Protein 8CQ4 (pdb70)

Foldseek 3Di:
DQLLVVQVVVLEAEEEEAQQAPQQWHDQAPDIDHLVVVVQQVVCVVSPGGYHYDHDFLVCVLVCVVVVVGFKYFRQAWDDPVLVVAFHWAPFLDKFFWFKKAFPVCLVQRLDLVSCLAQDAEEEEEPDGDQVVCCCVRSVNYHYHYDHRSNCSVVCRQVVVHGMGTDTLLSNLLCCVVPVRMHTHPGVDHPDIITGTMTHHHDVVVSVSSNVVSVCCRVVCNSVVRSVPSSVFPLLCSLLLVLLQVLQVLLVLVLLQCQQVVHDLDDPVVLVVVLVVLLVLLVVLVDHSVLSNLLSVLSSVLSSQLNVVVVVVCVVVVPHHDPDHDDVVPPSVVVSVVSSNSNSVSCSVCVVQQVPPVCLLSQCVNRVNRPCCVSPVVSSQSNCVSRHHPVSD

Sequence (393 aa):
DHHRLDDITTARGVLRVGTTGDYKKPFSSRAGNDFVGLLDIELAADLARTLGVPVQIVPTSWPTLMKDFGDGKFDIALGGVSITPERQKQGLFSVSYLRDGKTPITRCENSARRFQTLAQIDDQQPPGGVVRRLVVNNPGGTNERFARSSQAPNAQLLTTVVYYPPDNVTIFDQQIVTGAADLMMITDAIETRLQQRRLRRPQLCAVHPDTPFDFAEKKAILLPRDVAFKAVVDKWLQQQRRIASGAVQRSSVDRRWLDDFPWGLEPLRLAIDQRRLLLAQAVARAKWNVQAPIEDLGRREAQVIQQAAVKEGAALGLPKVWIETVFRRRAQIEASKTVQRELFAQWSAQQAGKFDDAPDLAKTIRPELDRLTTQQLLRSSMASNQTVLNNDEARRKADVARRAMMRALEARALSPQAATQALAPFFLEHHHH

Structure (mmCIF, N/CA/C/O backbone):
data_8CQ4
#
_entry.id   8CQ4
#
_cell.length_a   40.584
_cell.length_b   73.985
_cell.length_c   131.220
_cell.angle_alpha   90.000
_cell.angle_beta   90.000
_cell.angle_gamma   90.000
#
_symmetry.space_group_name_H-M   'P 21 21 21'
#
loop_
_entity.id
_entity.type
_entity.pdbx_description
1 polymer 'Bifunctional cyclohexadienyl dehydratase/chorismate mutase from Janthinobacterium sp. HH01'
2 non-polymer '2-(N-MORPHOLINO)-ETHANESULFONIC ACID'
3 water water
#
loop_
_atom_site.group_PDB
_atom_site.id
_atom_site.type_symbol
_atom_site.label_atom_id
_atom_site.label_alt_id
_atom_site.label_comp_id
_atom_site.label_asym_id
_atom_site.label_entity_id
_atom_site.label_seq_id
_atom_site.pdbx_PDB_ins_code
_atom_site.Cartn_x
_atom_site.Cartn_y
_atom_site.Cartn_z
_atom_site.occupancy
_atom_site.B_iso_or_equiv
_atom_site.auth_seq_id
_atom_site.auth_comp_id
_atom_site.auth_asym_id
_atom_site.auth_atom_id
_atom_site.pdbx_PDB_model_num
ATOM 1 N N . ASP A 1 30 ? 14.338 17.853 -18.781 1.000 74.588 30 ASP A N 1
ATOM 2 C CA . ASP A 1 30 ? 15.469 18.075 -19.724 1.000 60.854 30 ASP A CA 1
ATOM 3 C C . ASP A 1 30 ? 15.022 19.149 -20.728 1.000 56.209 30 ASP A C 1
ATOM 4 O O . ASP A 1 30 ? 14.821 20.291 -20.330 1.000 68.078 30 ASP A O 1
ATOM 9 N N A HIS A 1 31 ? 14.876 18.811 -22.015 0.480 47.184 31 HIS A N 1
ATOM 10 N N B HIS A 1 31 ? 14.845 18.764 -22.000 0.520 49.554 31 HIS A N 1
ATOM 11 C CA A HIS A 1 31 ? 14.515 19.800 -23.018 0.480 44.896 31 HIS A CA 1
ATOM 12 C CA B HIS A 1 31 ? 14.634 19.702 -23.090 0.520 48.480 31 HIS A CA 1
ATOM 13 C C A HIS A 1 31 ? 13.656 19.164 -24.113 0.480 37.988 31 HIS A C 1
ATOM 14 C C B HIS A 1 31 ? 13.697 19.093 -24.140 0.520 39.797 31 HIS A C 1
ATOM 15 O O A HIS A 1 31 ? 13.910 19.360 -25.294 0.480 32.366 31 HIS A O 1
ATOM 16 O O B HIS A 1 31 ? 13.935 19.239 -25.333 0.520 34.733 31 HIS A O 1
ATOM 29 N N . ARG A 1 32 ? 12.601 18.452 -23.708 1.000 35.949 32 ARG A N 1
ATOM 30 C CA . ARG A 1 32 ? 11.737 17.736 -24.636 1.000 29.932 32 ARG A CA 1
ATOM 31 C C . ARG A 1 32 ? 11.095 18.652 -25.674 1.000 31.354 32 ARG A C 1
ATOM 32 O O . ARG A 1 32 ? 11.103 18.369 -26.863 1.000 30.215 32 ARG A O 1
ATOM 40 N N . LEU A 1 33 ? 10.532 19.780 -25.257 1.000 31.640 33 LEU A N 1
ATOM 41 C CA . LEU A 1 33 ? 9.881 20.624 -26.244 1.000 37.143 33 LEU A CA 1
ATOM 42 C C . LEU A 1 33 ? 10.859 21.120 -27.334 1.000 34.138 33 LEU A C 1
ATOM 43 O O . LEU A 1 33 ? 10.535 21.106 -28.526 1.000 37.254 33 LEU A O 1
ATOM 48 N N . ASP A 1 34 ? 12.097 21.514 -26.972 1.000 39.807 34 ASP A N 1
ATOM 49 C CA . ASP A 1 34 ? 13.071 21.927 -27.982 1.000 40.382 34 ASP A CA 1
ATOM 50 C C . ASP A 1 34 ? 13.464 20.750 -28.875 1.000 42.786 34 ASP A C 1
ATOM 51 O O . ASP A 1 34 ? 13.730 20.939 -30.069 1.000 47.087 34 ASP A O 1
ATOM 56 N N . ASP A 1 35 ? 13.537 19.548 -28.300 1.000 41.233 35 ASP A N 1
ATOM 57 C CA . ASP A 1 35 ? 13.772 18.329 -29.072 1.000 40.831 35 ASP A CA 1
ATOM 58 C C . ASP A 1 35 ? 12.690 18.160 -30.141 1.000 36.611 35 ASP A C 1
ATOM 59 O O . ASP A 1 35 ? 12.984 17.884 -31.306 1.000 36.688 35 ASP A O 1
ATOM 64 N N . ILE A 1 36 ? 11.432 18.378 -29.754 1.000 34.905 36 ILE A N 1
ATOM 65 C CA . ILE A 1 36 ? 10.302 18.158 -30.647 1.000 35.231 36 ILE A CA 1
ATOM 66 C C . ILE A 1 36 ? 10.331 19.159 -31.800 1.000 41.383 36 ILE A C 1
ATOM 67 O O . ILE A 1 36 ? 10.183 18.780 -32.961 1.000 39.328 36 ILE A O 1
ATOM 72 N N A THR A 1 37 ? 10.543 20.424 -31.445 0.500 41.492 37 THR A N 1
ATOM 73 N N B THR A 1 37 ? 10.480 20.451 -31.468 0.500 39.558 37 THR A N 1
ATOM 74 C CA A THR A 1 37 ? 10.474 21.529 -32.385 0.500 42.076 37 THR A CA 1
ATOM 75 C CA B THR A 1 37 ? 10.478 21.513 -32.470 0.500 38.599 37 THR A CA 1
ATOM 76 C C A THR A 1 37 ? 11.578 21.369 -33.441 0.500 41.180 37 THR A C 1
ATOM 77 C C B THR A 1 37 ? 11.571 21.251 -33.502 0.500 38.499 37 THR A C 1
ATOM 78 O O A THR A 1 37 ? 11.363 21.651 -34.620 0.500 49.349 37 THR A O 1
ATOM 79 O O B THR A 1 37 ? 11.352 21.376 -34.707 0.500 44.865 37 THR A O 1
ATOM 86 N N . ALA A 1 38 ? 12.752 20.907 -33.003 1.000 34.771 38 ALA A N 1
ATOM 87 C CA . ALA A 1 38 ? 13.891 20.575 -33.837 1.000 38.690 38 ALA A CA 1
ATOM 88 C C . ALA A 1 38 ? 13.601 19.410 -34.778 1.000 44.333 38 ALA A C 1
ATOM 89 O O . ALA A 1 38 ? 14.026 19.446 -35.933 1.000 38.822 38 ALA A O 1
ATOM 91 N N . ARG A 1 39 ? 12.902 18.375 -34.272 1.000 39.872 39 ARG A N 1
ATOM 92 C CA . ARG A 1 39 ? 12.531 17.235 -35.104 1.000 35.968 39 ARG A CA 1
ATOM 93 C C . ARG A 1 39 ? 11.445 17.637 -36.092 1.000 38.887 39 ARG A C 1
ATOM 94 O O . ARG A 1 39 ? 11.348 16.993 -37.126 1.000 42.004 39 ARG A O 1
ATOM 102 N N . GLY A 1 40 ? 10.639 18.679 -35.780 1.000 34.065 40 GLY A N 1
ATOM 103 C CA . GLY A 1 40 ? 9.537 19.107 -36.628 1.000 32.233 40 GLY A CA 1
ATOM 104 C C . GLY A 1 40 ? 8.331 18.179 -36.586 1.000 35.899 40 GLY A C 1
ATOM 105 O O . GLY A 1 40 ? 7.537 18.125 -37.538 1.000 35.589 40 GLY A O 1
ATOM 106 N N . VAL A 1 41 ? 8.188 17.457 -35.457 1.000 29.405 41 VAL A N 1
ATOM 107 C CA . VAL A 1 41 ? 7.160 16.452 -35.342 1.000 31.237 41 VAL A CA 1
ATOM 108 C C . VAL A 1 41 ? 7.031 15.998 -33.886 1.000 28.016 41 VAL A C 1
ATOM 109 O O . VAL A 1 41 ? 8.020 15.852 -33.167 1.000 31.571 41 VAL A O 1
ATOM 113 N N . LEU A 1 42 ? 5.764 15.809 -33.491 1.000 28.376 42 LEU A N 1
ATOM 114 C CA . LEU A 1 42 ? 5.385 15.163 -32.243 1.000 25.185 42 LEU A CA 1
ATOM 115 C C . LEU A 1 42 ? 5.119 13.718 -32.602 1.000 25.737 42 LEU A C 1
ATOM 116 O O . LEU A 1 42 ? 4.199 13.440 -33.349 1.000 28.125 42 LEU A O 1
ATOM 121 N N . ARG A 1 43 ? 5.918 12.797 -32.070 1.000 25.469 43 ARG A N 1
ATOM 122 C CA . ARG A 1 43 ? 5.654 11.395 -32.296 1.000 22.217 43 ARG A CA 1
ATOM 123 C C . ARG A 1 43 ? 4.799 10.836 -31.154 1.000 22.526 43 ARG A C 1
ATOM 124 O O . ARG A 1 43 ? 5.167 10.976 -29.998 1.000 22.495 43 ARG A O 1
ATOM 132 N N . VAL A 1 44 ? 3.739 10.113 -31.507 1.000 21.611 44 VAL A N 1
ATOM 133 C CA . VAL A 1 44 ? 2.714 9.703 -30.573 1.000 21.211 44 VAL A CA 1
ATOM 134 C C . VAL A 1 44 ? 2.494 8.210 -30.717 1.000 22.162 44 VAL A C 1
ATOM 135 O O . VAL A 1 44 ? 2.040 7.710 -31.748 1.000 22.031 44 VAL A O 1
ATOM 139 N N . GLY A 1 45 ? 2.848 7.482 -29.668 1.000 16.707 45 GLY A N 1
ATOM 140 C CA . GLY A 1 45 ? 2.613 6.045 -29.648 1.000 18.397 45 GLY A CA 1
ATOM 141 C C . GLY A 1 45 ? 1.167 5.697 -29.309 1.000 21.819 45 GLY A C 1
ATOM 142 O O . GLY A 1 45 ? 0.566 6.289 -28.411 1.000 21.293 45 GLY A O 1
ATOM 143 N N . THR A 1 46 ? 0.611 4.704 -30.016 1.000 21.803 46 THR A N 1
ATOM 144 C CA . THR A 1 46 ? -0.728 4.268 -29.710 1.000 20.302 46 THR A CA 1
ATOM 145 C C . THR A 1 46 ? -0.891 2.857 -30.253 1.000 23.394 46 THR A C 1
ATOM 146 O O . THR A 1 46 ? -0.208 2.495 -31.205 1.000 23.151 46 THR A O 1
ATOM 150 N N . THR A 1 47 ? -1.818 2.079 -29.675 1.000 25.541 47 THR A N 1
ATOM 151 C CA . THR A 1 47 ? -1.974 0.697 -30.097 1.000 26.734 47 THR A CA 1
ATOM 152 C C . THR A 1 47 ? -2.987 0.582 -31.220 1.000 27.974 47 THR A C 1
ATOM 153 O O . THR A 1 47 ? -2.914 -0.372 -31.995 1.000 27.040 47 THR A O 1
ATOM 157 N N . GLY A 1 48 ? -3.946 1.520 -31.330 1.000 24.257 48 GLY A N 1
ATOM 158 C CA . GLY A 1 48 ? -4.988 1.399 -32.364 1.000 23.611 48 GLY A CA 1
ATOM 159 C C . GLY A 1 48 ? -5.947 0.216 -32.176 1.000 25.827 48 GLY A C 1
ATOM 160 O O . GLY A 1 48 ? -6.634 -0.168 -33.139 1.000 24.464 48 GLY A O 1
ATOM 161 N N . ASP A 1 49 ? -5.998 -0.398 -30.986 1.000 23.641 49 ASP A N 1
ATOM 162 C CA . ASP A 1 49 ? -6.894 -1.527 -30.792 1.000 28.140 49 ASP A CA 1
ATOM 163 C C . ASP A 1 49 ? -7.890 -1.269 -29.667 1.000 26.377 49 ASP A C 1
ATOM 164 O O . ASP A 1 49 ? -8.468 -2.221 -29.139 1.000 29.461 49 ASP A O 1
ATOM 169 N N . TYR A 1 50 ? -8.049 0.001 -29.258 1.000 23.418 50 TYR A N 1
ATOM 170 C CA . TYR A 1 50 ? -8.940 0.300 -28.151 1.000 22.819 50 TYR A CA 1
ATOM 171 C C . TYR A 1 50 ? -9.942 1.403 -28.507 1.000 22.454 50 TYR A C 1
ATOM 172 O O . TYR A 1 50 ? -9.748 2.556 -28.140 1.000 19.351 50 TYR A O 1
ATOM 181 N N A LYS A 1 51 ? -11.043 1.012 -29.160 0.530 19.203 51 LYS A N 1
ATOM 182 N N B LYS A 1 51 ? -11.046 1.030 -29.167 0.470 19.640 51 LYS A N 1
ATOM 183 C CA A LYS A 1 51 ? -12.153 1.906 -29.398 0.530 19.782 51 LYS A CA 1
ATOM 184 C CA B LYS A 1 51 ? -12.103 1.983 -29.430 0.470 20.272 51 LYS A CA 1
ATOM 185 C C A LYS A 1 51 ? -12.784 2.227 -28.046 0.530 19.099 51 LYS A C 1
ATOM 186 C C B LYS A 1 51 ? -12.820 2.221 -28.098 0.470 19.653 51 LYS A C 1
ATOM 187 O O A LYS A 1 51 ? -12.942 1.340 -27.221 0.530 21.600 51 LYS A O 1
ATOM 188 O O B LYS A 1 51 ? -13.040 1.285 -27.340 0.470 21.652 51 LYS A O 1
ATOM 199 N N . PRO A 1 52 ? -13.276 3.443 -27.769 1.000 20.309 52 PRO A N 1
ATOM 200 C CA . PRO A 1 52 ? -13.276 4.567 -28.700 1.000 19.336 52 PRO A CA 1
ATOM 201 C C . PRO A 1 52 ? -12.081 5.526 -28.719 1.000 18.239 52 PRO A C 1
ATOM 202 O O . PRO A 1 52 ? -12.162 6.644 -29.260 1.000 17.836 52 PRO A O 1
ATOM 206 N N . PHE A 1 53 ? -10.999 5.129 -28.055 1.000 18.384 53 PHE A N 1
ATOM 207 C CA . PHE A 1 53 ? -9.871 6.022 -27.822 1.000 18.544 53 PHE A CA 1
ATOM 208 C C . PHE A 1 53 ? -8.952 6.050 -29.036 1.000 19.962 53 PHE A C 1
ATOM 209 O O . PHE A 1 53 ? -8.430 7.096 -29.390 1.000 20.060 53 PHE A O 1
ATOM 217 N N . SER A 1 54 ? -8.713 4.870 -29.623 1.000 19.614 54 SER A N 1
ATOM 218 C CA . SER A 1 54 ? -7.674 4.704 -30.632 1.000 21.400 54 SER A CA 1
ATOM 219 C C . SER A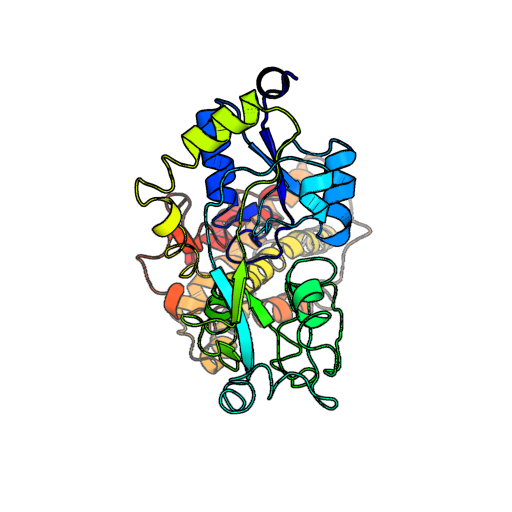 1 54 ? -7.946 3.439 -31.413 1.000 19.636 54 SER A C 1
ATOM 220 O O . SER A 1 54 ? -7.853 2.353 -30.825 1.000 22.961 54 SER A O 1
ATOM 223 N N . SER A 1 55 ? -8.212 3.583 -32.708 1.000 21.386 55 SER A N 1
ATOM 224 C CA . SER A 1 55 ? -8.588 2.467 -33.549 1.000 22.736 55 SER A CA 1
ATOM 225 C C . SER A 1 55 ? -8.108 2.689 -34.992 1.000 22.473 55 SER A C 1
ATOM 226 O O . SER A 1 55 ? -8.125 3.816 -35.504 1.000 27.494 55 SER A O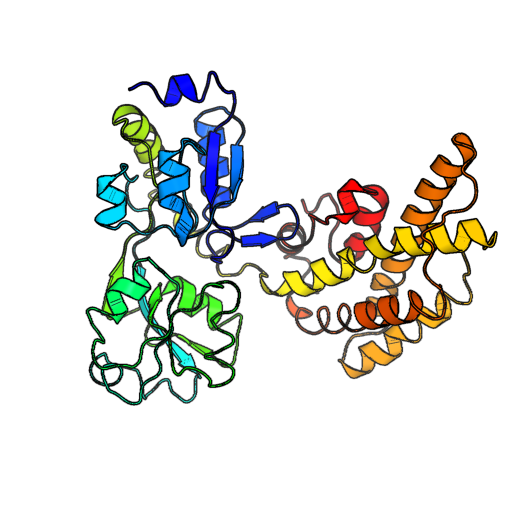 1
ATOM 229 N N . ARG A 1 56 ? -7.629 1.629 -35.635 1.000 23.415 56 ARG A N 1
ATOM 230 C CA . ARG A 1 56 ? -7.305 1.699 -37.058 1.000 27.192 56 ARG A CA 1
ATOM 231 C C . ARG A 1 56 ? -8.575 1.702 -37.907 1.000 26.687 56 ARG A C 1
ATOM 232 O O . ARG A 1 56 ? -9.476 0.889 -37.678 1.000 25.755 56 ARG A O 1
ATOM 240 N N . ALA A 1 57 ? -8.621 2.610 -38.883 1.000 26.162 57 ALA A N 1
ATOM 241 C CA . ALA A 1 57 ? -9.667 2.638 -39.892 1.000 27.947 57 ALA A CA 1
ATOM 242 C C . ALA A 1 57 ? -8.958 2.639 -41.243 1.000 26.278 57 ALA A C 1
ATOM 243 O O . ALA A 1 57 ? -8.765 3.699 -41.826 1.000 27.835 57 ALA A O 1
ATOM 245 N N . GLY A 1 58 ? -8.415 1.481 -41.604 1.000 29.688 58 GLY A N 1
ATOM 246 C CA . GLY A 1 58 ? -7.541 1.377 -42.759 1.000 31.657 58 GLY A CA 1
ATOM 247 C C . GLY A 1 58 ? -6.175 1.979 -42.469 1.000 32.630 58 GLY A C 1
ATOM 248 O O . GLY A 1 58 ? -5.581 1.610 -41.470 1.000 32.971 58 GLY A O 1
ATOM 249 N N . ASN A 1 59 ? -5.717 2.911 -43.324 1.000 35.686 59 ASN A N 1
ATOM 250 C CA . ASN A 1 59 ? -4.385 3.497 -43.190 1.000 43.043 59 ASN A CA 1
ATOM 251 C C . ASN A 1 59 ? -4.324 4.574 -42.106 1.000 41.616 59 ASN A C 1
ATOM 252 O O . ASN A 1 59 ? -3.224 5.063 -41.823 1.000 41.780 59 ASN A O 1
ATOM 257 N N . ASP A 1 60 ? -5.485 4.962 -41.534 1.000 32.557 60 ASP A N 1
ATOM 258 C CA . ASP A 1 60 ? -5.538 6.018 -40.533 1.000 29.487 60 ASP A CA 1
ATOM 259 C C . ASP A 1 60 ? -5.852 5.412 -39.169 1.000 27.316 60 ASP A C 1
ATOM 260 O O . ASP A 1 60 ? -6.544 4.397 -39.078 1.000 27.581 60 ASP A O 1
ATOM 265 N N . PHE A 1 61 ? -5.344 6.075 -38.130 1.000 24.680 61 PHE A N 1
ATOM 266 C CA . PHE A 1 61 ? -5.850 5.890 -36.781 1.000 23.165 61 PHE A CA 1
ATOM 267 C C . PHE A 1 61 ? -6.895 6.960 -36.500 1.000 20.449 61 PHE A C 1
ATOM 268 O O . PHE A 1 61 ? -6.645 8.143 -36.807 1.000 23.231 61 PHE A O 1
ATOM 276 N N . VAL A 1 62 ? -7.978 6.561 -35.807 1.000 21.398 62 VAL A N 1
ATOM 277 C CA . VAL A 1 62 ? -9.036 7.495 -35.419 1.000 22.171 62 VAL A CA 1
ATOM 278 C C . VAL A 1 62 ? -9.441 7.253 -33.959 1.000 19.227 62 VAL A C 1
ATOM 279 O O . VAL A 1 62 ? -9.203 6.198 -33.374 1.000 20.929 62 VAL A O 1
ATOM 283 N N . GLY A 1 63 ? -10.072 8.252 -33.347 1.000 20.326 63 GLY A N 1
ATOM 284 C CA . GLY A 1 63 ? -10.641 8.102 -32.030 1.000 19.496 63 GLY A CA 1
ATOM 285 C C . GLY A 1 63 ? -10.363 9.319 -31.156 1.000 19.666 63 GLY A C 1
ATOM 286 O O . GLY A 1 63 ? -9.664 10.245 -31.563 1.000 19.743 63 GLY A O 1
ATOM 287 N N A LEU A 1 64 ? -10.850 9.289 -29.910 0.730 18.697 64 LEU A N 1
ATOM 288 N N B LEU A 1 64 ? -10.939 9.258 -29.949 0.270 19.058 64 LEU A N 1
ATOM 289 C CA A LEU A 1 64 ? -10.767 10.466 -29.041 0.730 19.917 64 LEU A CA 1
ATOM 290 C CA B LEU A 1 64 ? -10.792 10.229 -28.872 0.270 19.418 64 LEU A CA 1
ATOM 291 C C A LEU A 1 64 ? -9.321 10.861 -28.762 0.730 20.432 64 LEU A C 1
ATOM 292 C C B LEU A 1 64 ? -9.374 10.785 -28.774 0.270 19.791 64 LEU A C 1
ATOM 293 O O A LEU A 1 64 ? -9.014 12.060 -28.728 0.730 20.115 64 LEU A O 1
ATOM 294 O O B LEU A 1 64 ? -9.155 11.995 -28.840 0.270 19.984 64 LEU A O 1
ATOM 303 N N . ASP A 1 65 ? -8.428 9.851 -28.609 1.000 19.790 65 ASP A N 1
ATOM 304 C CA . ASP A 1 65 ? -7.067 10.120 -28.213 1.000 18.667 65 ASP A CA 1
ATOM 305 C C . ASP A 1 65 ? -6.248 10.584 -29.402 1.000 20.420 65 ASP A C 1
ATOM 306 O O . ASP A 1 65 ? -5.320 11.377 -29.252 1.000 19.404 65 ASP A O 1
ATOM 311 N N . ILE A 1 66 ? -6.677 10.202 -30.598 1.000 19.348 66 ILE A N 1
ATOM 312 C CA . ILE A 1 66 ? -6.012 10.648 -31.804 1.000 20.897 66 ILE A CA 1
ATOM 313 C C . ILE A 1 66 ? -6.353 12.125 -32.037 1.000 22.370 66 ILE A C 1
ATOM 314 O O . ILE A 1 66 ? -5.499 12.910 -32.418 1.000 22.184 66 ILE A O 1
ATOM 319 N N . GLU A 1 67 ? -7.613 12.511 -31.832 1.000 22.523 67 GLU A N 1
ATOM 320 C CA . GLU A 1 67 ? -7.980 13.923 -31.905 1.000 24.038 67 GLU A CA 1
ATOM 321 C C . GLU A 1 67 ? -7.264 14.764 -30.832 1.000 24.800 67 GLU A C 1
ATOM 322 O O . GLU A 1 67 ? -6.713 15.848 -31.140 1.000 23.140 67 GLU A O 1
ATOM 328 N N . LEU A 1 68 ? -7.134 14.237 -29.610 1.000 24.076 68 LEU A N 1
ATOM 329 C CA . LEU A 1 68 ? -6.313 14.898 -28.589 1.000 24.484 68 LEU A CA 1
ATOM 330 C C . LEU A 1 68 ? -4.866 15.092 -29.089 1.000 22.300 68 LEU A C 1
ATOM 331 O O . LEU A 1 68 ? -4.269 16.157 -28.921 1.000 21.642 68 LEU A O 1
ATOM 336 N N . ALA A 1 69 ? -4.234 14.018 -29.595 1.000 21.244 69 ALA A N 1
ATOM 337 C CA . ALA A 1 69 ? -2.878 14.098 -30.091 1.000 21.225 69 ALA A CA 1
ATOM 338 C C . ALA A 1 69 ? -2.750 15.221 -31.129 1.000 20.467 69 ALA A C 1
ATOM 339 O O . ALA A 1 69 ? -1.829 16.070 -31.076 1.000 19.812 69 ALA A O 1
ATOM 341 N N . ALA A 1 70 ? -3.662 15.239 -32.098 1.000 25.132 70 ALA A N 1
ATOM 342 C CA . ALA A 1 70 ? -3.610 16.236 -33.159 1.000 25.088 70 ALA A CA 1
ATOM 343 C C . ALA A 1 70 ? -3.737 17.654 -32.608 1.000 27.626 70 ALA A C 1
ATOM 344 O O . ALA A 1 70 ? -3.044 18.575 -33.090 1.000 25.814 70 ALA A O 1
ATOM 346 N N . ASP A 1 71 ? -4.543 17.830 -31.554 1.000 23.944 71 ASP A N 1
ATOM 347 C CA . ASP A 1 71 ? -4.768 19.159 -31.009 1.000 24.363 71 ASP A CA 1
ATOM 348 C C . ASP A 1 71 ? -3.554 19.594 -30.187 1.000 27.596 71 ASP A C 1
ATOM 349 O O . ASP A 1 71 ? -3.119 20.738 -30.258 1.000 24.428 71 ASP A O 1
ATOM 354 N N . LEU A 1 72 ? -2.918 18.646 -29.465 1.000 21.438 72 LEU A N 1
ATOM 355 C CA . LEU A 1 72 ? -1.693 18.977 -28.760 1.000 23.550 72 LEU A CA 1
ATOM 356 C C . LEU A 1 72 ? -0.592 19.408 -29.741 1.000 26.452 72 LEU A C 1
ATOM 357 O O . LEU A 1 72 ? 0.123 20.396 -29.480 1.000 26.361 72 LEU A O 1
ATOM 362 N N . ALA A 1 73 ? -0.475 18.679 -30.871 1.000 23.796 73 ALA A N 1
ATOM 363 C CA . ALA A 1 73 ? 0.569 18.957 -31.847 1.000 27.032 73 ALA A CA 1
ATOM 364 C C . ALA A 1 73 ? 0.352 20.387 -32.344 1.000 29.431 73 ALA A C 1
ATOM 365 O O . ALA A 1 73 ? 1.284 21.186 -32.310 1.000 29.618 73 ALA A O 1
ATOM 367 N N . ARG A 1 74 ? -0.892 20.713 -32.714 1.000 32.228 74 ARG A N 1
ATOM 368 C CA . ARG A 1 74 ? -1.256 22.059 -33.144 1.000 33.691 74 ARG A CA 1
ATOM 369 C C . ARG A 1 74 ? -0.810 23.094 -32.121 1.000 38.302 74 ARG A C 1
ATOM 370 O O . ARG A 1 74 ? -0.216 24.106 -32.479 1.000 36.911 74 ARG A O 1
ATOM 378 N N . THR A 1 75 ? -1.097 22.843 -30.839 1.000 30.611 75 THR A N 1
ATOM 379 C CA . THR A 1 75 ? -0.720 23.734 -29.759 1.000 31.792 75 THR A CA 1
ATOM 380 C C . THR A 1 75 ? 0.801 23.858 -29.644 1.000 35.167 75 THR A C 1
ATOM 381 O O . THR A 1 75 ? 1.303 24.901 -29.255 1.000 33.209 75 THR A O 1
ATOM 385 N N . LEU A 1 76 ? 1.556 22.788 -29.924 1.000 35.363 76 LEU A N 1
ATOM 386 C CA . LEU A 1 76 ? 3.008 22.819 -29.795 1.000 35.990 76 LEU A CA 1
ATOM 387 C C . LEU A 1 76 ? 3.636 23.411 -31.064 1.000 41.537 76 LEU A C 1
ATOM 388 O O . LEU A 1 76 ? 4.819 23.768 -31.051 1.000 43.614 76 LEU A O 1
ATOM 393 N N . GLY A 1 77 ? 2.834 23.464 -32.139 1.000 36.472 77 GLY A N 1
ATOM 394 C CA . GLY A 1 77 ? 3.171 24.123 -33.387 1.000 36.590 77 GLY A CA 1
ATOM 395 C C . GLY A 1 77 ? 3.920 23.208 -34.351 1.000 38.974 77 GLY A C 1
ATOM 396 O O . GLY A 1 77 ? 4.710 23.686 -35.169 1.000 47.827 77 GLY A O 1
ATOM 397 N N . VAL A 1 78 ? 3.703 21.898 -34.226 1.000 35.597 78 VAL A N 1
ATOM 398 C CA . VAL A 1 78 ? 4.370 20.899 -35.056 1.000 34.654 78 VAL A CA 1
ATOM 399 C C . VAL A 1 78 ? 3.307 19.989 -35.662 1.000 30.117 78 VAL A C 1
ATOM 400 O O . VAL A 1 78 ? 2.224 19.808 -35.097 1.000 30.865 78 VAL A O 1
ATOM 404 N N . PRO A 1 79 ? 3.595 19.253 -36.749 1.000 28.553 79 PRO A N 1
ATOM 405 C CA . PRO A 1 79 ? 2.724 18.159 -37.158 1.000 28.791 79 PRO A CA 1
ATOM 406 C C . PRO A 1 79 ? 2.899 16.922 -36.286 1.000 28.014 79 PRO A C 1
ATOM 407 O O . PRO A 1 79 ? 3.850 16.860 -35.523 1.000 30.060 79 PRO A O 1
ATOM 411 N N . VAL A 1 80 ? 1.920 16.015 -36.359 1.000 30.429 80 VAL A N 1
ATOM 412 C CA . VAL A 1 80 ? 1.827 14.834 -35.525 1.000 33.775 80 VAL A CA 1
ATOM 413 C C . VAL A 1 80 ? 2.196 13.650 -36.412 1.000 34.122 80 VAL A C 1
ATOM 414 O O . VAL A 1 80 ? 1.835 13.616 -37.593 1.000 30.313 80 VAL A O 1
ATOM 418 N N . GLN A 1 81 ? 2.903 12.690 -35.810 1.000 30.118 81 GLN A N 1
ATOM 419 C CA . GLN A 1 81 ? 3.127 11.392 -36.419 1.000 28.656 81 GLN A CA 1
ATOM 420 C C . GLN A 1 81 ? 2.694 10.274 -35.454 1.000 26.984 81 GLN A C 1
ATOM 421 O O . GLN A 1 81 ? 3.206 10.208 -34.334 1.000 21.749 81 GLN A O 1
ATOM 427 N N . ILE A 1 82 ? 1.794 9.387 -35.911 1.000 26.631 82 ILE A N 1
ATOM 428 C CA . ILE A 1 82 ? 1.273 8.314 -35.075 1.000 30.500 82 ILE A CA 1
ATOM 429 C C . ILE A 1 82 ? 2.189 7.100 -35.247 1.000 29.354 82 ILE A C 1
ATOM 430 O O . ILE A 1 82 ? 2.451 6.673 -36.362 1.000 30.367 82 ILE A O 1
ATOM 435 N N . VAL A 1 83 ? 2.806 6.666 -34.157 1.000 25.679 83 VAL A N 1
ATOM 436 C CA . VAL A 1 83 ? 3.726 5.541 -34.153 1.000 24.718 83 VAL A CA 1
ATOM 437 C C . VAL A 1 83 ? 3.017 4.323 -33.542 1.000 26.930 83 VAL A C 1
ATOM 438 O O . VAL A 1 83 ? 2.734 4.271 -32.329 1.000 23.900 83 VAL A O 1
ATOM 442 N N . PRO A 1 84 ? 2.758 3.250 -34.333 1.000 28.239 84 PRO A N 1
ATOM 443 C CA . PRO A 1 84 ? 2.083 2.049 -33.821 1.000 25.558 84 PRO A CA 1
ATOM 444 C C . PRO A 1 84 ? 2.922 1.318 -32.774 1.000 27.407 84 PRO A C 1
ATOM 445 O O . PRO A 1 84 ? 4.131 1.149 -32.929 1.000 30.921 84 PRO A O 1
ATOM 449 N N . THR A 1 85 ? 2.295 0.966 -31.648 1.000 25.824 85 THR A N 1
ATOM 450 C CA . THR A 1 85 ? 2.868 0.069 -30.651 1.000 24.733 85 THR A CA 1
ATOM 451 C C . THR A 1 85 ? 1.803 -0.962 -30.283 1.000 25.099 85 THR A C 1
ATOM 452 O O . THR A 1 85 ? 0.774 -1.076 -30.956 1.000 25.688 85 THR A O 1
ATOM 456 N N . SER A 1 86 ? 2.060 -1.724 -29.221 1.000 28.562 86 SER A N 1
ATOM 457 C CA . SER A 1 86 ? 1.155 -2.762 -28.748 1.000 25.571 86 SER A CA 1
ATOM 458 C C . SER A 1 86 ? 1.202 -2.735 -27.228 1.000 26.899 86 SER A C 1
ATOM 459 O O . SER A 1 86 ? 2.184 -2.244 -26.679 1.000 31.796 86 SER A O 1
ATOM 462 N N . TRP A 1 87 ? 0.159 -3.232 -26.533 1.000 27.233 87 TRP A N 1
ATOM 463 C CA . TRP A 1 87 ? 0.125 -3.171 -25.077 1.000 26.345 87 TRP A CA 1
ATOM 464 C C . TRP A 1 87 ? 1.352 -3.872 -24.494 1.000 29.411 87 TRP A C 1
ATOM 465 O O . TRP A 1 87 ? 1.984 -3.311 -23.610 1.000 27.843 87 TRP A O 1
ATOM 476 N N . PRO A 1 88 ? 1.743 -5.088 -24.950 1.000 34.575 88 PRO A N 1
ATOM 477 C CA . PRO A 1 88 ? 2.953 -5.744 -24.421 1.000 37.895 88 PRO A CA 1
ATOM 478 C C . PRO A 1 88 ? 4.298 -5.076 -24.732 1.000 32.544 88 PRO A C 1
ATOM 479 O O . PRO A 1 88 ? 5.256 -5.299 -24.007 1.000 34.939 88 PRO A O 1
ATOM 483 N N . THR A 1 89 ? 4.368 -4.220 -25.754 1.000 29.105 89 THR A N 1
ATOM 484 C CA . THR A 1 89 ? 5.617 -3.547 -26.097 1.000 27.174 89 THR A CA 1
ATOM 485 C C . THR A 1 89 ? 5.621 -2.035 -25.811 1.000 26.886 89 THR A C 1
ATOM 486 O O . THR A 1 89 ? 6.645 -1.399 -26.034 1.000 23.695 89 THR A O 1
ATOM 490 N N . LEU A 1 90 ? 4.510 -1.475 -25.294 1.000 26.277 90 LEU A N 1
ATOM 491 C CA . LEU A 1 90 ? 4.370 -0.041 -25.063 1.000 27.375 90 LEU A CA 1
ATOM 492 C C . LEU A 1 90 ? 5.561 0.533 -24.304 1.000 24.250 90 LEU A C 1
ATOM 493 O O . LEU A 1 90 ? 6.166 1.512 -24.739 1.000 24.516 90 LEU A O 1
ATOM 498 N N . MET A 1 91 ? 5.851 -0.023 -23.135 1.000 26.620 91 MET A N 1
ATOM 499 C CA . MET A 1 91 ? 6.838 0.568 -22.273 1.000 28.351 91 MET A CA 1
ATOM 500 C C . MET A 1 91 ? 8.247 0.345 -22.826 1.000 27.541 91 MET A C 1
ATOM 501 O O . MET A 1 91 ? 9.095 1.234 -22.727 1.000 23.043 91 MET A O 1
ATOM 506 N N . LYS A 1 92 ? 8.498 -0.798 -23.459 1.000 28.707 92 LYS A N 1
ATOM 507 C CA . LYS A 1 92 ? 9.794 -1.016 -24.082 1.000 27.830 92 LYS A CA 1
ATOM 508 C C . LYS A 1 92 ? 9.994 -0.025 -25.233 1.000 25.300 92 LYS A C 1
ATOM 509 O O . LYS A 1 92 ? 11.043 0.609 -25.323 1.000 27.458 92 LYS A O 1
ATOM 515 N N . ASP A 1 93 ? 8.985 0.118 -26.123 1.000 24.271 93 ASP A N 1
ATOM 516 C CA . ASP A 1 93 ? 9.044 1.078 -27.225 1.000 22.164 93 ASP A CA 1
ATOM 517 C C . ASP A 1 93 ? 9.255 2.510 -26.703 1.000 23.424 93 ASP A C 1
ATOM 518 O O . ASP A 1 93 ? 10.034 3.264 -27.262 1.000 22.948 93 ASP A O 1
ATOM 523 N N . PHE A 1 94 ? 8.649 2.874 -25.566 1.000 22.152 94 PHE A N 1
ATOM 524 C CA . PHE A 1 94 ? 8.789 4.212 -25.009 1.000 23.541 94 PHE A CA 1
ATOM 525 C C . PHE A 1 94 ? 10.203 4.431 -24.508 1.000 24.316 94 PHE A C 1
ATOM 526 O O . PHE A 1 94 ? 10.806 5.454 -24.797 1.000 22.977 94 PHE A O 1
ATOM 534 N N . GLY A 1 95 ? 10.724 3.433 -23.776 1.000 26.617 95 GLY A N 1
ATOM 535 C CA . GLY A 1 95 ? 12.091 3.470 -23.298 1.000 29.276 95 GLY A CA 1
ATOM 536 C C . GLY A 1 95 ? 13.094 3.487 -24.446 1.000 27.166 95 GLY A C 1
ATOM 537 O O . GLY A 1 95 ? 14.131 4.137 -24.354 1.000 27.092 95 GLY A O 1
ATOM 538 N N . ASP A 1 96 ? 12.754 2.809 -25.537 1.000 22.191 96 ASP A N 1
ATOM 539 C CA . ASP A 1 96 ? 13.580 2.791 -26.746 1.000 24.586 96 ASP A CA 1
ATOM 540 C C . ASP A 1 96 ? 13.540 4.094 -27.542 1.000 30.109 96 ASP A C 1
ATOM 541 O O . ASP A 1 96 ? 14.243 4.191 -28.531 1.000 27.881 96 ASP A O 1
ATOM 546 N N . GLY A 1 97 ? 12.725 5.083 -27.148 1.000 28.904 97 GLY A N 1
ATOM 547 C CA . GLY A 1 97 ? 12.729 6.385 -27.810 1.000 29.753 97 GLY A CA 1
ATOM 548 C C . GLY A 1 97 ? 11.917 6.409 -29.100 1.000 23.622 97 GLY A C 1
ATOM 549 O O . GLY A 1 97 ? 12.129 7.272 -29.936 1.000 25.951 97 GLY A O 1
ATOM 550 N N . LYS A 1 98 ? 10.939 5.512 -29.266 1.000 21.836 98 LYS A N 1
ATOM 551 C CA . LYS A 1 98 ? 10.226 5.394 -30.534 1.000 21.096 98 LYS A CA 1
ATOM 552 C C . LYS A 1 98 ? 9.168 6.506 -30.682 1.000 23.529 98 LYS A C 1
ATOM 553 O O . LYS A 1 98 ? 8.711 6.782 -31.797 1.000 24.852 98 LYS A O 1
ATOM 559 N N . PHE A 1 99 ? 8.801 7.140 -29.574 1.000 23.986 99 PHE A N 1
ATOM 560 C CA . PHE A 1 99 ? 7.826 8.218 -29.614 1.000 26.068 99 PHE A CA 1
ATOM 561 C C . PHE A 1 99 ? 7.979 9.112 -28.395 1.000 26.352 99 PHE A C 1
ATOM 562 O O . PHE A 1 99 ? 8.557 8.722 -27.390 1.000 25.845 99 PHE A O 1
ATOM 570 N N . ASP A 1 100 ? 7.438 10.324 -28.502 1.000 24.865 100 ASP A N 1
ATOM 571 C CA . ASP A 1 100 ? 7.533 11.311 -27.452 1.000 26.579 100 ASP A CA 1
ATOM 572 C C . ASP A 1 100 ? 6.563 11.014 -26.309 1.000 26.231 100 ASP A C 1
ATOM 573 O O . ASP A 1 100 ? 6.935 11.214 -25.144 1.000 22.715 100 ASP A O 1
ATOM 578 N N . ILE A 1 101 ? 5.286 10.766 -26.682 1.000 20.756 101 ILE A N 1
ATOM 579 C CA . ILE A 1 101 ? 4.198 10.548 -25.730 1.000 21.563 101 ILE A CA 1
ATOM 580 C C . ILE A 1 101 ? 3.456 9.300 -26.170 1.000 17.332 101 ILE A C 1
ATOM 581 O O . ILE A 1 101 ? 3.634 8.891 -27.295 1.000 20.724 101 ILE A O 1
ATOM 586 N N . ALA A 1 102 ? 2.622 8.738 -25.301 1.000 18.274 102 ALA A N 1
ATOM 587 C CA . ALA A 1 102 ? 1.722 7.649 -25.685 1.000 19.172 102 ALA A CA 1
ATOM 588 C C . ALA A 1 102 ? 0.333 7.879 -25.109 1.000 18.421 102 ALA A C 1
ATOM 589 O O . ALA A 1 102 ? 0.187 8.420 -24.002 1.000 18.642 102 ALA A O 1
ATOM 591 N N . LEU A 1 103 ? -0.680 7.553 -25.924 1.000 18.490 103 LEU A N 1
ATOM 592 C CA . LEU A 1 103 ? -2.072 7.556 -25.495 1.000 20.269 103 LEU A CA 1
ATOM 593 C C . LEU A 1 103 ? -2.849 6.489 -26.285 1.000 21.182 103 LEU A C 1
ATOM 594 O O . LEU A 1 103 ? -2.264 5.694 -27.044 1.000 24.159 103 LEU A O 1
ATOM 599 N N . GLY A 1 104 ? -4.153 6.463 -26.057 1.000 21.205 104 GLY A N 1
ATOM 600 C CA . GLY A 1 104 ? -5.058 5.502 -26.663 1.000 22.762 104 GLY A CA 1
ATOM 601 C C . GLY A 1 104 ? -5.649 4.602 -25.591 1.000 21.944 104 GLY A C 1
ATOM 602 O O . GLY A 1 104 ? -5.485 3.385 -25.621 1.000 21.684 104 GLY A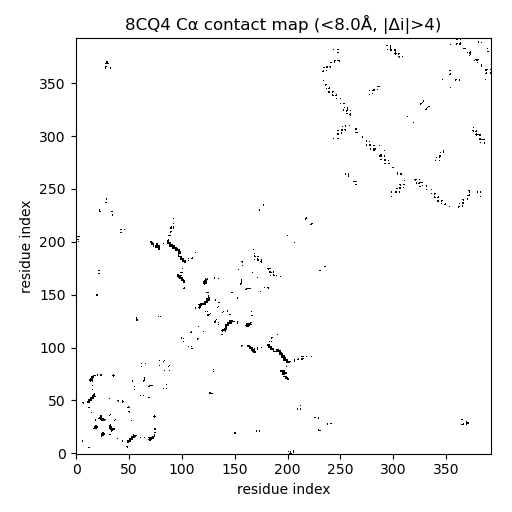 O 1
ATOM 603 N N . GLY A 1 105 ? -6.329 5.233 -24.628 1.000 19.267 105 GLY A N 1
ATOM 604 C CA . GLY A 1 105 ? -6.896 4.524 -23.499 1.000 18.755 105 GLY A CA 1
ATOM 605 C C . GLY A 1 105 ? -5.845 3.990 -22.522 1.000 20.802 105 GLY A C 1
ATOM 606 O O . GLY A 1 105 ? -6.048 2.953 -21.919 1.000 20.188 105 GLY A O 1
ATOM 607 N N . VAL A 1 106 ? -4.778 4.762 -22.302 1.000 18.886 106 VAL A N 1
ATOM 608 C CA . VAL A 1 106 ? -3.713 4.375 -21.408 1.000 20.477 106 VAL A CA 1
ATOM 609 C C . VAL A 1 106 ? -4.100 4.829 -20.003 1.000 21.392 106 VAL A C 1
ATOM 610 O O . VAL A 1 106 ? -4.257 6.025 -19.726 1.000 22.401 106 VAL A O 1
ATOM 614 N N . SER A 1 107 ? -4.141 3.864 -19.106 1.000 22.130 107 SER A N 1
ATOM 615 C CA . SER A 1 107 ? -4.467 4.136 -17.717 1.000 20.785 107 SER A CA 1
ATOM 616 C C . SER A 1 107 ? -3.171 4.435 -16.971 1.000 24.757 107 SER A C 1
ATOM 617 O O . SER A 1 107 ? -2.126 3.837 -17.254 1.000 24.251 107 SER A O 1
ATOM 620 N N . ILE A 1 108 ? -3.287 5.284 -15.944 1.000 23.531 108 ILE A N 1
ATOM 621 C CA . ILE A 1 108 ? -2.221 5.468 -14.978 1.000 25.923 108 ILE A CA 1
ATOM 622 C C . ILE A 1 108 ? -2.074 4.179 -14.180 1.000 25.669 108 ILE A C 1
ATOM 623 O O . ILE A 1 108 ? -3.041 3.650 -13.622 1.000 23.734 108 ILE A O 1
ATOM 628 N N . THR A 1 109 ? -0.850 3.657 -14.164 1.000 29.307 109 THR A N 1
ATOM 629 C CA . THR A 1 109 ? -0.517 2.523 -13.319 1.000 31.232 109 THR A CA 1
ATOM 630 C C . THR A 1 109 ? 0.870 2.699 -12.690 1.000 38.828 109 THR A C 1
ATOM 631 O O . THR A 1 109 ? 1.749 3.422 -13.179 1.000 30.437 109 THR A O 1
ATOM 635 N N . PRO A 1 110 ? 1.123 2.025 -11.545 1.000 38.145 110 PRO A N 1
ATOM 636 C CA . PRO A 1 110 ? 2.392 2.196 -10.830 1.000 34.481 110 PRO A CA 1
ATOM 637 C C . PRO A 1 110 ? 3.616 1.833 -11.657 1.000 33.426 110 PRO A C 1
ATOM 638 O O . PRO A 1 110 ? 4.606 2.572 -11.639 1.000 43.635 110 PRO A O 1
ATOM 642 N N . GLU A 1 111 ? 3.503 0.732 -12.401 1.000 31.103 111 GLU A N 1
ATOM 643 C CA . GLU A 1 111 ? 4.499 0.284 -13.363 1.000 40.338 111 GLU A CA 1
ATOM 644 C C . GLU A 1 111 ? 4.880 1.376 -14.368 1.000 39.168 111 GLU A C 1
ATOM 645 O O . GLU A 1 111 ? 6.044 1.558 -14.695 1.000 39.777 111 GLU A O 1
ATOM 651 N N . ARG A 1 112 ? 3.879 2.046 -14.940 1.000 36.279 112 ARG A N 1
ATOM 652 C CA . ARG A 1 112 ? 4.120 3.007 -16.002 1.000 28.458 112 ARG A CA 1
ATOM 653 C C . ARG A 1 112 ? 4.691 4.241 -15.335 1.000 30.903 112 ARG A C 1
ATOM 654 O O . ARG A 1 112 ? 5.572 4.881 -15.873 1.000 31.977 112 ARG A O 1
ATOM 662 N N . GLN A 1 113 ? 4.291 4.501 -14.084 1.000 29.763 113 GLN A N 1
ATOM 663 C CA . GLN A 1 113 ? 4.769 5.674 -13.384 1.000 36.182 113 GLN A CA 1
ATOM 664 C C . GLN A 1 113 ? 6.244 5.509 -13.008 1.000 43.306 113 GLN A C 1
ATOM 665 O O . GLN A 1 113 ? 6.937 6.513 -12.858 1.000 38.058 113 GLN A O 1
ATOM 671 N N . LYS A 1 114 ? 6.745 4.266 -12.949 1.000 44.695 114 LYS A N 1
ATOM 672 C CA . LYS A 1 114 ? 8.166 4.043 -12.688 1.000 51.483 114 LYS A CA 1
ATOM 673 C C . LYS A 1 114 ? 9.027 4.548 -13.847 1.000 50.886 114 LYS A C 1
ATOM 674 O O . LYS A 1 114 ? 10.123 5.057 -13.638 1.000 47.975 114 LYS A O 1
ATOM 680 N N . GLN A 1 115 ? 8.506 4.453 -15.070 1.000 38.993 115 GLN A N 1
ATOM 681 C CA . GLN A 1 115 ? 9.297 4.727 -16.233 1.000 31.796 115 GLN A CA 1
ATOM 682 C C . GLN A 1 115 ? 9.055 6.133 -16.793 1.000 34.796 115 GLN A C 1
ATOM 683 O O . GLN A 1 115 ? 9.934 6.686 -17.413 1.000 42.671 115 GLN A O 1
ATOM 689 N N . GLY A 1 116 ? 7.872 6.718 -16.659 1.000 32.634 116 GLY A N 1
ATOM 690 C CA . GLY A 1 116 ? 7.657 8.037 -17.237 1.000 33.202 116 GLY A CA 1
ATOM 691 C C . GLY A 1 116 ? 6.809 8.873 -16.287 1.000 35.339 116 GLY A C 1
ATOM 692 O O . GLY A 1 116 ? 6.572 8.464 -15.146 1.000 39.790 116 GLY A O 1
ATOM 693 N N . LEU A 1 117 ? 6.382 10.045 -16.755 1.000 25.559 117 LEU A N 1
ATOM 694 C CA . LEU A 1 117 ? 5.380 10.820 -16.053 1.000 24.917 117 LEU A CA 1
ATOM 695 C C . LEU A 1 117 ? 4.049 10.647 -16.791 1.000 24.746 117 LEU A C 1
ATOM 696 O O . LEU A 1 117 ? 4.015 10.153 -17.916 1.000 26.221 117 LEU A O 1
ATOM 701 N N . PHE A 1 118 ? 2.955 11.084 -16.167 1.000 23.356 118 PHE A N 1
ATOM 702 C CA . PHE A 1 118 ? 1.651 11.126 -16.806 1.000 25.841 118 PHE A CA 1
ATOM 703 C C . PHE A 1 118 ? 1.199 12.558 -16.720 1.000 24.216 118 PHE A C 1
ATOM 704 O O . PHE A 1 118 ? 1.538 13.222 -15.756 1.000 24.528 118 PHE A O 1
ATOM 712 N N . SER A 1 119 ? 0.437 12.976 -17.739 1.000 22.166 119 SER A N 1
ATOM 713 C CA . SER A 1 119 ? -0.387 14.167 -17.702 1.000 19.621 119 SER A CA 1
ATOM 714 C C . SER A 1 119 ? -1.347 14.034 -16.517 1.000 20.587 119 SER A C 1
ATOM 715 O O . SER A 1 119 ? -1.598 12.923 -16.012 1.000 19.671 119 SER A O 1
ATOM 718 N N . VAL A 1 120 ? -2.026 15.135 -16.189 1.000 22.659 120 VAL A N 1
ATOM 719 C CA . VAL A 1 120 ? -3.245 15.013 -15.417 1.000 23.461 120 VAL A CA 1
ATOM 720 C C . VAL A 1 120 ? -4.173 14.014 -16.104 1.000 21.681 120 VAL A C 1
ATOM 721 O O . VAL A 1 120 ? -4.123 13.819 -17.320 1.000 21.051 120 VAL A O 1
ATOM 725 N N . SER A 1 121 ? -5.077 13.439 -15.313 1.000 21.202 121 SER A N 1
ATOM 726 C CA . SER A 1 121 ? -6.109 12.561 -15.848 1.000 21.868 121 SER A CA 1
ATOM 727 C C . SER A 1 121 ? -7.134 13.398 -16.635 1.000 23.940 121 SER A C 1
ATOM 728 O O . SER A 1 121 ? -7.617 14.451 -16.174 1.000 21.101 121 SER A O 1
ATOM 731 N N . TYR A 1 122 ? -7.537 12.894 -17.801 1.000 21.074 122 TYR A N 1
ATOM 732 C CA . TYR A 1 122 ? -8.614 13.522 -18.542 1.000 20.183 122 TYR A CA 1
ATOM 733 C C . TYR A 1 122 ? -9.888 12.671 -18.514 1.000 21.602 122 TYR A C 1
ATOM 734 O O . TYR A 1 122 ? -10.886 13.084 -19.072 1.000 25.501 122 TYR A O 1
ATOM 743 N N . LEU A 1 123 ? -9.857 11.48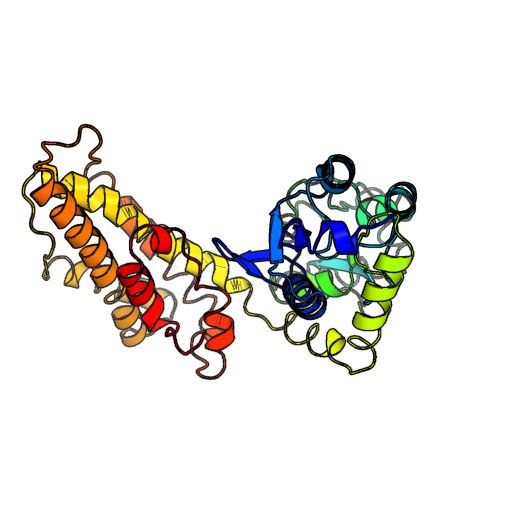2 -17.910 1.000 23.123 123 LEU A N 1
ATOM 744 C CA . LEU A 1 123 ? -11.072 10.688 -17.800 1.000 23.432 123 LEU A CA 1
ATOM 745 C C . LEU A 1 123 ? -10.976 9.749 -16.602 1.000 22.965 123 LEU A C 1
ATOM 746 O O . LEU A 1 123 ? -10.068 8.923 -16.536 1.000 22.461 123 LEU A O 1
ATOM 751 N N . ARG A 1 124 ? -11.943 9.864 -15.684 1.000 22.767 124 ARG A N 1
ATOM 752 C CA . ARG A 1 124 ? -12.102 8.895 -14.598 1.000 24.246 124 ARG A CA 1
ATOM 753 C C . ARG A 1 124 ? -13.276 8.022 -15.003 1.000 21.365 124 ARG A C 1
ATOM 754 O O . ARG A 1 124 ? -14.316 8.509 -15.453 1.000 22.829 124 ARG A O 1
ATOM 762 N N . ASP A 1 125 ? -13.095 6.716 -14.848 1.000 24.362 125 ASP A N 1
ATOM 763 C CA . ASP A 1 125 ? -14.064 5.749 -15.334 1.000 25.349 125 ASP A CA 1
ATOM 764 C C . ASP A 1 125 ? -14.048 4.499 -14.463 1.000 21.179 125 ASP A C 1
ATOM 765 O O . ASP A 1 125 ? -13.023 4.085 -13.965 1.000 25.299 125 ASP A O 1
ATOM 770 N N . GLY A 1 126 ? -15.205 3.876 -14.329 1.000 24.238 126 GLY A N 1
ATOM 771 C CA . GLY A 1 126 ? -15.356 2.666 -13.558 1.000 21.741 126 GLY A CA 1
ATOM 772 C C . GLY A 1 126 ? -14.654 1.465 -14.163 1.000 23.811 126 GLY A C 1
ATOM 773 O O . GLY A 1 126 ? -14.305 1.443 -15.351 1.000 23.328 126 GLY A O 1
ATOM 774 N N . LYS A 1 127 ? -14.447 0.484 -13.272 1.000 21.677 127 LYS A N 1
ATOM 775 C CA . LYS A 1 127 ? -14.176 -0.887 -13.618 1.000 20.300 127 LYS A CA 1
ATOM 776 C C . LYS A 1 127 ? -15.442 -1.696 -13.317 1.000 20.583 127 LYS A C 1
ATOM 777 O O . LYS A 1 127 ? -15.950 -1.678 -12.195 1.000 20.526 127 LYS A O 1
ATOM 783 N N . THR A 1 128 ? -15.969 -2.372 -14.356 1.000 19.488 128 THR A N 1
ATOM 784 C CA . THR A 1 128 ? -17.274 -2.976 -14.237 1.000 24.224 128 THR A CA 1
ATOM 785 C C . THR A 1 128 ? -17.397 -4.091 -15.264 1.000 22.668 128 THR A C 1
ATOM 786 O O . THR A 1 128 ? -16.663 -4.159 -16.253 1.000 22.307 128 THR A O 1
ATOM 790 N N . PRO A 1 129 ? -18.319 -5.044 -15.067 1.000 23.442 129 PRO A N 1
ATOM 791 C CA . PRO A 1 129 ? -18.436 -6.151 -16.001 1.000 20.763 129 PRO A CA 1
ATOM 792 C C . PRO A 1 129 ? -19.127 -5.808 -17.321 1.000 21.375 129 PRO A C 1
ATOM 793 O O . PRO A 1 129 ? -20.020 -4.953 -17.370 1.000 18.828 129 PRO A O 1
ATOM 797 N N . ILE A 1 130 ? -18.833 -6.646 -18.307 1.000 18.596 130 ILE A N 1
ATOM 798 C CA . ILE A 1 130 ? -19.659 -6.801 -19.502 1.000 22.638 130 ILE A CA 1
ATOM 799 C C . ILE A 1 130 ? -19.848 -8.305 -19.690 1.000 22.005 130 ILE A C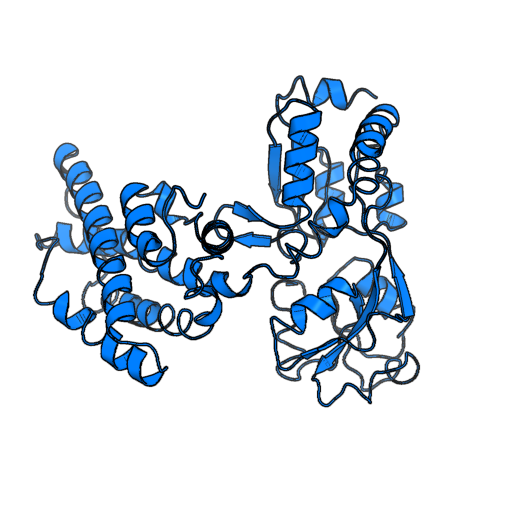 1
ATOM 800 O O . ILE A 1 130 ? -18.872 -9.063 -19.586 1.000 23.498 130 ILE A O 1
ATOM 805 N N . THR A 1 131 ? -21.096 -8.690 -19.973 1.000 24.056 131 THR A N 1
ATOM 806 C CA . THR A 1 131 ? -21.427 -10.103 -20.134 1.000 26.045 131 THR A CA 1
ATOM 807 C C . THR A 1 131 ? -22.554 -10.266 -21.153 1.000 28.740 131 THR A C 1
ATOM 808 O O . THR A 1 131 ? -23.164 -9.293 -21.554 1.000 25.079 131 THR A O 1
ATOM 812 N N . ARG A 1 132 ? -22.878 -11.515 -21.534 1.000 28.286 132 ARG A N 1
ATOM 813 C CA . ARG A 1 132 ? -24.106 -11.762 -22.280 1.000 30.762 132 ARG A CA 1
ATOM 814 C C . ARG A 1 132 ? -25.298 -11.220 -21.496 1.000 24.362 132 ARG A C 1
ATOM 815 O O . ARG A 1 132 ? -25.356 -11.360 -20.279 1.000 25.693 132 ARG A O 1
ATOM 823 N N . CYS A 1 133 ? -26.260 -10.587 -22.191 1.000 23.294 133 CYS A N 1
ATOM 824 C CA . CYS A 1 133 ? -27.392 -9.961 -21.518 1.000 32.700 133 CYS A CA 1
ATOM 825 C C . CYS A 1 133 ? -28.123 -10.936 -20.596 1.000 34.590 133 CYS A C 1
ATOM 826 O O . CYS A 1 133 ? -28.468 -10.593 -19.477 1.000 30.425 133 CYS A O 1
ATOM 829 N N . GLU A 1 134 ? -28.267 -12.192 -21.009 1.000 35.679 134 GLU A N 1
ATOM 830 C CA . GLU A 1 134 ? -29.022 -13.125 -20.187 1.000 38.517 134 GLU A CA 1
ATOM 831 C C . GLU A 1 134 ? -28.286 -13.440 -18.872 1.000 41.846 134 GLU A C 1
ATOM 832 O O . GLU A 1 134 ? -28.888 -13.995 -17.948 1.000 34.620 134 GLU A O 1
ATOM 838 N N . ASN A 1 135 ? -27.009 -13.031 -18.742 1.000 34.199 135 ASN A N 1
ATOM 839 C CA . ASN A 1 135 ? -26.216 -13.264 -17.547 1.000 29.812 135 ASN A CA 1
ATOM 840 C C . ASN A 1 135 ? -26.028 -11.987 -16.713 1.000 31.267 135 ASN A C 1
ATOM 841 O O . ASN A 1 135 ? -25.312 -11.998 -15.724 1.000 34.541 135 ASN A O 1
ATOM 846 N N . SER A 1 136 ? -26.731 -10.904 -17.053 1.000 33.572 136 SER A N 1
ATOM 847 C CA . 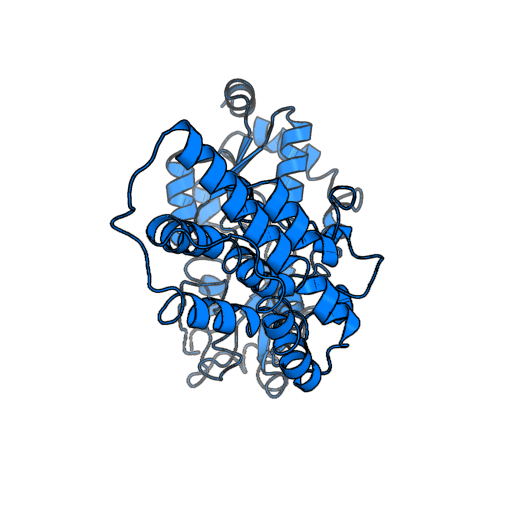SER A 1 136 ? -26.662 -9.652 -16.303 1.000 36.515 136 SER A CA 1
ATOM 848 C C . SER A 1 136 ? -26.802 -9.874 -14.792 1.000 36.644 136 SER A C 1
ATOM 849 O O . SER A 1 136 ? -26.028 -9.360 -13.984 1.000 30.617 136 SER A O 1
ATOM 852 N N . ALA A 1 137 ? -27.831 -10.625 -14.409 1.000 36.432 137 ALA A N 1
ATOM 853 C CA . ALA A 1 137 ? -28.237 -10.770 -13.023 1.000 39.248 137 ALA A CA 1
ATOM 854 C C . ALA A 1 137 ? -27.188 -11.546 -12.265 1.000 36.794 137 ALA A C 1
ATOM 855 O O . ALA A 1 137 ? -27.023 -11.348 -11.075 1.000 35.020 137 ALA A O 1
ATOM 857 N N A ARG A 1 138 ? -26.498 -12.425 -12.994 0.540 34.041 138 ARG A N 1
ATOM 858 N N B ARG A 1 138 ? -26.478 -12.430 -12.981 0.460 35.210 138 ARG A N 1
ATOM 859 C CA A ARG A 1 138 ? -25.579 -13.385 -12.421 0.540 32.511 138 ARG A CA 1
ATOM 860 C CA B ARG A 1 138 ? -25.567 -13.388 -12.380 0.460 34.349 138 ARG A CA 1
ATOM 861 C C A ARG A 1 138 ? -24.230 -12.762 -12.041 0.540 32.416 138 ARG A C 1
ATOM 862 C C B ARG A 1 138 ? -24.168 -12.822 -12.127 0.460 32.887 138 ARG A C 1
ATOM 863 O O A ARG A 1 138 ? -23.510 -13.329 -11.217 0.540 32.795 138 ARG A O 1
ATOM 864 O O B ARG A 1 138 ? -23.343 -13.500 -11.509 0.460 30.686 138 ARG A O 1
ATOM 879 N N . PHE A 1 139 ? -23.858 -11.628 -12.646 1.000 30.871 139 PHE A N 1
ATOM 880 C CA . PHE A 1 139 ? -22.539 -11.049 -12.424 1.000 28.145 139 PHE A CA 1
ATOM 881 C C . PHE A 1 139 ? -22.668 -9.588 -11.994 1.000 29.912 139 PHE A C 1
ATOM 882 O O . PHE A 1 139 ? -21.912 -8.739 -12.443 1.000 35.245 139 PHE A O 1
ATOM 890 N N . GLN A 1 140 ? -23.636 -9.321 -11.124 1.000 29.742 140 GLN A N 1
ATOM 891 C CA . GLN A 1 140 ? -23.859 -8.004 -10.555 1.000 32.155 140 GLN A CA 1
ATOM 892 C C . GLN A 1 140 ? -22.738 -7.659 -9.580 1.000 35.117 140 GLN A C 1
ATOM 893 O O . GLN A 1 140 ? -22.353 -6.494 -9.494 1.000 31.251 140 GLN A O 1
ATOM 899 N N . THR A 1 141 ? -22.214 -8.666 -8.853 1.000 38.478 141 THR A N 1
ATOM 900 C CA . THR A 1 141 ? -21.334 -8.425 -7.713 1.000 34.597 141 THR A CA 1
ATOM 901 C C . THR A 1 141 ? -20.009 -9.143 -7.903 1.000 31.505 141 THR A C 1
ATOM 902 O O . THR A 1 141 ? -19.923 -10.117 -8.645 1.000 30.414 141 THR A O 1
ATOM 906 N N . LEU A 1 142 ? -19.001 -8.676 -7.146 1.000 29.711 142 LEU A N 1
ATOM 907 C CA . LEU A 1 142 ? -17.705 -9.316 -7.087 1.000 33.889 142 LEU A CA 1
ATOM 908 C C . LEU A 1 142 ? -17.791 -10.703 -6.456 1.000 31.614 142 LEU A C 1
ATOM 909 O O . LEU A 1 142 ? -17.060 -11.591 -6.870 1.000 30.551 142 LEU A O 1
ATOM 914 N N . ALA A 1 143 ? -18.642 -10.856 -5.443 1.000 32.412 143 ALA A N 1
ATOM 915 C CA . ALA A 1 143 ? -18.900 -12.171 -4.845 1.000 34.971 143 ALA A CA 1
ATOM 916 C C . ALA A 1 143 ? -19.325 -13.200 -5.893 1.000 31.996 143 ALA A C 1
ATOM 917 O O . ALA A 1 143 ? -18.778 -14.296 -5.871 1.000 34.436 143 ALA A O 1
ATOM 919 N N . GLN A 1 144 ? -20.271 -12.822 -6.785 1.000 34.444 144 GLN A N 1
ATOM 920 C CA . GLN A 1 144 ? -20.786 -13.649 -7.882 1.000 32.985 144 GLN A CA 1
ATOM 921 C C . GLN A 1 144 ? -19.703 -14.005 -8.892 1.000 36.103 144 GLN A C 1
ATOM 922 O O . GLN A 1 144 ? -19.654 -15.127 -9.396 1.000 40.249 144 GLN A O 1
ATOM 928 N N . ILE A 1 145 ? -18.795 -13.065 -9.163 1.000 32.131 145 ILE A N 1
ATOM 929 C CA . ILE A 1 145 ? -17.768 -13.257 -10.175 1.000 29.203 145 ILE A CA 1
ATOM 930 C C . ILE A 1 145 ? -16.575 -14.037 -9.637 1.000 27.319 145 ILE A C 1
ATOM 931 O O . ILE A 1 145 ? -15.933 -14.816 -10.359 1.000 28.281 145 ILE A O 1
ATOM 936 N N A ASP A 1 146 ? -16.173 -13.782 -8.384 0.550 29.476 146 ASP A N 1
ATOM 937 N N B ASP A 1 146 ? -16.390 -13.885 -8.328 0.450 32.574 146 ASP A N 1
ATOM 938 C CA A ASP A 1 146 ? -14.953 -14.378 -7.841 0.550 28.641 146 ASP A CA 1
ATOM 939 C CA B ASP A 1 146 ? -15.222 -14.356 -7.617 0.450 36.076 146 ASP A CA 1
ATOM 940 C C A ASP A 1 146 ? -15.271 -15.796 -7.339 0.550 30.749 146 ASP A C 1
ATOM 941 C C B ASP A 1 146 ? -15.310 -15.873 -7.420 0.450 36.012 146 ASP A C 1
ATOM 942 O O A ASP A 1 146 ? -15.555 -16.000 -6.143 0.550 27.307 146 ASP A O 1
ATOM 943 O O B ASP A 1 146 ? -14.545 -16.419 -6.626 0.450 32.807 146 ASP A O 1
ATOM 952 N N A GLN A 1 147 ? -15.189 -16.760 -8.267 0.550 27.714 147 GLN A N 1
ATOM 953 N N B GLN A 1 147 ? -16.219 -16.532 -8.159 0.450 34.051 147 GLN A N 1
ATOM 954 C CA A GLN A 1 147 ? -15.570 -18.142 -8.002 0.550 29.025 147 GLN A CA 1
ATOM 955 C CA B GLN A 1 147 ? -16.536 -17.946 -7.962 0.450 34.860 147 GLN A CA 1
ATOM 956 C C A GLN A 1 147 ? -14.979 -19.067 -9.063 0.550 29.958 147 GLN A C 1
ATOM 957 C C B GLN A 1 147 ? -15.747 -18.830 -8.932 0.450 32.861 147 GLN A C 1
ATOM 958 O O A GLN A 1 147 ? -14.915 -18.736 -10.257 0.550 30.639 147 GLN A O 1
ATOM 959 O O B GLN A 1 147 ? -15.519 -18.457 -10.079 0.450 38.481 147 GLN A O 1
ATOM 970 N N A PRO A 1 148 ? -14.530 -20.285 -8.683 0.550 32.182 148 PRO A N 1
ATOM 971 N N B PRO A 1 148 ? -15.408 -20.080 -8.535 0.450 33.876 148 PRO A N 1
ATOM 972 C CA A PRO A 1 148 ? -14.202 -21.282 -9.700 0.550 31.433 148 PRO A CA 1
ATOM 973 C CA B PRO A 1 148 ? -14.472 -20.940 -9.284 0.450 31.368 148 PRO A CA 1
ATOM 974 C C A PRO A 1 148 ? -15.466 -21.626 -10.499 0.550 32.579 148 PRO A C 1
ATOM 975 C C B PRO A 1 148 ? -14.855 -21.459 -10.676 0.450 27.937 148 PRO A C 1
ATOM 976 O O A PRO A 1 148 ? -16.603 -21.506 -10.027 0.550 37.256 148 PRO A O 1
ATOM 977 O O B PRO A 1 148 ? -13.984 -21.935 -11.439 0.450 23.471 148 PRO A O 1
ATOM 984 N N A GLY A 1 149 ? -15.242 -21.960 -11.771 0.550 32.694 149 GLY A N 1
ATOM 985 N N B GLY A 1 149 ? -16.159 -21.361 -10.985 0.450 27.366 149 GLY A N 1
ATOM 986 C CA A GLY A 1 149 ? -16.309 -22.211 -12.719 0.550 35.540 149 GLY A CA 1
ATOM 987 C CA B GLY A 1 149 ? -16.697 -21.771 -12.268 0.450 28.833 149 GLY A CA 1
ATOM 988 C C A GLY A 1 149 ? -16.804 -20.927 -13.381 0.550 35.383 149 GLY A C 1
ATOM 989 C C B GLY A 1 149 ? -16.936 -20.596 -13.212 0.450 27.586 149 GLY A C 1
ATOM 990 O O A GLY A 1 149 ? -17.832 -20.955 -14.052 0.550 37.314 149 GLY A O 1
ATOM 991 O O B GLY A 1 149 ? -17.239 -20.801 -14.393 0.450 27.313 149 GLY A O 1
ATOM 992 N N A VAL A 1 150 ? -16.061 -19.820 -13.187 0.550 35.124 150 VAL A N 1
ATOM 993 N N B VAL A 1 150 ? -16.758 -19.369 -12.688 0.450 24.430 150 VAL A N 1
ATOM 994 C CA A VAL A 1 150 ? -16.319 -18.562 -13.875 0.550 32.860 150 VAL A CA 1
ATOM 995 C CA B VAL A 1 150 ? -16.880 -18.158 -13.489 0.450 23.978 150 VAL A CA 1
ATOM 996 C C A VAL A 1 150 ? -15.136 -18.248 -14.787 0.550 32.888 150 VAL A C 1
ATOM 997 C C B VAL A 1 150 ? -15.575 -17.946 -14.246 0.450 23.921 150 VAL A C 1
ATOM 998 O O A VAL A 1 150 ? -13.984 -18.249 -14.352 0.550 32.606 150 VAL A O 1
ATOM 999 O O B VAL A 1 150 ? -14.506 -17.908 -13.634 0.450 22.905 150 VAL A O 1
ATOM 1006 N N A ARG A 1 151 ? -15.454 -17.979 -16.056 0.550 30.496 151 ARG A N 1
ATOM 1007 N N B ARG A 1 151 ? -15.676 -17.912 -15.579 0.450 26.590 151 ARG A N 1
ATOM 1008 C CA A ARG A 1 151 ? -14.466 -17.868 -17.109 0.550 27.108 151 ARG A CA 1
ATOM 1009 C CA B ARG A 1 151 ? -14.521 -17.752 -16.448 0.450 27.842 151 ARG A CA 1
ATOM 1010 C C A ARG A 1 151 ? -14.283 -16.376 -17.430 0.550 29.531 151 ARG A C 1
ATOM 1011 C C B ARG A 1 151 ? -14.474 -16.325 -16.977 0.450 28.084 151 ARG A C 1
ATOM 1012 O O A ARG A 1 151 ? -14.980 -15.847 -18.300 0.550 26.098 151 ARG A O 1
ATOM 1013 O O B ARG A 1 151 ? -15.402 -15.839 -17.619 0.450 24.047 151 ARG A O 1
ATOM 1028 N N . LEU A 1 152 ? -13.315 -15.727 -16.751 1.000 28.476 152 LEU A N 1
ATOM 1029 C CA . LEU A 1 152 ? -13.098 -14.291 -16.861 1.000 34.515 152 LEU A CA 1
ATOM 1030 C C . LEU A 1 152 ? -11.987 -14.130 -17.893 1.000 36.090 152 LEU A C 1
ATOM 1031 O O . LEU A 1 152 ? -11.039 -14.910 -17.915 1.000 36.641 152 LEU A O 1
ATOM 1036 N N . VAL A 1 153 ? -12.189 -13.254 -18.884 1.000 28.708 153 VAL A N 1
ATOM 1037 C CA . VAL A 1 153 ? -11.189 -13.015 -19.893 1.000 26.731 153 VAL A CA 1
ATOM 1038 C C . VAL A 1 153 ? -10.679 -11.569 -19.774 1.000 26.341 153 VAL A C 1
ATOM 1039 O O . VAL A 1 153 ? -11.432 -10.673 -19.382 1.000 29.419 153 VAL A O 1
ATOM 1043 N N . VAL A 1 154 ? -9.412 -11.348 -20.118 1.000 27.868 154 VAL A N 1
ATOM 1044 C CA . VAL A 1 154 ? -8.752 -10.034 -20.055 1.000 30.563 154 VAL A CA 1
ATOM 1045 C C . VAL A 1 154 ? -7.705 -9.908 -21.154 1.000 33.243 154 VAL A C 1
ATOM 1046 O O . VAL A 1 154 ? -7.234 -10.914 -21.689 1.000 34.728 154 VAL A O 1
ATOM 1050 N N A ASN A 1 155 ? -7.360 -8.637 -21.398 0.520 32.311 155 ASN A N 1
ATOM 1051 N N B ASN A 1 155 ? -7.369 -8.667 -21.551 0.480 31.032 155 ASN A N 1
ATOM 1052 C CA A ASN A 1 155 ? -6.271 -8.150 -22.228 0.520 36.688 155 ASN A CA 1
ATOM 1053 C CA B ASN A 1 155 ? -6.234 -8.445 -22.433 0.480 34.144 155 ASN A CA 1
ATOM 1054 C C A ASN A 1 155 ? -4.940 -8.296 -21.478 0.520 35.403 155 ASN A C 1
ATOM 1055 C C B ASN A 1 155 ? -4.981 -8.348 -21.555 0.480 35.008 155 ASN A C 1
ATOM 1056 O O A ASN A 1 155 ? -4.912 -8.088 -20.267 0.520 37.167 155 ASN A O 1
ATOM 1057 O O B ASN A 1 155 ? -5.061 -8.028 -20.370 0.480 36.256 155 ASN A O 1
ATOM 1066 N N . PRO A 1 156 ? -3.802 -8.678 -22.116 1.000 33.877 156 PRO A N 1
ATOM 1067 C CA . PRO A 1 156 ? -2.575 -8.885 -21.342 1.000 41.714 156 PRO A CA 1
ATOM 1068 C C . PRO A 1 156 ? -1.855 -7.606 -20.941 1.000 41.949 156 PRO A C 1
ATOM 1069 O O . PRO A 1 156 ? -1.574 -6.753 -21.780 1.000 48.733 156 PRO A O 1
ATOM 1073 N N . GLY A 1 157 ? -1.664 -7.465 -19.629 1.000 47.975 157 GLY A N 1
ATOM 1074 C CA . GLY A 1 157 ? -0.591 -6.652 -19.079 1.000 49.047 157 GLY A CA 1
ATOM 1075 C C . GLY A 1 157 ? -0.987 -5.217 -18.745 1.000 44.180 157 GLY A C 1
ATOM 1076 O O . GLY A 1 157 ? -0.141 -4.330 -18.806 1.000 48.167 157 GLY A O 1
ATOM 1077 N N . GLY A 1 158 ? -2.247 -4.990 -18.373 1.000 37.322 158 GLY A N 1
ATOM 1078 C CA . GLY A 1 158 ? -2.696 -3.668 -17.979 1.000 35.678 158 GLY A CA 1
ATOM 1079 C C . GLY A 1 158 ? -3.511 -3.686 -16.694 1.000 36.910 158 GLY A C 1
ATOM 1080 O O . GLY A 1 158 ? -3.392 -4.593 -15.881 1.000 41.030 158 GLY A O 1
ATOM 1081 N N . THR A 1 159 ? -4.399 -2.700 -16.557 1.000 30.474 159 THR A N 1
ATOM 1082 C CA . THR A 1 159 ? -5.174 -2.488 -15.350 1.000 30.797 159 THR A CA 1
ATOM 1083 C C . THR A 1 159 ? -6.244 -3.586 -15.172 1.000 27.758 159 THR A C 1
ATOM 1084 O O . THR A 1 159 ? -6.625 -3.881 -14.042 1.000 30.481 159 THR A O 1
ATOM 1088 N N . ASN A 1 160 ? -6.740 -4.141 -16.284 1.000 29.116 160 ASN A N 1
ATOM 1089 C CA . ASN A 1 160 ? -7.789 -5.160 -16.250 1.000 25.080 160 ASN A CA 1
ATOM 1090 C C . ASN A 1 160 ? -7.228 -6.483 -15.731 1.000 26.031 160 ASN A C 1
ATOM 1091 O O . ASN A 1 160 ? -7.843 -7.115 -14.870 1.000 27.365 160 ASN A O 1
ATOM 1096 N N . GLU A 1 161 ? -6.116 -6.922 -16.306 1.000 28.786 161 GLU A N 1
ATOM 1097 C CA . GLU A 1 161 ? -5.456 -8.122 -15.805 1.000 34.245 161 GLU A CA 1
ATOM 1098 C C . GLU A 1 161 ? -5.150 -7.983 -14.310 1.000 34.334 161 GLU A C 1
ATOM 1099 O O . GLU A 1 161 ? -5.415 -8.878 -13.505 1.000 33.225 161 GLU A O 1
ATOM 1105 N N . ARG A 1 162 ? -4.666 -6.816 -13.912 1.000 33.148 162 ARG A N 1
ATOM 1106 C CA . ARG A 1 162 ? -4.264 -6.604 -12.538 1.000 34.996 162 ARG A CA 1
ATOM 1107 C C . ARG A 1 162 ? -5.481 -6.586 -11.613 1.000 35.639 162 ARG A C 1
ATOM 1108 O O . ARG A 1 162 ? -5.433 -7.110 -10.506 1.000 30.437 162 ARG A O 1
ATOM 1116 N N . PHE A 1 163 ? -6.613 -6.045 -12.080 1.000 30.340 163 PHE A N 1
ATOM 1117 C CA . PHE A 1 163 ? -7.833 -6.031 -11.296 1.000 28.689 163 PHE A CA 1
ATOM 1118 C C . PHE A 1 163 ? -8.349 -7.473 -11.104 1.000 29.999 163 PHE A C 1
ATOM 1119 O O . PHE A 1 163 ? -8.755 -7.858 -10.009 1.000 29.867 163 PHE A O 1
ATOM 1127 N N . ALA A 1 164 ? -8.379 -8.241 -12.194 1.000 25.748 164 ALA A N 1
ATOM 1128 C CA . ALA A 1 164 ? -8.879 -9.614 -12.192 1.000 31.206 164 ALA A CA 1
ATOM 1129 C C . ALA A 1 164 ? -8.109 -10.480 -11.184 1.000 28.515 164 ALA A C 1
ATOM 1130 O O . ALA A 1 164 ? -8.736 -11.185 -10.386 1.000 30.042 164 ALA A O 1
ATOM 1132 N N . ARG A 1 165 ? -6.777 -10.390 -11.211 1.000 31.146 165 ARG A N 1
ATOM 1133 C CA . ARG A 1 165 ? -5.927 -11.282 -10.404 1.000 34.277 165 ARG A CA 1
ATOM 1134 C C . ARG A 1 165 ? -6.104 -10.942 -8.933 1.000 36.958 165 ARG A C 1
ATOM 1135 O O . ARG A 1 165 ? -6.125 -11.824 -8.059 1.000 33.633 165 ARG A O 1
ATOM 1143 N N A SER A 1 166 ? -6.280 -9.648 -8.679 0.560 32.059 166 SER A N 1
ATOM 1144 N N B SER A 1 166 ? -6.221 -9.632 -8.683 0.440 32.308 166 SER A N 1
ATOM 1145 C CA A SER A 1 166 ? -6.334 -9.123 -7.326 0.560 34.676 166 SER A CA 1
ATOM 1146 C CA B SER A 1 166 ? -6.340 -9.075 -7.343 0.440 33.938 166 SER A CA 1
ATOM 1147 C C A SER A 1 166 ? -7.727 -9.316 -6.745 0.560 35.043 166 SER A C 1
ATOM 1148 C C B SER A 1 166 ? -7.723 -9.355 -6.769 0.440 34.352 166 SER A C 1
ATOM 1149 O O A SER A 1 166 ? -7.849 -9.714 -5.589 0.560 33.219 166 SER A O 1
ATOM 1150 O O B SER A 1 166 ? -7.826 -9.848 -5.648 0.440 33.477 166 SER A O 1
ATOM 1155 N N . GLN A 1 167 ? -8.779 -9.063 -7.545 1.000 31.310 167 GLN A N 1
ATOM 1156 C CA . GLN A 1 167 ? -10.128 -8.953 -6.998 1.000 27.403 167 GLN A CA 1
ATOM 1157 C C . GLN A 1 167 ? -11.005 -10.147 -7.341 1.000 30.363 167 GLN A C 1
ATOM 1158 O O . GLN A 1 167 ? -12.087 -10.311 -6.786 1.000 30.660 167 GLN A O 1
ATOM 1164 N N . ALA A 1 168 ? -10.572 -10.961 -8.280 1.000 27.057 168 ALA A N 1
ATOM 1165 C CA . ALA A 1 168 ? -11.355 -12.140 -8.586 1.000 32.436 168 ALA A CA 1
ATOM 1166 C C . ALA A 1 168 ? -10.397 -13.310 -8.634 1.000 30.267 168 ALA A C 1
ATOM 1167 O O . ALA A 1 168 ? -10.330 -14.018 -9.645 1.000 36.784 168 ALA A O 1
ATOM 1169 N N . PRO A 1 169 ? -9.590 -13.516 -7.559 1.000 34.415 169 PRO A N 1
ATOM 1170 C CA . PRO A 1 169 ? -8.504 -14.496 -7.604 1.000 34.228 169 PRO A CA 1
ATOM 1171 C C . PRO A 1 169 ? -9.016 -15.916 -7.846 1.000 31.797 169 PRO A C 1
ATOM 1172 O O . PRO A 1 169 ? -8.320 -16.720 -8.439 1.000 42.640 169 PRO A O 1
ATOM 1176 N N . ASN A 1 170 ? -10.230 -16.221 -7.398 1.000 36.109 170 ASN A N 1
ATOM 1177 C CA . ASN A 1 170 ? -10.792 -17.568 -7.507 1.000 38.427 170 ASN A CA 1
ATOM 1178 C C . ASN A 1 170 ? -11.471 -17.855 -8.850 1.000 44.020 170 ASN A C 1
ATOM 1179 O O . ASN A 1 170 ? -11.847 -18.994 -9.128 1.000 40.214 170 ASN A O 1
ATOM 1184 N N . ALA A 1 171 ? -11.698 -16.826 -9.665 1.000 34.975 171 ALA A N 1
ATOM 1185 C CA . ALA A 1 171 ? -12.312 -17.053 -10.954 1.000 33.719 171 ALA A CA 1
ATOM 1186 C C . ALA A 1 171 ? -11.249 -17.648 -11.850 1.000 31.349 171 ALA A C 1
ATOM 1187 O O . ALA A 1 171 ? -10.077 -17.535 -11.560 1.000 32.211 171 ALA A O 1
ATOM 1189 N N . GLN A 1 172 ? -11.657 -18.301 -12.940 1.000 35.693 172 GLN A N 1
ATOM 1190 C CA . GLN A 1 172 ? -10.698 -18.775 -13.931 1.000 34.803 172 GLN A CA 1
ATOM 1191 C C . GLN A 1 172 ? -10.438 -17.661 -14.924 1.000 35.685 172 GLN A C 1
ATOM 1192 O O . GLN A 1 172 ? -11.365 -17.145 -15.533 1.000 36.809 172 GLN A O 1
ATOM 1198 N N A LEU A 1 173 ? -9.164 -17.294 -15.033 0.580 33.244 173 LEU A N 1
ATOM 1199 N N B LEU A 1 173 ? -9.165 -17.378 -15.175 0.420 30.891 173 LEU A N 1
ATOM 1200 C CA A LEU A 1 173 ? -8.715 -16.184 -15.852 0.580 34.162 173 LEU A CA 1
ATOM 1201 C CA B LEU A 1 173 ? -8.817 -16.193 -15.930 0.420 30.062 173 LEU A CA 1
ATOM 1202 C C A LEU A 1 173 ? -8.140 -16.753 -17.134 0.580 35.775 173 LEU A C 1
ATOM 1203 C C B LEU A 1 173 ? -8.024 -16.560 -17.173 0.420 30.594 173 LEU A C 1
ATOM 1204 O O A LEU A 1 173 ? -7.552 -17.827 -17.066 0.580 34.607 173 LEU A O 1
ATOM 1205 O O B LEU A 1 173 ? -6.891 -17.023 -17.080 0.420 33.428 173 LEU A O 1
ATOM 1214 N N A THR A 1 174 ? -8.323 -16.017 -18.250 0.580 31.872 174 THR A N 1
ATOM 1215 N N B THR A 1 174 ? -8.624 -16.325 -18.344 0.420 24.679 174 THR A N 1
ATOM 1216 C CA A THR A 1 174 ? -7.819 -16.341 -19.577 0.580 32.175 174 THR A CA 1
ATOM 1217 C CA B THR A 1 174 ? -7.848 -16.323 -19.572 0.420 23.817 174 THR A CA 1
ATOM 1218 C C A THR A 1 174 ? -7.317 -15.074 -20.272 0.580 34.083 174 THR A C 1
ATOM 1219 C C B THR A 1 174 ? -7.375 -14.902 -19.854 0.420 26.012 174 THR A C 1
ATOM 1220 O O A THR A 1 174 ? -8.046 -14.083 -20.374 0.580 35.461 174 THR A O 1
ATOM 1221 O O B THR A 1 174 ? -8.082 -13.929 -19.578 0.420 26.515 174 THR A O 1
ATOM 1228 N N A VAL A 1 175 ? -6.093 -15.137 -20.808 0.580 34.930 175 VAL A N 1
ATOM 1229 N N B VAL A 1 175 ? -6.152 -14.814 -20.376 0.420 24.225 175 VAL A N 1
ATOM 1230 C CA A VAL A 1 175 ? -5.412 -13.981 -21.384 0.580 37.368 175 VAL A CA 1
ATOM 1231 C CA B VAL A 1 175 ? -5.544 -13.561 -20.811 0.420 24.583 175 VAL A CA 1
ATOM 1232 C C A VAL A 1 175 ? -5.428 -14.097 -22.907 0.580 38.409 175 VAL A C 1
ATOM 1233 C C B VAL A 1 175 ? -5.260 -13.684 -22.306 0.420 26.383 175 VAL A C 1
ATOM 1234 O O A VAL A 1 175 ? -4.995 -15.110 -23.443 0.580 33.681 175 VAL A O 1
ATOM 1235 O O B VAL A 1 175 ? -4.431 -14.513 -22.683 0.420 27.174 175 VAL A O 1
ATOM 1242 N N A TYR A 1 176 ? -5.889 -13.038 -23.585 0.580 35.264 176 TYR A N 1
ATOM 1243 N N B TYR A 1 176 ? -5.944 -12.896 -23.151 0.420 24.090 176 TYR A N 1
ATOM 1244 C CA A TYR A 1 176 ? -6.151 -13.090 -25.017 0.580 33.347 176 TYR A CA 1
ATOM 1245 C CA B TYR A 1 176 ? -5.801 -13.042 -24.601 0.420 25.735 176 TYR A CA 1
ATOM 1246 C C A TYR A 1 176 ? -5.514 -11.871 -25.673 0.580 36.322 176 TYR A C 1
ATOM 1247 C C B TYR A 1 176 ? -5.211 -11.788 -25.230 0.420 27.693 176 TYR A C 1
ATOM 1248 O O A TYR A 1 176 ? -5.960 -10.743 -25.458 0.580 40.503 176 TYR A O 1
ATOM 1249 O O B TYR A 1 176 ? -5.497 -10.679 -24.793 0.420 27.150 176 TYR A O 1
ATOM 1266 N N A PRO A 1 177 ? -4.463 -12.071 -26.507 0.580 38.296 177 PRO A N 1
ATOM 1267 N N B PRO A 1 177 ? -4.420 -11.930 -26.318 0.420 32.632 177 PRO A N 1
ATOM 1268 C CA A PRO A 1 177 ? -3.670 -10.971 -27.056 0.580 40.468 177 PRO A CA 1
ATOM 1269 C CA B PRO A 1 177 ? -3.715 -10.804 -26.929 0.420 36.266 177 PRO A CA 1
ATOM 1270 C C A PRO A 1 177 ? -4.440 -9.903 -27.834 0.580 37.234 177 PRO A C 1
ATOM 1271 C C B PRO A 1 177 ? -4.618 -9.801 -27.645 0.420 36.661 177 PRO A C 1
ATOM 1272 O O A PRO A 1 177 ? -4.022 -8.760 -27.880 0.580 31.857 177 PRO A O 1
ATOM 1273 O O B PRO A 1 177 ? -4.508 -8.600 -27.407 0.420 37.231 177 PRO A O 1
ATOM 1280 N N . ASP A 1 178 ? -5.523 -10.299 -28.499 1.000 36.890 178 ASP A N 1
ATOM 1281 C CA . ASP A 1 178 ? -6.209 -9.442 -29.466 1.000 44.413 178 ASP A CA 1
ATOM 1282 C C . ASP A 1 178 ? -7.400 -8.720 -28.815 1.000 45.368 178 ASP A C 1
ATOM 1283 O O . ASP A 1 178 ? -8.440 -9.314 -28.508 1.000 39.722 178 ASP A O 1
ATOM 1288 N N . ASN A 1 179 ? -7.242 -7.422 -28.557 1.000 44.981 179 ASN A N 1
ATOM 1289 C CA . ASN A 1 179 ? -8.324 -6.677 -27.925 1.000 50.217 179 ASN A CA 1
ATOM 1290 C C . ASN A 1 179 ? -9.367 -6.278 -28.971 1.000 47.619 179 ASN A C 1
ATOM 1291 O O . ASN A 1 179 ? -10.475 -5.871 -28.635 1.000 44.403 179 ASN A O 1
ATOM 1296 N N . VAL A 1 180 ? -8.985 -6.331 -30.254 1.000 48.301 180 VAL A N 1
ATOM 1297 C CA . VAL A 1 180 ? -9.921 -5.978 -31.314 1.000 55.043 180 VAL A CA 1
ATOM 1298 C C . VAL A 1 180 ? -10.955 -7.111 -31.508 1.000 51.622 180 VAL A C 1
ATOM 1299 O O . VAL A 1 180 ? -11.966 -6.862 -32.140 1.000 53.348 180 VAL A O 1
ATOM 1303 N N . THR A 1 181 ? -10.825 -8.284 -30.838 1.000 54.873 181 THR A N 1
ATOM 1304 C CA . THR A 1 181 ? -11.785 -9.371 -31.024 1.000 49.227 181 THR A CA 1
ATOM 1305 C C . THR A 1 181 ? -12.117 -10.209 -29.780 1.000 41.228 181 THR A C 1
ATOM 1306 O O . THR A 1 181 ? -13.041 -10.998 -29.859 1.000 33.231 181 THR A O 1
ATOM 1310 N N . ILE A 1 182 ? -11.414 -10.041 -28.648 1.000 47.528 182 ILE A N 1
ATOM 1311 C CA . ILE A 1 182 ? -11.604 -10.697 -27.341 1.000 36.134 182 ILE A CA 1
ATOM 1312 C C . ILE A 1 182 ? -13.057 -10.758 -26.810 1.000 41.517 182 ILE A C 1
ATOM 1313 O O . ILE A 1 182 ? -13.353 -11.496 -25.863 1.000 39.259 182 ILE A O 1
ATOM 1318 N N . PHE A 1 183 ? -13.938 -9.851 -27.290 1.000 32.546 183 PHE A N 1
ATOM 1319 C CA . PHE A 1 183 ? -15.375 -9.832 -27.005 1.000 27.027 183 PHE A CA 1
ATOM 1320 C C . PHE A 1 183 ? -16.120 -10.968 -27.749 1.000 24.514 183 PHE A C 1
ATOM 1321 O O . PHE A 1 183 ? -17.204 -11.403 -27.317 1.000 27.730 183 PHE A O 1
ATOM 1329 N N . ASP A 1 184 ? -15.496 -11.475 -28.812 1.000 28.416 184 ASP A N 1
ATOM 1330 C CA . ASP A 1 184 ? -16.003 -12.616 -29.565 1.000 32.053 184 ASP A CA 1
ATOM 1331 C C . ASP A 1 184 ? -16.255 -13.753 -28.562 1.000 33.400 184 ASP A C 1
ATOM 1332 O O . ASP A 1 184 ? -17.311 -14.386 -28.595 1.000 30.044 184 ASP A O 1
ATOM 1337 N N A GLN A 1 185 ? -15.328 -13.977 -27.617 0.570 34.787 185 GLN A N 1
ATOM 1338 N N B GLN A 1 185 ? -15.265 -13.971 -27.679 0.430 33.565 185 GLN A N 1
ATOM 1339 C CA A GLN A 1 185 ? -15.396 -15.135 -26.731 0.570 35.183 185 GLN A CA 1
ATOM 1340 C CA B GLN A 1 185 ? -15.274 -15.006 -26.653 0.430 33.592 185 GLN A CA 1
ATOM 1341 C C A GLN A 1 185 ? -16.545 -15.040 -25.729 0.570 36.689 185 GLN A C 1
ATOM 1342 C C B GLN A 1 185 ? -16.560 -14.996 -25.836 0.430 34.218 185 GLN A C 1
ATOM 1343 O O A GLN A 1 185 ? -17.071 -16.081 -25.308 0.570 36.767 185 GLN A O 1
ATOM 1344 O O B GLN A 1 185 ? -17.185 -16.047 -25.661 0.430 35.180 185 GLN A O 1
ATOM 1355 N N . ILE A 1 186 ? -16.892 -13.814 -25.285 1.000 30.162 186 ILE A N 1
ATOM 1356 C CA . ILE A 1 186 ? -18.070 -13.621 -24.456 1.000 27.683 186 ILE A CA 1
ATOM 1357 C C . ILE A 1 186 ? -19.323 -13.905 -25.303 1.000 29.198 186 ILE A C 1
ATOM 1358 O O . ILE A 1 186 ? -20.265 -14.477 -24.783 1.000 35.329 186 ILE A O 1
ATOM 1363 N N . VAL A 1 187 ? -19.364 -13.399 -26.548 1.000 27.976 187 VAL A N 1
ATOM 1364 C CA . VAL A 1 187 ? -20.519 -13.552 -27.425 1.000 30.995 187 VAL A CA 1
ATOM 1365 C C . VAL A 1 187 ? -20.792 -15.040 -27.649 1.000 36.684 187 VAL A C 1
ATOM 1366 O O . VAL A 1 187 ? -21.917 -15.476 -27.485 1.000 33.364 187 VAL A O 1
ATOM 1370 N N . THR A 1 188 ? -19.746 -15.806 -27.998 1.000 34.788 188 THR A N 1
ATOM 1371 C CA . THR A 1 188 ? -19.912 -17.197 -28.384 1.000 36.696 188 THR A CA 1
ATOM 1372 C C . THR A 1 188 ? -20.057 -18.103 -27.168 1.000 37.230 188 THR A C 1
ATOM 1373 O O . THR A 1 188 ? -20.523 -19.222 -27.300 1.000 48.737 188 THR A O 1
ATOM 1377 N N . GLY A 1 189 ? -19.632 -17.662 -25.987 1.000 35.576 189 GLY A N 1
ATOM 1378 C CA . GLY A 1 189 ? -19.800 -18.461 -24.791 1.000 38.373 189 GLY A CA 1
ATOM 1379 C C . GLY A 1 189 ? -18.577 -19.304 -24.461 1.000 39.131 189 GLY A C 1
ATOM 1380 O O . GLY A 1 189 ? -18.712 -20.293 -23.746 1.000 45.152 189 GLY A O 1
ATOM 1381 N N . ALA A 1 190 ? -17.407 -18.908 -24.986 1.000 36.534 190 ALA A N 1
ATOM 1382 C CA . ALA A 1 190 ? -16.129 -19.471 -24.577 1.000 37.719 190 ALA A CA 1
ATOM 1383 C C . ALA A 1 190 ? -15.624 -18.819 -23.287 1.000 38.751 190 ALA A C 1
ATOM 1384 O O . ALA A 1 190 ? -14.781 -19.367 -22.592 1.000 39.287 190 ALA A O 1
ATOM 1386 N N . ALA A 1 191 ? -16.152 -17.643 -22.941 1.000 33.831 191 ALA A N 1
ATOM 1387 C CA . ALA A 1 191 ? -15.870 -17.012 -21.673 1.000 26.991 191 ALA A CA 1
ATOM 1388 C C . ALA A 1 191 ? -17.179 -16.417 -21.161 1.000 26.031 191 ALA A C 1
ATOM 1389 O O . ALA A 1 191 ? -18.092 -16.238 -21.933 1.000 33.868 191 ALA A O 1
ATOM 1391 N N . ASP A 1 192 ? -17.282 -16.110 -19.897 1.000 22.361 192 ASP A N 1
ATOM 1392 C CA . ASP A 1 192 ? -18.511 -15.673 -19.255 1.000 26.025 192 ASP A CA 1
ATOM 1393 C C . ASP A 1 192 ? -18.623 -14.148 -19.141 1.000 26.095 192 ASP A C 1
ATOM 1394 O O . ASP A 1 192 ? -19.728 -13.592 -19.087 1.000 30.696 192 ASP A O 1
ATOM 1399 N N . LEU A 1 193 ? -17.482 -13.480 -18.988 1.000 24.503 193 LEU A N 1
ATOM 1400 C CA . LEU A 1 193 ? -17.525 -12.031 -18.789 1.000 25.441 193 LEU A CA 1
ATOM 1401 C C . LEU A 1 193 ? -16.111 -11.444 -18.855 1.000 23.637 193 LEU A C 1
ATOM 1402 O O . LEU A 1 193 ? -15.101 -12.154 -18.901 1.000 22.388 193 LEU A O 1
ATOM 1407 N N A MET A 1 194 ? -16.124 -10.120 -18.761 0.310 22.511 194 MET A N 1
ATOM 1408 N N B MET A 1 194 ? -16.024 -10.105 -18.889 0.690 22.202 194 MET A N 1
ATOM 1409 C CA A MET A 1 194 ? -14.939 -9.307 -18.665 0.310 22.363 194 MET A CA 1
ATOM 1410 C CA B MET A 1 194 ? -14.767 -9.376 -18.714 0.690 21.909 194 MET A CA 1
ATOM 1411 C C A MET A 1 194 ? -15.213 -8.237 -17.617 0.310 22.850 194 MET A C 1
ATOM 1412 C C B MET A 1 194 ? -15.074 -8.159 -17.841 0.690 22.529 194 MET A C 1
ATOM 1413 O O A MET A 1 194 ? -16.365 -7.883 -17.388 0.310 21.346 194 MET A O 1
ATOM 1414 O O B MET A 1 194 ? -16.153 -7.612 -17.963 0.690 20.472 194 MET A O 1
ATOM 1423 N N . ILE A 1 195 ? -14.168 -7.796 -16.921 1.000 22.652 195 ILE A N 1
ATOM 1424 C CA . ILE A 1 195 ? -14.257 -6.568 -16.149 1.000 22.708 195 ILE A CA 1
ATOM 1425 C C . ILE A 1 195 ? -13.292 -5.594 -16.810 1.000 22.104 195 ILE A C 1
ATOM 1426 O O . ILE A 1 195 ? -12.094 -5.868 -16.885 1.000 19.974 195 ILE A O 1
ATOM 1431 N N . THR A 1 196 ? -13.822 -4.433 -17.236 1.000 20.331 196 THR A N 1
ATOM 1432 C CA . THR A 1 196 ? -13.026 -3.484 -17.973 1.000 17.680 196 THR A CA 1
ATOM 1433 C C . THR A 1 196 ? -13.556 -2.085 -17.686 1.000 19.985 196 THR A C 1
ATOM 1434 O O . THR A 1 196 ? -14.470 -1.893 -16.875 1.000 22.321 196 THR A O 1
ATOM 1438 N N . ASP A 1 197 ? -13.022 -1.123 -18.446 1.000 19.154 197 ASP A N 1
ATOM 1439 C CA . ASP A 1 197 ? -13.435 0.245 -18.293 1.000 19.305 197 ASP A CA 1
ATOM 1440 C C . ASP A 1 197 ? -14.919 0.360 -18.628 1.000 19.213 197 ASP A C 1
ATOM 1441 O O . ASP A 1 197 ? -15.387 -0.261 -19.599 1.000 19.709 197 ASP A O 1
ATOM 1446 N N . ALA A 1 198 ? -15.658 1.143 -17.825 1.000 19.550 198 ALA A N 1
ATOM 1447 C CA . ALA A 1 198 ? -17.078 1.402 -18.046 1.000 20.926 198 ALA A CA 1
ATOM 1448 C C . ALA A 1 198 ? -17.305 1.840 -19.496 1.000 21.080 198 ALA A C 1
ATOM 1449 O O . ALA A 1 198 ? -18.228 1.363 -20.160 1.000 18.276 198 ALA A O 1
ATOM 1451 N N . ILE A 1 199 ? -16.421 2.706 -20.016 1.000 19.919 199 ILE A N 1
ATOM 1452 C CA . ILE A 1 199 ? -16.612 3.255 -21.352 1.000 21.179 199 ILE A CA 1
ATOM 1453 C C . ILE A 1 199 ? -16.520 2.168 -22.417 1.000 19.737 199 ILE A C 1
ATOM 1454 O O . ILE A 1 199 ? -17.224 2.212 -23.419 1.000 17.669 199 ILE A O 1
ATOM 1459 N N . GLU A 1 200 ? -15.620 1.188 -22.211 1.000 19.575 200 GLU A N 1
ATOM 1460 C CA . GLU A 1 200 ? -15.519 0.083 -23.155 1.000 20.328 200 GLU A CA 1
ATOM 1461 C C . GLU A 1 200 ? -16.770 -0.806 -23.061 1.000 19.615 200 GLU A C 1
ATOM 1462 O O . GLU A 1 200 ? -17.258 -1.294 -24.096 1.000 18.128 200 GLU A O 1
ATOM 1468 N N . THR A 1 201 ? -17.320 -0.994 -21.858 1.000 20.970 201 THR A N 1
ATOM 1469 C CA . THR A 1 201 ? -18.559 -1.778 -21.706 1.000 20.692 201 THR A CA 1
ATOM 1470 C C . THR A 1 201 ? -19.737 -1.110 -22.446 1.000 21.411 201 THR A C 1
ATOM 1471 O O . THR A 1 201 ? -20.558 -1.779 -23.083 1.000 21.716 201 THR A O 1
ATOM 1475 N N . ARG A 1 202 ? -19.784 0.227 -22.444 1.000 21.260 202 ARG A N 1
ATOM 1476 C CA . ARG A 1 202 ? -20.905 0.928 -23.062 1.000 21.489 202 ARG A CA 1
ATOM 1477 C C . ARG A 1 202 ? -20.801 0.786 -24.569 1.000 20.821 202 ARG A C 1
ATOM 1478 O O . ARG A 1 202 ? -21.777 0.540 -25.293 1.000 22.626 202 ARG A O 1
ATOM 1486 N N . LEU A 1 203 ? -19.568 0.912 -25.056 1.000 20.271 203 LEU A N 1
ATOM 1487 C CA . LEU A 1 203 ? -19.382 0.863 -26.494 1.000 21.660 203 LEU A CA 1
ATOM 1488 C C . LEU A 1 203 ? -19.634 -0.559 -26.988 1.000 20.596 203 LEU A C 1
ATOM 1489 O O . LEU A 1 203 ? -20.278 -0.763 -28.015 1.000 19.022 203 LEU A O 1
ATOM 1494 N N . GLN A 1 204 ? -19.049 -1.533 -26.318 1.000 19.092 204 GLN A N 1
ATOM 1495 C CA . GLN A 1 204 ? -19.141 -2.914 -26.798 1.000 21.179 204 GLN A CA 1
ATOM 1496 C C . GLN A 1 204 ? -20.596 -3.408 -26.735 1.000 22.083 204 GLN A C 1
ATOM 1497 O O . GLN A 1 204 ? -21.038 -4.179 -27.591 1.000 23.073 204 GLN A O 1
ATOM 1503 N N . GLN A 1 205 ? -21.371 -2.949 -25.748 1.000 24.205 205 GLN A N 1
ATOM 1504 C CA . GLN A 1 205 ? -22.791 -3.273 -25.668 1.000 24.889 205 GLN A CA 1
ATOM 1505 C C . GLN A 1 205 ? -23.539 -2.809 -26.924 1.000 24.692 205 GLN A C 1
ATOM 1506 O O . GLN A 1 205 ? -24.433 -3.501 -27.409 1.000 24.307 205 GLN A O 1
ATOM 1512 N N A ARG A 1 206 ? -23.106 -1.702 -27.529 0.480 23.734 206 ARG A N 1
ATOM 1513 N N B ARG A 1 206 ? -23.135 -1.659 -27.475 0.520 23.620 206 ARG A N 1
ATOM 1514 C CA A ARG A 1 206 ? -23.783 -1.175 -28.702 0.480 25.120 206 ARG A CA 1
ATOM 1515 C CA B ARG A 1 206 ? -23.698 -1.139 -28.712 0.520 24.883 206 ARG A CA 1
ATOM 1516 C C A ARG A 1 206 ? -23.235 -1.815 -29.979 0.480 26.355 206 ARG A C 1
ATOM 1517 C C B ARG A 1 206 ? -23.284 -2.033 -29.875 0.520 26.065 206 ARG A C 1
ATOM 1518 O O A ARG A 1 206 ? -23.924 -1.898 -31.000 0.480 25.465 206 ARG A O 1
ATOM 1519 O O B ARG A 1 206 ? -24.098 -2.531 -30.671 0.520 23.598 206 ARG A O 1
ATOM 1534 N N . LEU A 1 207 ? -21.973 -2.255 -29.947 1.000 23.628 207 LEU A N 1
ATOM 1535 C CA . LEU A 1 207 ? -21.371 -2.884 -31.123 1.000 23.821 207 LEU A CA 1
ATOM 1536 C C . LEU A 1 207 ? -21.694 -4.366 -31.203 1.000 24.497 207 LEU A C 1
ATOM 1537 O O . LEU A 1 207 ? -21.771 -4.898 -32.312 1.000 26.001 207 LEU A O 1
ATOM 1542 N N A ARG A 1 208 ? -21.921 -4.988 -30.054 0.650 23.805 208 ARG A N 1
ATOM 1543 N N B ARG A 1 208 ? -21.805 -5.001 -30.028 0.350 26.682 208 ARG A N 1
ATOM 1544 C CA A ARG A 1 208 ? -22.162 -6.410 -29.945 0.650 25.985 208 ARG A CA 1
ATOM 1545 C CA B ARG A 1 208 ? -22.127 -6.408 -29.856 0.350 29.337 208 ARG A CA 1
ATOM 1546 C C A ARG A 1 208 ? -23.450 -6.602 -29.149 0.650 27.095 208 ARG A C 1
ATOM 1547 C C B ARG A 1 208 ? -23.463 -6.534 -29.128 0.350 29.581 208 ARG A C 1
ATOM 1548 O O A ARG A 1 208 ? -23.412 -6.808 -27.934 0.650 29.020 208 ARG A O 1
ATOM 1549 O O B ARG A 1 208 ? -23.474 -6.632 -27.902 0.350 30.852 208 ARG A O 1
ATOM 1564 N N . PRO A 1 209 ? -24.618 -6.573 -29.830 1.000 29.437 209 PRO A N 1
ATOM 1565 C CA . PRO A 1 209 ? -25.912 -6.535 -29.157 1.000 32.873 209 PRO A CA 1
ATOM 1566 C C . PRO A 1 209 ? -26.244 -7.695 -28.228 1.000 32.450 209 PRO A C 1
ATOM 1567 O O . PRO A 1 209 ? -27.142 -7.572 -27.419 1.000 28.778 209 PRO A O 1
ATOM 1571 N N . GLN A 1 210 ? -25.472 -8.783 -28.297 1.000 24.006 210 GLN A N 1
ATOM 1572 C CA . GLN A 1 210 ? -25.671 -9.906 -27.405 1.000 27.133 210 GLN A CA 1
ATOM 1573 C C . GLN A 1 210 ? -25.093 -9.589 -26.010 1.000 21.742 210 GLN A C 1
ATOM 1574 O O . GLN A 1 210 ? -25.395 -10.302 -25.069 1.000 23.796 210 GLN A O 1
ATOM 1580 N N . LEU A 1 211 ? -24.302 -8.502 -25.894 1.000 20.709 211 LEU A N 1
ATOM 1581 C CA . LEU A 1 211 ? -23.623 -8.148 -24.662 1.000 22.059 211 LEU A CA 1
ATOM 1582 C C . LEU A 1 211 ? -24.329 -6.975 -23.984 1.000 24.265 211 LEU A C 1
ATOM 1583 O O . LEU A 1 211 ? -24.850 -6.106 -24.677 1.000 23.915 211 LEU A O 1
ATOM 1588 N N . CYS A 1 212 ? -24.190 -6.911 -22.648 1.000 24.883 212 CYS A N 1
ATOM 1589 C CA . CYS A 1 212 ? -24.760 -5.879 -21.789 1.000 26.812 212 CYS A CA 1
ATOM 1590 C C . CYS A 1 212 ? -23.691 -5.417 -20.786 1.000 24.910 212 CYS A C 1
ATOM 1591 O O . CYS A 1 212 ? -23.034 -6.245 -20.151 1.000 22.802 212 CYS A O 1
ATOM 1594 N N . ALA A 1 213 ? -23.512 -4.095 -20.663 1.000 24.956 213 ALA A N 1
ATOM 1595 C CA . ALA A 1 213 ? -22.755 -3.465 -19.587 1.000 21.807 213 ALA A CA 1
ATOM 1596 C C . ALA A 1 213 ? -23.519 -3.716 -18.286 1.000 23.299 213 ALA A C 1
ATOM 1597 O O . ALA A 1 213 ? -24.709 -3.470 -18.240 1.000 27.060 213 ALA A O 1
ATOM 1599 N N . VAL A 1 214 ? -22.826 -4.151 -17.226 1.000 24.040 214 VAL A N 1
ATOM 1600 C CA . VAL A 1 214 ? -23.380 -4.380 -15.893 1.000 25.458 214 VAL A CA 1
ATOM 1601 C C . VAL A 1 214 ? -23.112 -3.142 -15.018 1.000 28.907 214 VAL A C 1
ATOM 1602 O O . VAL A 1 214 ? -21.968 -2.828 -14.727 1.000 28.513 214 VAL A O 1
ATOM 1606 N N . HIS A 1 215 ? -24.171 -2.393 -14.675 1.000 26.068 215 HIS A N 1
ATOM 1607 C CA . HIS A 1 215 ? -24.154 -1.179 -13.852 1.000 26.643 215 HIS A CA 1
ATOM 1608 C C . HIS A 1 215 ? -22.944 -0.281 -14.078 1.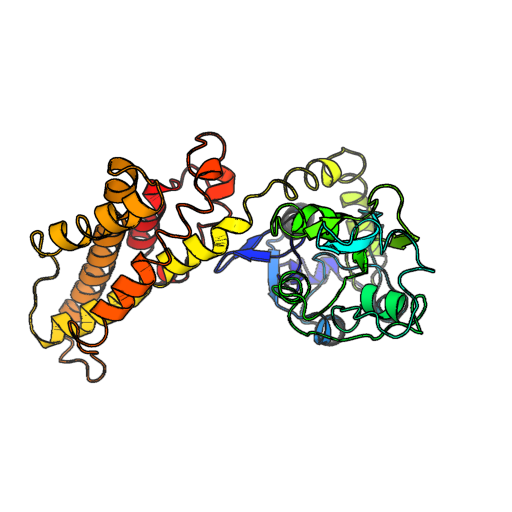000 25.019 215 HIS A C 1
ATOM 1609 O O . HIS A 1 215 ? -22.123 -0.048 -13.200 1.000 26.354 215 HIS A O 1
ATOM 1616 N N . PRO A 1 216 ? -22.756 0.261 -15.287 1.000 24.925 216 PRO A N 1
ATOM 1617 C CA . PRO A 1 216 ? -21.541 1.035 -15.519 1.000 24.514 216 PRO A CA 1
ATOM 1618 C C . PRO A 1 216 ? -21.450 2.322 -14.709 1.000 24.805 216 PRO A C 1
ATOM 1619 O O . PRO A 1 216 ? -20.352 2.806 -14.506 1.000 23.798 216 PRO A O 1
ATOM 1623 N N . ASP A 1 217 ? -22.590 2.928 -14.316 1.000 26.595 217 ASP A N 1
ATOM 1624 C CA . ASP A 1 217 ? -22.528 4.219 -13.638 1.000 29.826 217 ASP A CA 1
ATOM 1625 C C . ASP A 1 217 ? -22.084 4.027 -12.188 1.000 29.915 217 ASP A C 1
ATOM 1626 O O . ASP A 1 217 ? -21.679 4.983 -11.545 1.000 30.653 217 ASP A O 1
ATOM 1631 N N . THR A 1 218 ? -22.221 2.801 -11.673 1.000 25.901 218 THR A N 1
ATOM 1632 C CA . THR A 1 218 ? -21.930 2.475 -10.287 1.000 27.547 218 THR A CA 1
ATOM 1633 C C . THR A 1 218 ? -21.016 1.251 -10.256 1.000 25.296 218 THR A C 1
ATOM 1634 O O . THR A 1 218 ? -21.446 0.120 -9.979 1.000 25.426 218 THR A O 1
ATOM 1638 N N . PRO A 1 219 ? -19.712 1.486 -10.538 1.000 25.335 219 PRO A N 1
ATOM 1639 C CA . PRO A 1 219 ? -18.735 0.439 -10.786 1.000 22.467 219 PRO A CA 1
ATOM 1640 C C . PRO A 1 219 ? -18.113 -0.054 -9.486 1.000 27.759 219 PRO A C 1
ATOM 1641 O O . PRO A 1 219 ? -18.487 0.432 -8.431 1.000 23.223 219 PRO A O 1
ATOM 1645 N N . PHE A 1 220 ? -17.220 -1.039 -9.594 1.000 22.870 220 PHE A N 1
ATOM 1646 C CA . PHE A 1 220 ? -16.549 -1.645 -8.460 1.000 22.442 220 PHE A CA 1
ATOM 1647 C C . PHE A 1 220 ? -15.411 -0.767 -7.928 1.000 22.983 220 PHE A C 1
ATOM 1648 O O . PHE A 1 220 ? -15.083 -0.864 -6.759 1.000 22.458 220 PHE A O 1
ATOM 1656 N N . ASP A 1 221 ? -14.808 0.068 -8.790 1.000 19.619 221 ASP A N 1
ATOM 1657 C CA . ASP A 1 221 ? -13.618 0.869 -8.518 1.000 22.569 221 ASP A CA 1
ATOM 1658 C C . ASP A 1 221 ? -13.415 1.757 -9.749 1.000 21.580 221 ASP A C 1
ATOM 1659 O O . ASP A 1 221 ? -14.171 1.637 -10.721 1.000 22.391 221 ASP A O 1
ATOM 1664 N N . PHE A 1 222 ? -12.405 2.631 -9.697 1.000 23.668 222 PHE A N 1
ATOM 1665 C CA . PHE A 1 222 ? -12.197 3.576 -10.767 1.000 21.246 222 PHE A CA 1
ATOM 1666 C C . PHE A 1 222 ? -10.744 3.541 -11.201 1.000 20.074 222 PHE A C 1
ATOM 1667 O O . PHE A 1 222 ? -9.878 3.163 -10.446 1.000 21.701 222 PHE A O 1
ATOM 1675 N N . ALA A 1 223 ? -10.519 3.948 -12.444 1.000 18.744 223 ALA A N 1
ATOM 1676 C CA . ALA A 1 223 ? -9.198 4.137 -13.002 1.000 23.462 223 ALA A CA 1
ATOM 1677 C C . ALA A 1 223 ? -9.157 5.438 -13.794 1.000 20.950 223 ALA A C 1
ATOM 1678 O O . ALA A 1 223 ? -10.211 6.030 -14.096 1.000 22.569 223 ALA A O 1
ATOM 1680 N N . GLU A 1 224 ? -7.923 5.914 -14.020 1.000 20.914 224 GLU A N 1
ATOM 1681 C CA . GLU A 1 224 ? -7.686 7.193 -14.684 1.000 21.432 224 GLU A CA 1
ATOM 1682 C C . GLU A 1 224 ? -6.915 7.040 -15.999 1.000 18.287 224 GLU A C 1
ATOM 1683 O O . GLU A 1 224 ? -5.903 6.339 -16.048 1.000 19.317 224 GLU A O 1
ATOM 1689 N N A LYS A 1 225 ? -7.414 7.702 -17.046 0.540 17.307 225 LYS A N 1
ATOM 1690 N N B LYS A 1 225 ? -7.442 7.658 -17.062 0.460 17.711 225 LYS A N 1
ATOM 1691 C CA A LYS A 1 225 ? -6.775 7.744 -18.343 0.540 17.838 225 LYS A CA 1
ATOM 1692 C CA B LYS A 1 225 ? -6.763 7.741 -18.337 0.460 18.269 225 LYS A CA 1
ATOM 1693 C C A LYS A 1 225 ? -5.941 9.009 -18.394 0.540 18.251 225 LYS A C 1
ATOM 1694 C C B LYS A 1 225 ? -5.896 8.980 -18.311 0.460 18.298 225 LYS A C 1
ATOM 1695 O O A LYS A 1 225 ? -6.410 10.082 -17.989 0.540 16.847 225 LYS A O 1
ATOM 1696 O O B LYS A 1 225 ? -6.306 10.009 -17.777 0.460 17.492 225 LYS A O 1
ATOM 1707 N N . ALA A 1 226 ? -4.730 8.888 -18.943 1.000 18.914 226 ALA A N 1
ATOM 1708 C CA . ALA A 1 226 ? -3.847 10.056 -19.072 1.000 17.139 226 ALA A CA 1
ATOM 1709 C C . ALA A 1 226 ? -2.879 9.793 -20.219 1.000 17.506 226 ALA A C 1
ATOM 1710 O O . ALA A 1 226 ? -2.934 8.758 -20.873 1.000 19.550 226 ALA A O 1
ATOM 1712 N N . ILE A 1 227 ? -2.049 10.789 -20.492 1.000 17.572 227 ILE A N 1
ATOM 1713 C CA . ILE A 1 227 ? -1.071 10.705 -21.556 1.000 18.559 227 ILE A CA 1
ATOM 1714 C C . ILE A 1 227 ? 0.242 10.326 -20.886 1.000 18.206 227 ILE A C 1
ATOM 1715 O O . ILE A 1 227 ? 0.656 10.992 -19.921 1.000 22.217 227 ILE A O 1
ATOM 1720 N N . LEU A 1 228 ? 0.882 9.280 -21.393 1.000 17.897 228 LEU A N 1
ATOM 1721 C CA . LEU A 1 228 ? 2.235 8.929 -20.956 1.000 19.605 228 LEU A CA 1
ATOM 1722 C C . LEU A 1 228 ? 3.272 9.918 -21.526 1.000 20.846 228 LEU A C 1
ATOM 1723 O O . LEU A 1 228 ? 3.291 10.176 -22.728 1.000 20.933 228 LEU A O 1
ATOM 1728 N N . LEU A 1 229 ? 4.107 10.501 -20.639 1.000 20.533 229 LEU A N 1
ATOM 1729 C CA . LEU A 1 229 ? 5.038 11.580 -20.995 1.000 23.068 229 LEU A CA 1
ATOM 1730 C C . LEU A 1 229 ? 6.461 11.217 -20.572 1.000 24.930 229 LEU A C 1
ATOM 1731 O O . LEU A 1 229 ? 6.629 10.383 -19.681 1.000 24.395 229 LEU A O 1
ATOM 1736 N N . PRO A 1 230 ? 7.503 11.874 -21.168 1.000 26.775 230 PRO A N 1
ATOM 1737 C CA . PRO A 1 230 ? 8.879 11.702 -20.722 1.000 27.383 230 PRO A CA 1
ATOM 1738 C C . PRO A 1 230 ? 9.006 12.306 -19.326 1.000 29.655 230 PRO A C 1
ATOM 1739 O O . PRO A 1 230 ? 8.126 13.035 -18.844 1.000 23.677 230 PRO A O 1
ATOM 1743 N N . ARG A 1 231 ? 10.133 12.029 -18.699 1.000 29.438 231 ARG A N 1
ATOM 1744 C CA . ARG A 1 231 ? 10.452 12.631 -17.405 1.000 32.142 231 ARG A CA 1
ATOM 1745 C C . ARG A 1 231 ? 10.978 14.046 -17.616 1.000 39.714 231 ARG A C 1
ATOM 1746 O O . ARG A 1 231 ? 12.187 14.257 -17.552 1.000 40.381 231 ARG A O 1
ATOM 1754 N N . ASP A 1 232 ? 10.085 14.986 -17.949 1.000 36.031 232 ASP A N 1
ATOM 1755 C CA . ASP A 1 232 ? 10.462 16.354 -18.251 1.000 32.728 232 ASP A CA 1
ATOM 1756 C C . ASP A 1 232 ? 9.342 17.194 -17.663 1.000 32.022 232 ASP A C 1
ATOM 1757 O O . ASP A 1 232 ? 8.235 17.195 -18.209 1.000 28.556 232 ASP A O 1
ATOM 1762 N N . VAL A 1 233 ? 9.607 17.836 -16.518 1.000 29.601 233 VAL A N 1
ATOM 1763 C CA . VAL A 1 233 ? 8.577 18.518 -15.732 1.000 32.704 233 VAL A CA 1
ATOM 1764 C C . VAL A 1 233 ? 8.033 19.714 -16.505 1.000 31.002 233 VAL A C 1
ATOM 1765 O O . VAL A 1 233 ? 6.827 20.006 -16.428 1.000 37.230 233 VAL A O 1
ATOM 1769 N N . ALA A 1 234 ? 8.907 20.419 -17.228 1.000 32.670 234 ALA A N 1
ATOM 1770 C CA . ALA A 1 234 ? 8.460 21.610 -17.946 1.000 35.528 234 ALA A CA 1
ATOM 1771 C C . ALA A 1 234 ? 7.554 21.234 -19.126 1.000 34.532 234 ALA A C 1
ATOM 1772 O O . ALA A 1 234 ? 6.621 21.963 -19.456 1.000 30.165 234 ALA A O 1
ATOM 1774 N N . PHE A 1 235 ? 7.882 20.146 -19.824 1.000 31.170 235 PHE A N 1
ATOM 1775 C CA . PHE A 1 235 ? 7.023 19.622 -20.872 1.000 30.633 235 PHE A CA 1
ATOM 1776 C C . PHE A 1 235 ? 5.686 19.194 -20.282 1.000 25.874 235 PHE A C 1
ATOM 1777 O O . PHE A 1 235 ? 4.638 19.472 -20.861 1.000 27.874 235 PHE A O 1
ATOM 1785 N N . LYS A 1 236 ? 5.713 18.506 -19.147 1.000 25.975 236 LYS A N 1
ATOM 1786 C CA . LYS A 1 236 ? 4.476 18.074 -18.513 1.000 25.234 236 LYS A CA 1
ATOM 1787 C C . LYS A 1 236 ? 3.616 19.294 -18.181 1.000 27.639 236 LYS A C 1
ATOM 1788 O O . LYS A 1 236 ? 2.402 19.190 -18.239 1.000 21.708 236 LYS A O 1
ATOM 1794 N N . ALA A 1 237 ? 4.238 20.426 -17.800 1.000 27.461 237 ALA A N 1
ATOM 1795 C CA . ALA A 1 237 ? 3.469 21.613 -17.420 1.000 31.960 237 ALA A CA 1
ATOM 1796 C C . ALA A 1 237 ? 2.730 22.184 -18.632 1.000 26.267 237 ALA A C 1
ATOM 1797 O O . ALA A 1 237 ? 1.600 22.694 -18.517 1.000 26.657 237 ALA A O 1
ATOM 1799 N N . VAL A 1 238 ? 3.401 22.108 -19.783 1.000 23.332 238 VAL A N 1
ATOM 1800 C CA . VAL A 1 238 ? 2.858 22.573 -21.043 1.000 27.706 238 VAL A CA 1
ATOM 1801 C C . VAL A 1 238 ? 1.670 21.689 -21.404 1.000 22.641 238 VAL A C 1
ATOM 1802 O O . VAL A 1 238 ? 0.604 22.207 -21.718 1.000 24.753 238 VAL A O 1
ATOM 1806 N N . VAL A 1 239 ? 1.846 20.373 -21.323 1.000 21.507 239 VAL A N 1
ATOM 1807 C CA . VAL A 1 239 ? 0.781 19.429 -21.671 1.000 19.186 239 VAL A CA 1
ATOM 1808 C C . VAL A 1 239 ? -0.422 19.612 -20.724 1.000 22.580 239 VAL A C 1
ATOM 1809 O O . VAL A 1 239 ? -1.575 19.726 -21.164 1.000 22.635 239 VAL A O 1
ATOM 1813 N N . ASP A 1 240 ? -0.157 19.717 -19.407 1.000 23.694 240 ASP A N 1
ATOM 1814 C CA . ASP A 1 240 ? -1.248 19.813 -18.438 1.000 22.901 240 ASP A CA 1
ATOM 1815 C C . ASP A 1 240 ? -2.023 21.126 -18.634 1.000 21.107 240 ASP A C 1
ATOM 1816 O O . ASP A 1 240 ? -3.227 21.130 -18.465 1.000 23.440 240 ASP A O 1
ATOM 1821 N N . LYS A 1 241 ? -1.366 22.248 -18.952 1.000 21.916 241 LYS A N 1
ATOM 1822 C CA . LYS A 1 241 ? -2.084 23.503 -19.164 1.000 25.087 241 LYS A CA 1
ATOM 1823 C C . LYS A 1 241 ? -3.066 23.356 -20.338 1.000 25.166 241 LYS A C 1
ATOM 1824 O O . LYS A 1 241 ? -4.219 23.795 -20.281 1.000 24.268 241 LYS A O 1
ATOM 1830 N N . TRP A 1 242 ? -2.578 22.777 -21.428 1.000 20.934 242 TRP A N 1
ATOM 1831 C CA . TRP A 1 242 ? -3.389 22.505 -22.603 1.000 21.429 242 TRP A CA 1
ATOM 1832 C C . TRP A 1 242 ? -4.530 21.534 -22.250 1.000 23.094 242 TRP A C 1
ATOM 1833 O O . TRP A 1 242 ? -5.710 21.752 -22.588 1.000 21.884 242 TRP A O 1
ATOM 1844 N N . LEU A 1 243 ? -4.190 20.468 -21.526 1.000 21.303 243 LEU A N 1
ATOM 1845 C CA . LEU A 1 243 ? -5.168 19.411 -21.273 1.000 22.053 243 LEU A CA 1
ATOM 1846 C C . LEU A 1 243 ? -6.230 19.915 -20.287 1.000 23.407 243 LEU A C 1
ATOM 1847 O O . LEU A 1 243 ? -7.396 19.629 -20.461 1.000 19.061 243 LEU A O 1
ATOM 1852 N N A GLN A 1 244 ? -5.830 20.689 -19.283 0.520 21.555 244 GLN A N 1
ATOM 1853 N N B GLN A 1 244 ? -5.831 20.671 -19.267 0.480 21.973 244 GLN A N 1
ATOM 1854 C CA A GLN A 1 244 ? -6.783 21.174 -18.288 0.520 21.793 244 GLN A CA 1
ATOM 1855 C CA B GLN A 1 244 ? -6.793 21.174 -18.290 0.480 22.419 244 GLN A CA 1
ATOM 1856 C C A GLN A 1 244 ? -7.783 22.131 -18.930 0.520 20.374 244 GLN A C 1
ATOM 1857 C C B GLN A 1 244 ? -7.800 22.097 -18.967 0.480 20.959 244 GLN A C 1
ATOM 1858 O O A GLN A 1 244 ? -8.933 22.151 -18.522 0.520 21.473 244 GLN A O 1
ATOM 1859 O O B GLN A 1 244 ? -8.973 22.059 -18.628 0.480 22.503 244 GLN A O 1
ATOM 1870 N N . GLN A 1 245 ? -7.350 22.931 -19.916 1.000 22.160 245 GLN A N 1
ATOM 1871 C CA . GLN A 1 245 ? -8.238 23.805 -20.669 1.000 22.217 245 GLN A CA 1
ATOM 1872 C C . GLN A 1 245 ? -9.266 22.964 -21.460 1.000 23.363 245 GLN A C 1
ATOM 1873 O O . GLN A 1 245 ? -10.468 23.275 -21.476 1.000 22.384 245 GLN A O 1
ATOM 1879 N N A ARG A 1 246 ? -8.789 21.892 -22.096 0.550 22.001 246 ARG A N 1
ATOM 1880 N N B ARG A 1 246 ? -8.813 21.868 -22.087 0.450 22.099 246 ARG A N 1
ATOM 1881 C CA A ARG A 1 246 ? -9.632 20.971 -22.843 0.550 21.748 246 ARG A CA 1
ATOM 1882 C CA B ARG A 1 246 ? -9.703 21.019 -22.871 0.450 21.811 246 ARG A CA 1
ATOM 1883 C C A ARG A 1 246 ? -10.706 20.330 -21.961 0.550 20.557 246 ARG A C 1
ATOM 1884 C C B ARG A 1 246 ? -10.723 20.313 -21.967 0.450 20.651 246 ARG A C 1
ATOM 1885 O O A ARG A 1 246 ? -11.825 20.119 -22.408 0.550 20.819 246 ARG A O 1
ATOM 1886 O O B ARG A 1 246 ? -11.846 20.071 -22.390 0.450 20.754 246 ARG A O 1
ATOM 1901 N N . ILE A 1 247 ? -10.339 19.921 -20.742 1.000 20.299 247 ILE A N 1
ATOM 1902 C CA . ILE A 1 247 ? -11.286 19.338 -19.792 1.000 19.380 247 ILE A CA 1
ATOM 1903 C C . ILE A 1 247 ? -12.306 20.398 -19.352 1.000 23.336 247 ILE A C 1
ATOM 1904 O O . ILE A 1 247 ? -13.505 20.155 -19.396 1.000 19.742 247 ILE A O 1
ATOM 1909 N N . ALA A 1 248 ? -11.811 21.581 -18.932 1.000 20.338 248 ALA A N 1
ATOM 1910 C CA . ALA A 1 248 ? -12.659 22.532 -18.208 1.000 24.205 248 ALA A CA 1
ATOM 1911 C C . ALA A 1 248 ? -13.598 23.271 -19.164 1.000 22.263 248 ALA A C 1
ATOM 1912 O O . ALA A 1 248 ? -14.631 23.792 -18.753 1.000 28.240 248 ALA A O 1
ATOM 1914 N N . SER A 1 249 ? -13.240 23.326 -20.441 1.000 21.192 249 SER A N 1
ATOM 1915 C CA . SER A 1 249 ? -14.047 23.917 -21.484 1.000 24.306 249 SER A CA 1
ATOM 1916 C C . SER A 1 249 ? -15.189 22.992 -21.915 1.000 23.984 249 SER A C 1
ATOM 1917 O O . SER A 1 249 ? -16.050 23.454 -22.653 1.000 26.025 249 SER A O 1
ATOM 1920 N N . GLY A 1 250 ? -15.195 21.727 -21.462 1.000 23.251 250 GLY A N 1
ATOM 1921 C CA . GLY A 1 250 ? -16.169 20.702 -21.821 1.000 23.525 250 GLY A CA 1
ATOM 1922 C C . GLY A 1 250 ? -15.792 19.875 -23.058 1.000 23.565 250 GLY A C 1
ATOM 1923 O O . GLY A 1 250 ? -16.508 18.919 -23.399 1.000 24.844 250 GLY A O 1
ATOM 1924 N N . ALA A 1 251 ? -14.708 20.245 -23.746 1.000 21.216 251 ALA A N 1
ATOM 1925 C CA . ALA A 1 251 ? -14.333 19.669 -25.029 1.000 24.702 251 ALA A CA 1
ATOM 1926 C C . ALA A 1 251 ? -13.995 18.176 -24.922 1.000 25.025 251 ALA A C 1
ATOM 1927 O O . ALA A 1 251 ? -14.374 17.394 -25.809 1.000 25.102 251 ALA A O 1
ATOM 1929 N N . VAL A 1 252 ? -13.345 17.756 -23.825 1.000 22.990 252 VAL A N 1
ATOM 1930 C CA . VAL A 1 252 ? -13.081 16.318 -23.659 1.000 22.583 252 VAL A CA 1
ATOM 1931 C C . VAL A 1 252 ? -14.403 15.538 -23.548 1.000 25.195 252 VAL A C 1
ATOM 1932 O O . VAL A 1 252 ? -14.605 14.494 -24.182 1.000 22.772 252 VAL A O 1
ATOM 1936 N N . GLN A 1 253 ? -15.312 16.006 -22.690 1.000 25.905 253 GLN A N 1
ATOM 1937 C CA . GLN A 1 253 ? -16.616 15.391 -22.551 1.000 23.397 253 GLN A CA 1
ATOM 1938 C C . GLN A 1 253 ? -17.357 15.334 -23.900 1.000 26.299 253 GLN A C 1
ATOM 1939 O O . GLN A 1 253 ? -18.004 14.315 -24.219 1.000 25.049 253 GLN A O 1
ATOM 1945 N N . ARG A 1 254 ? -17.358 16.423 -24.660 1.000 25.448 254 ARG A N 1
ATOM 1946 C CA . ARG A 1 254 ? -18.104 16.454 -25.916 1.000 27.295 254 ARG A CA 1
ATOM 1947 C C . ARG A 1 254 ? -17.513 15.410 -26.874 1.000 27.774 254 ARG A C 1
ATOM 1948 O O . ARG A 1 254 ? -18.249 14.666 -27.531 1.000 22.753 254 ARG A O 1
ATOM 1956 N N A SER A 1 255 ? -16.176 15.335 -26.894 0.370 25.300 255 SER A N 1
ATOM 1957 N N B SER A 1 255 ? -16.179 15.325 -26.858 0.630 27.631 255 SER A N 1
ATOM 1958 C CA A SER A 1 255 ? -15.440 14.346 -27.674 0.370 23.990 255 SER A CA 1
ATOM 1959 C CA B SER A 1 255 ? -15.427 14.377 -27.673 0.630 27.955 255 SER A CA 1
ATOM 1960 C C A SER A 1 255 ? -15.810 12.922 -27.266 0.370 23.624 255 SER A C 1
ATOM 1961 C C B SER A 1 255 ? -15.715 12.930 -27.260 0.630 24.973 255 SER A C 1
ATOM 1962 O O A SER A 1 255 ? -16.036 12.087 -28.138 0.370 22.616 255 SER A O 1
ATOM 1963 O O B SER A 1 255 ? -15.863 12.094 -28.143 0.630 24.456 255 SER A O 1
ATOM 1968 N N . VAL A 1 256 ? -15.887 12.654 -25.953 1.000 25.211 256 VAL A N 1
ATOM 1969 C CA . VAL A 1 256 ? -16.256 11.325 -25.452 1.000 24.610 256 VAL A CA 1
ATOM 1970 C C . VAL A 1 256 ? -17.597 10.894 -26.073 1.000 26.230 256 VAL A C 1
ATOM 1971 O O . VAL A 1 256 ? -17.708 9.809 -26.622 1.000 22.161 256 VAL A O 1
ATOM 1975 N N . ASP A 1 257 ? -18.618 11.741 -25.998 1.000 23.825 257 ASP A N 1
ATOM 1976 C CA . ASP A 1 257 ? -19.934 11.399 -26.508 1.000 27.407 257 ASP A CA 1
ATOM 1977 C C . ASP A 1 257 ? -19.878 11.163 -28.013 1.000 22.668 257 ASP A C 1
ATOM 1978 O O . ASP A 1 257 ? -20.481 10.223 -28.491 1.000 23.065 257 ASP A O 1
ATOM 1983 N N A ARG A 1 258 ? -19.183 12.042 -28.737 0.510 22.143 258 ARG A N 1
ATOM 1984 N N B ARG A 1 258 ? -19.170 12.018 -28.753 0.490 22.101 258 ARG A N 1
ATOM 1985 C CA A ARG A 1 258 ? -19.033 11.925 -30.185 0.510 23.561 258 ARG A CA 1
ATOM 1986 C CA B ARG A 1 258 ? -19.098 11.877 -30.205 0.490 23.287 258 ARG A CA 1
ATOM 1987 C C A ARG A 1 258 ? -18.453 10.548 -30.534 0.510 24.242 258 ARG A C 1
ATOM 1988 C C B ARG A 1 258 ? -18.431 10.545 -30.580 0.490 23.917 258 ARG A C 1
ATOM 1989 O O A ARG A 1 258 ? -18.974 9.820 -31.385 0.510 25.497 258 ARG A O 1
ATOM 1990 O O B ARG A 1 258 ? -18.850 9.854 -31.517 0.490 23.982 258 ARG A O 1
ATOM 2005 N N . TRP A 1 259 ? -17.342 10.183 -29.893 1.000 22.686 259 TRP A N 1
ATOM 2006 C CA . TRP A 1 259 ? -16.636 8.975 -30.278 1.000 22.275 259 TRP A CA 1
ATOM 2007 C C . TRP A 1 259 ? -17.430 7.740 -29.841 1.000 23.632 259 TRP A C 1
ATOM 2008 O O . TRP A 1 259 ? -17.371 6.711 -30.496 1.000 23.353 259 TRP A O 1
ATOM 2019 N N . LEU A 1 260 ? -18.183 7.809 -28.728 1.000 20.903 260 LEU A N 1
ATOM 2020 C CA . LEU A 1 260 ? -19.046 6.712 -28.326 1.000 21.549 260 LEU A CA 1
ATOM 2021 C C . LEU A 1 260 ? -20.151 6.472 -29.370 1.000 23.604 260 LEU A C 1
ATOM 2022 O O . LEU A 1 260 ? -20.588 5.349 -29.557 1.000 24.086 260 LEU A O 1
ATOM 2027 N N A ASP A 1 261 ? -20.547 7.517 -30.092 0.500 23.929 261 ASP A N 1
ATOM 2028 N N B ASP A 1 261 ? -20.546 7.528 -30.089 0.500 23.565 261 ASP A N 1
ATOM 2029 C CA A ASP A 1 261 ? -21.615 7.392 -31.066 0.500 26.044 261 ASP A CA 1
ATOM 2030 C CA B ASP A 1 261 ? -21.617 7.468 -31.073 0.500 25.364 261 ASP A CA 1
ATOM 2031 C C A ASP A 1 261 ? -21.065 7.322 -32.497 0.500 24.495 261 ASP A C 1
ATOM 2032 C C B ASP A 1 261 ? -21.094 7.098 -32.472 0.500 23.607 261 ASP A C 1
ATOM 2033 O O A ASP A 1 261 ? -21.817 7.506 -33.455 0.500 25.370 261 ASP A O 1
ATOM 2034 O O B ASP A 1 261 ? -21.888 6.808 -33.367 0.500 22.097 261 ASP A O 1
ATOM 2043 N N . PHE A 1 262 ? -19.765 7.037 -32.647 1.000 22.783 262 PHE A N 1
ATOM 2044 C CA . PHE A 1 262 ? -19.110 6.948 -33.948 1.000 23.707 262 PHE A CA 1
ATOM 2045 C C . PHE A 1 262 ? -19.460 5.619 -34.602 1.000 20.384 262 PHE A C 1
ATOM 2046 O O . PHE A 1 262 ? -19.664 4.642 -33.901 1.000 20.239 262 PHE A O 1
ATOM 2054 N N . PRO A 1 263 ? -19.589 5.560 -35.946 1.000 20.492 263 PRO A N 1
ATOM 2055 C CA . PRO A 1 263 ? -19.938 4.307 -36.633 1.000 22.374 263 PRO A CA 1
ATOM 2056 C C . PRO A 1 263 ? -18.761 3.346 -36.821 1.000 21.005 263 PRO A C 1
ATOM 2057 O O . PRO A 1 263 ? -18.388 3.030 -37.953 1.000 22.720 263 PRO A O 1
ATOM 2061 N N . TRP A 1 264 ? -18.322 2.749 -35.700 1.000 19.551 264 TRP A N 1
ATOM 2062 C CA . TRP A 1 264 ? -17.234 1.788 -35.636 1.000 22.513 264 TRP A CA 1
ATOM 2063 C C . TRP A 1 264 ? -17.519 0.559 -36.506 1.000 24.801 264 TRP A C 1
ATOM 2064 O O . TRP A 1 264 ? -16.611 0.028 -37.119 1.000 24.695 264 TRP A O 1
ATOM 2075 N N . GLY A 1 265 ? -18.807 0.252 -36.723 1.000 22.841 265 GLY A N 1
ATOM 2076 C CA . GLY A 1 265 ? -19.201 -0.954 -37.421 1.000 22.986 265 GLY A CA 1
ATOM 2077 C C . GLY A 1 265 ? -19.011 -0.877 -38.930 1.000 23.474 265 GLY A C 1
ATOM 2078 O O . GLY A 1 265 ? -19.287 -1.859 -39.627 1.000 24.026 265 GLY A O 1
ATOM 2079 N N . LEU A 1 266 ? -18.565 0.287 -39.426 1.000 19.627 266 LEU A N 1
ATOM 2080 C CA . LEU A 1 266 ? -18.293 0.437 -40.851 1.000 21.306 266 LEU A CA 1
ATOM 2081 C C . LEU A 1 266 ? -16.979 -0.193 -41.321 1.000 18.707 266 LEU A C 1
ATOM 2082 O O . LEU A 1 266 ? -16.746 -0.269 -42.512 1.000 20.481 266 LEU A O 1
ATOM 2087 N N . GLU A 1 267 ? -16.079 -0.588 -40.427 1.000 18.775 267 GLU A N 1
ATOM 2088 C CA . GLU A 1 267 ? -14.787 -1.132 -40.839 1.000 18.965 267 GLU A CA 1
ATOM 2089 C C . GLU A 1 267 ? -14.910 -2.343 -41.788 1.000 20.364 267 GLU A C 1
ATOM 2090 O O . GLU A 1 267 ? -14.164 -2.411 -42.784 1.000 22.463 267 GLU A O 1
ATOM 2096 N N . PRO A 1 268 ? -15.745 -3.389 -41.553 1.000 22.472 268 PRO A N 1
ATOM 2097 C CA . PRO A 1 268 ? -15.867 -4.465 -42.551 1.000 21.254 268 PRO A CA 1
ATOM 2098 C C . PRO A 1 268 ? -16.245 -3.977 -43.955 1.000 19.832 268 PRO A C 1
ATOM 2099 O O . PRO A 1 268 ? -15.830 -4.585 -44.956 1.000 19.161 268 PRO A O 1
ATOM 2103 N N . LEU A 1 269 ? -17.082 -2.926 -44.028 1.000 19.912 269 LEU A N 1
ATOM 2104 C CA . LEU A 1 269 ? -17.518 -2.396 -45.315 1.000 18.106 269 LEU A CA 1
ATOM 2105 C C . LEU A 1 269 ? -16.310 -1.756 -46.006 1.000 18.994 269 LEU A C 1
ATOM 2106 O O . LEU A 1 269 ? -16.009 -2.019 -47.192 1.000 16.700 269 LEU A O 1
ATOM 2111 N N . ARG A 1 270 ? -15.583 -0.945 -45.237 1.000 17.892 270 ARG A N 1
ATOM 2112 C CA . ARG A 1 270 ? -14.374 -0.335 -45.757 1.000 20.282 270 ARG A CA 1
ATOM 2113 C C . ARG A 1 270 ? -13.407 -1.401 -46.265 1.000 19.679 270 ARG A C 1
ATOM 2114 O O . ARG A 1 270 ? -12.858 -1.289 -47.380 1.000 18.029 270 ARG A O 1
ATOM 2122 N N . LEU A 1 271 ? -13.141 -2.401 -45.431 1.000 20.257 271 LEU A N 1
ATOM 2123 C CA . LEU A 1 271 ? -12.195 -3.412 -45.863 1.000 20.733 271 LEU A CA 1
ATOM 2124 C C . LEU A 1 271 ? -12.693 -4.139 -47.125 1.000 19.740 271 LEU A C 1
ATOM 2125 O O . LEU A 1 271 ? -11.913 -4.456 -47.986 1.000 21.980 271 LEU A O 1
ATOM 2130 N N . ALA A 1 272 ? -13.979 -4.470 -47.225 1.000 20.339 272 ALA A N 1
ATOM 2131 C CA . ALA A 1 272 ? -14.460 -5.160 -48.421 1.000 21.515 272 ALA A CA 1
ATOM 2132 C C . ALA A 1 272 ? -14.229 -4.309 -49.667 1.000 22.391 272 ALA A C 1
ATOM 2133 O O . ALA A 1 272 ? -13.771 -4.814 -50.685 1.000 23.323 272 ALA A O 1
ATOM 2135 N N . ILE A 1 273 ? -14.593 -3.028 -49.605 1.000 19.386 273 ILE A N 1
ATOM 2136 C CA . ILE A 1 273 ? -14.419 -2.092 -50.704 1.000 23.035 273 ILE A CA 1
ATOM 2137 C C . ILE A 1 273 ? -12.952 -2.039 -51.118 1.000 22.915 273 ILE A C 1
ATOM 2138 O O . ILE A 1 273 ? -12.593 -2.062 -52.299 1.000 19.899 273 ILE A O 1
ATOM 2143 N N . ASP A 1 274 ? -12.081 -2.022 -50.106 1.000 22.569 274 ASP A N 1
ATOM 2144 C CA . ASP A 1 274 ? -10.659 -1.842 -50.305 1.000 22.979 274 ASP A CA 1
ATOM 2145 C C . ASP A 1 274 ? -10.108 -3.082 -50.982 1.000 22.745 274 ASP A C 1
ATOM 2146 O O . ASP A 1 274 ? -9.374 -2.966 -51.979 1.000 23.827 274 ASP A O 1
ATOM 2151 N N . GLN A 1 275 ? -10.474 -4.260 -50.428 1.000 22.510 275 GLN A N 1
ATOM 2152 C CA . GLN A 1 275 ? -9.935 -5.520 -50.908 1.000 21.813 275 GLN A CA 1
ATOM 2153 C C . GLN A 1 275 ? -10.443 -5.790 -52.328 1.000 26.291 275 GLN A C 1
ATOM 2154 O O . GLN A 1 275 ? -9.682 -6.277 -53.153 1.000 22.731 275 GLN A O 1
ATOM 2160 N N A ARG A 1 276 ? -11.717 -5.474 -52.592 0.220 26.535 276 ARG A N 1
ATOM 2161 N N B ARG A 1 276 ? -11.713 -5.444 -52.593 0.780 29.250 276 ARG A N 1
ATOM 2162 C CA A ARG A 1 276 ? -12.289 -5.706 -53.913 0.220 26.191 276 ARG A CA 1
ATOM 2163 C CA B ARG A 1 276 ? -12.310 -5.709 -53.909 0.780 26.819 276 ARG A CA 1
ATOM 2164 C C A ARG A 1 276 ? -11.545 -4.857 -54.940 0.220 26.103 276 ARG A C 1
ATOM 2165 C C B ARG A 1 276 ? -11.579 -4.855 -54.947 0.780 26.952 276 ARG A C 1
ATOM 2166 O O A ARG A 1 276 ? -11.163 -5.348 -56.005 0.220 25.984 276 ARG A O 1
ATOM 2167 O O B ARG A 1 276 ? -11.148 -5.350 -56.004 0.780 26.195 276 ARG A O 1
ATOM 2182 N N . LEU A 1 277 ? -11.311 -3.584 -54.594 1.000 25.190 277 LEU A N 1
ATOM 2183 C CA . LEU A 1 277 ? -10.595 -2.664 -55.453 1.000 24.963 277 LEU A CA 1
ATOM 2184 C C . LEU A 1 277 ? -9.130 -3.031 -55.699 1.000 28.661 277 LEU A C 1
ATOM 2185 O O . LEU A 1 277 ? -8.649 -2.881 -56.824 1.000 25.817 277 LEU A O 1
ATOM 2190 N N . LEU A 1 278 ? -8.396 -3.486 -54.678 1.000 26.348 278 LEU A N 1
ATOM 2191 C CA . LEU A 1 278 ? -7.024 -3.889 -54.865 1.000 21.617 278 LEU A CA 1
ATOM 2192 C C . LEU A 1 278 ? -6.896 -5.024 -55.881 1.000 22.095 278 LEU A C 1
ATOM 2193 O O . LEU A 1 278 ? -5.855 -5.156 -56.514 1.000 24.416 278 LEU A O 1
ATOM 2198 N N . LEU A 1 279 ? -7.889 -5.933 -55.919 1.000 24.450 279 LEU A N 1
ATOM 2199 C CA . LEU A 1 279 ? -7.952 -7.060 -56.819 1.000 23.488 279 LEU A CA 1
ATOM 2200 C C . LEU A 1 279 ? -8.011 -6.617 -58.293 1.000 22.443 279 LEU A C 1
ATOM 2201 O O . LEU A 1 279 ? -7.654 -7.391 -59.175 1.000 23.028 279 LEU A O 1
ATOM 2206 N N . ALA A 1 280 ? -8.441 -5.388 -58.555 1.000 23.064 280 ALA A N 1
ATOM 2207 C CA . ALA A 1 280 ? -8.362 -4.821 -59.899 1.000 21.888 280 ALA A CA 1
ATOM 2208 C C . ALA A 1 280 ? -6.941 -4.916 -60.457 1.000 26.202 280 ALA A C 1
ATOM 2209 O O . ALA A 1 280 ? -6.784 -4.944 -61.665 1.000 26.575 280 ALA A O 1
ATOM 2211 N N . GLN A 1 281 ? -5.888 -4.952 -59.621 1.000 27.530 281 GLN A N 1
ATOM 2212 C CA . GLN A 1 281 ? -4.507 -5.039 -60.126 1.000 25.166 281 GLN A CA 1
ATOM 2213 C C . GLN A 1 281 ? -4.268 -6.367 -60.815 1.000 27.663 281 GLN A C 1
ATOM 2214 O O . GLN A 1 281 ? -3.610 -6.391 -61.853 1.000 27.185 281 GLN A O 1
ATOM 2220 N N . ALA A 1 282 ? -4.831 -7.425 -60.210 1.000 26.871 282 ALA A N 1
ATOM 2221 C CA . ALA A 1 282 ? -4.815 -8.794 -60.694 1.000 29.125 282 ALA A CA 1
ATOM 2222 C C . ALA A 1 282 ? -5.594 -8.923 -62.001 1.000 29.496 282 ALA A C 1
ATOM 2223 O O . ALA A 1 282 ? -5.121 -9.571 -62.965 1.000 28.707 282 ALA A O 1
ATOM 2225 N N . VAL A 1 283 ? -6.785 -8.297 -61.988 1.000 31.830 283 VAL A N 1
ATOM 2226 C CA . VAL A 1 283 ? -7.694 -8.262 -63.138 1.000 29.126 283 VAL A CA 1
ATOM 2227 C C . VAL A 1 283 ? -6.945 -7.684 -64.330 1.000 26.561 283 VAL A C 1
ATOM 2228 O O . VAL A 1 283 ? -6.923 -8.283 -65.416 1.000 27.717 283 VAL A O 1
ATOM 2232 N N . ALA A 1 284 ? -6.253 -6.581 -64.090 1.000 23.932 284 ALA A N 1
ATOM 2233 C CA . ALA A 1 284 ? -5.556 -5.877 -65.154 1.000 25.173 284 ALA A CA 1
ATOM 2234 C C . ALA A 1 284 ? -4.409 -6.704 -65.724 1.000 25.880 284 ALA A C 1
ATOM 2235 O O . ALA A 1 284 ? -4.241 -6.730 -66.940 1.000 24.299 284 ALA A O 1
ATOM 2237 N N . ARG A 1 285 ? -3.594 -7.354 -64.871 1.000 26.051 285 ARG A N 1
ATOM 2238 C CA . ARG A 1 285 ? -2.507 -8.198 -65.349 1.000 24.055 285 ARG A CA 1
ATOM 2239 C C . ARG A 1 285 ? -3.045 -9.386 -66.157 1.000 24.918 285 ARG A C 1
ATOM 2240 O O . ARG A 1 285 ? -2.462 -9.769 -67.195 1.000 26.635 285 ARG A O 1
ATOM 2248 N N . ALA A 1 286 ? -4.102 -10.038 -65.679 1.000 20.407 286 ALA A N 1
ATOM 2249 C CA . ALA A 1 286 ? -4.708 -11.120 -66.430 1.000 25.274 286 ALA A CA 1
ATOM 2250 C C . ALA A 1 286 ? -5.170 -10.626 -67.805 1.000 27.222 286 ALA A C 1
ATOM 2251 O O . ALA A 1 286 ? -4.973 -11.326 -68.820 1.000 25.093 286 ALA A O 1
ATOM 2253 N N . LYS A 1 287 ? -5.853 -9.460 -67.844 1.000 24.380 287 LYS A N 1
ATOM 2254 C CA . LYS A 1 287 ? -6.402 -8.997 -69.121 1.000 23.460 287 LYS A CA 1
ATOM 2255 C C . LYS A 1 287 ? -5.299 -8.597 -70.080 1.000 23.785 287 LYS A C 1
ATOM 2256 O O . LYS A 1 287 ? -5.444 -8.817 -71.286 1.000 27.038 287 LYS A O 1
ATOM 2262 N N . TRP A 1 288 ? -4.224 -7.997 -69.568 1.000 23.395 288 TRP A N 1
ATOM 2263 C CA . TRP A 1 288 ? -3.126 -7.540 -70.404 1.000 24.933 288 TRP A CA 1
ATOM 2264 C C . TRP A 1 288 ? -2.505 -8.725 -71.145 1.000 25.904 288 TRP A C 1
ATOM 2265 O O . TRP A 1 288 ? -2.163 -8.637 -72.333 1.000 22.798 288 TRP A O 1
ATOM 2276 N N . ASN A 1 289 ? -2.381 -9.844 -70.429 1.000 27.870 289 ASN A N 1
ATOM 2277 C CA . ASN A 1 289 ? -1.783 -11.049 -70.964 1.000 30.168 289 ASN A CA 1
ATOM 2278 C C . ASN A 1 289 ? -2.634 -11.623 -72.087 1.000 30.922 289 ASN A C 1
ATOM 2279 O O . ASN A 1 289 ? -2.086 -12.313 -72.928 1.000 33.193 289 ASN A O 1
ATOM 2284 N N . VAL A 1 290 ? -3.962 -11.444 -72.064 1.000 26.192 290 VAL A N 1
ATOM 2285 C CA . VAL A 1 290 ? -4.792 -12.061 -73.098 1.000 28.432 290 VAL A CA 1
ATOM 2286 C C . VAL A 1 290 ? -5.430 -10.997 -74.003 1.000 26.610 290 VAL A C 1
ATOM 2287 O O . VAL A 1 290 ? -6.324 -11.340 -74.765 1.000 23.486 290 VAL A O 1
ATOM 2291 N N . GLN A 1 291 ? -4.953 -9.739 -73.957 1.000 24.025 291 GLN A N 1
ATOM 2292 C CA . GLN A 1 291 ? -5.516 -8.680 -74.792 1.000 26.048 291 GLN A CA 1
ATOM 2293 C C . GLN A 1 291 ? -7.025 -8.524 -74.624 1.000 27.027 291 GLN A C 1
ATOM 2294 O O . GLN A 1 291 ? -7.724 -8.191 -75.607 1.000 25.940 291 GLN A O 1
ATOM 2300 N N . ALA A 1 292 ? -7.503 -8.576 -73.359 1.000 22.917 292 ALA A N 1
ATOM 2301 C CA . ALA A 1 292 ? -8.916 -8.421 -73.056 1.000 22.530 292 ALA A CA 1
ATOM 2302 C C . ALA A 1 292 ? -9.231 -6.957 -72.834 1.000 22.430 292 ALA A C 1
ATOM 2303 O O . ALA A 1 292 ? -8.485 -6.254 -72.142 1.000 23.283 292 ALA A O 1
ATOM 2305 N N . PRO A 1 293 ? -10.343 -6.469 -73.419 1.000 24.227 293 PRO A N 1
ATOM 2306 C CA . PRO A 1 293 ? -10.811 -5.105 -73.181 1.000 21.632 293 PRO A CA 1
ATOM 2307 C C . PRO A 1 293 ? -11.084 -4.881 -71.704 1.000 21.265 293 PRO A C 1
ATOM 2308 O O . PRO A 1 293 ? -11.498 -5.801 -71.019 1.000 21.395 293 PRO A O 1
ATOM 2312 N N . ILE A 1 294 ? -10.811 -3.671 -71.239 1.000 21.412 294 ILE A N 1
ATOM 2313 C CA . ILE A 1 294 ? -11.087 -3.329 -69.846 1.000 23.578 294 ILE A CA 1
ATOM 2314 C C . ILE A 1 294 ? -12.585 -3.324 -69.587 1.000 25.637 294 ILE A C 1
ATOM 2315 O O . ILE A 1 294 ? -13.029 -3.916 -68.603 1.000 29.248 294 ILE A O 1
ATOM 2320 N N . GLU A 1 295 ? -13.373 -2.645 -70.450 1.000 24.207 295 GLU A N 1
ATOM 2321 C CA . GLU A 1 295 ? -14.795 -2.486 -70.238 1.000 23.021 295 GLU A CA 1
ATOM 2322 C C . GLU A 1 295 ? -15.571 -3.545 -70.992 1.000 24.682 295 GLU A C 1
ATOM 2323 O O . GLU A 1 295 ? -15.309 -3.756 -72.162 1.000 24.790 295 GLU A O 1
ATOM 2329 N N . ASP A 1 296 ? -16.534 -4.177 -70.304 1.000 23.223 296 ASP A N 1
ATOM 2330 C CA . ASP A 1 296 ? -17.478 -5.137 -70.860 1.000 27.235 296 ASP A CA 1
ATOM 2331 C C . ASP A 1 296 ? -18.831 -4.862 -70.228 1.000 27.971 296 ASP A C 1
ATOM 2332 O O . ASP A 1 296 ? -19.083 -5.354 -69.122 1.000 24.544 296 ASP A O 1
ATOM 2337 N N . LEU A 1 297 ? -19.650 -4.013 -70.874 1.000 25.652 297 LEU A N 1
ATOM 2338 C CA . LEU A 1 297 ? -20.850 -3.522 -70.212 1.000 31.707 297 LEU A CA 1
ATOM 2339 C C . LEU A 1 297 ? -21.853 -4.660 -69.958 1.000 33.749 297 LEU A C 1
ATOM 2340 O O . LEU A 1 297 ? -22.635 -4.638 -68.995 1.000 30.085 297 LEU A O 1
ATOM 2345 N N . GLY A 1 298 ? -21.782 -5.709 -70.775 1.000 36.095 298 GLY A N 1
ATOM 2346 C CA . GLY A 1 298 ? -22.660 -6.864 -70.641 1.000 37.528 298 GLY A CA 1
ATOM 2347 C C . GLY A 1 298 ? -22.398 -7.638 -69.361 1.000 31.822 298 GLY A C 1
ATOM 2348 O O . GLY A 1 298 ? -23.331 -7.909 -68.609 1.000 36.327 298 GLY A O 1
ATOM 2349 N N A ARG A 1 299 ? -21.133 -7.969 -69.094 0.480 31.508 299 ARG A N 1
ATOM 2350 N N B ARG A 1 299 ? -21.126 -7.986 -69.138 0.520 29.519 299 ARG A N 1
ATOM 2351 C CA A ARG A 1 299 ? -20.795 -8.681 -67.871 0.480 34.643 299 ARG A CA 1
ATOM 2352 C CA B ARG A 1 299 ? -20.683 -8.599 -67.893 0.520 31.135 299 ARG A CA 1
ATOM 2353 C C A ARG A 1 299 ? -20.876 -7.732 -66.671 0.480 30.438 299 ARG A C 1
ATOM 2354 C C B ARG A 1 299 ? -21.049 -7.701 -66.716 0.520 28.143 299 ARG A C 1
ATOM 2355 O O A ARG A 1 299 ? -21.029 -8.193 -65.535 0.480 30.505 299 ARG A O 1
ATOM 2356 O O B ARG A 1 299 ? -21.507 -8.149 -65.659 0.520 27.167 299 ARG A O 1
ATOM 2371 N N . GLU A 1 300 ? -20.809 -6.409 -66.892 1.000 28.109 300 GLU A N 1
ATOM 2372 C CA . GLU A 1 300 ? -20.977 -5.482 -65.773 1.000 28.280 300 GLU A CA 1
ATOM 2373 C C . GLU A 1 300 ? -22.429 -5.541 -65.326 1.000 26.844 300 GLU A C 1
ATOM 2374 O O . GLU A 1 300 ? -22.724 -5.629 -64.137 1.000 25.625 300 GLU A O 1
ATOM 2380 N N . ALA A 1 301 ? -23.342 -5.583 -66.301 1.000 29.226 301 ALA A N 1
ATOM 2381 C CA . ALA A 1 301 ? -24.762 -5.565 -66.001 1.000 32.919 301 ALA A CA 1
ATOM 2382 C C . ALA A 1 301 ? -25.126 -6.826 -65.228 1.000 28.153 301 ALA A C 1
ATOM 2383 O O . ALA A 1 301 ? -25.951 -6.796 -64.305 1.000 32.014 301 ALA A O 1
ATOM 2385 N N . GLN A 1 302 ? -24.490 -7.943 -65.576 1.000 29.278 302 GLN A N 1
ATOM 2386 C CA . GLN A 1 302 ? -24.736 -9.197 -64.898 1.000 28.038 302 GLN A CA 1
ATOM 2387 C C . GLN A 1 302 ? -24.262 -9.165 -63.448 1.000 24.586 302 GLN A C 1
ATOM 2388 O O . GLN A 1 302 ? -24.893 -9.730 -62.565 1.000 26.092 302 GLN A O 1
ATOM 2394 N N . VAL A 1 303 ? -23.082 -8.589 -63.225 1.000 26.530 303 VAL A N 1
ATOM 2395 C CA . VAL A 1 303 ? -22.535 -8.502 -61.879 1.000 25.954 303 VAL A CA 1
ATOM 2396 C C . VAL A 1 303 ? -23.501 -7.693 -61.018 1.000 23.581 303 VAL A C 1
ATOM 2397 O O . VAL A 1 303 ? -23.799 -8.081 -59.882 1.000 22.303 303 VAL A O 1
ATOM 2401 N N . ILE A 1 304 ? -23.988 -6.568 -61.557 1.000 20.238 304 ILE A N 1
ATOM 2402 C CA . ILE A 1 304 ? -24.916 -5.693 -60.860 1.000 22.361 304 ILE A CA 1
ATOM 2403 C C . ILE A 1 304 ? -26.229 -6.406 -60.569 1.000 26.411 304 ILE A C 1
ATOM 2404 O O . ILE A 1 304 ? -26.675 -6.363 -59.439 1.000 21.063 304 ILE A O 1
ATOM 2409 N N A GLN A 1 305 ? -26.804 -7.071 -61.590 0.510 21.986 305 GLN A N 1
ATOM 2410 N N B GLN A 1 305 ? -26.852 -7.104 -61.542 0.490 22.317 305 GLN A N 1
ATOM 2411 C CA A GLN A 1 305 ? -27.987 -7.894 -61.399 0.510 24.292 305 GLN A CA 1
ATOM 2412 C CA B GLN A 1 305 ? -28.116 -7.758 -61.221 0.490 24.437 305 GLN A CA 1
ATOM 2413 C C A GLN A 1 305 ? -27.847 -8.837 -60.218 0.510 19.999 305 GLN A C 1
ATOM 2414 C C B GLN A 1 305 ? -27.903 -8.895 -60.212 0.490 20.272 305 GLN A C 1
ATOM 2415 O O A GLN A 1 305 ? -28.716 -8.901 -59.353 0.510 23.776 305 GLN A O 1
ATOM 2416 O O B GLN A 1 305 ? -28.769 -9.122 -59.372 0.490 23.242 305 GLN A O 1
ATOM 2427 N N . ALA A 1 306 ? -26.773 -9.604 -60.226 1.000 23.089 306 ALA A N 1
ATOM 2428 C CA . ALA A 1 306 ? -26.534 -10.629 -59.218 1.000 24.975 306 ALA A CA 1
ATOM 2429 C C . ALA A 1 306 ? -26.445 -9.985 -57.835 1.000 23.990 306 ALA A C 1
ATOM 2430 O O . ALA A 1 306 ? -26.984 -10.517 -56.857 1.000 23.182 306 ALA A O 1
ATOM 2432 N N . ALA A 1 307 ? -25.800 -8.806 -57.755 1.000 21.558 307 ALA A N 1
ATOM 2433 C CA . ALA A 1 307 ? -25.663 -8.121 -56.485 1.000 20.778 307 ALA A CA 1
ATOM 2434 C C . ALA A 1 307 ? -27.028 -7.647 -56.003 1.000 20.870 307 ALA A C 1
ATOM 2435 O O . ALA A 1 307 ? -27.311 -7.712 -54.805 1.000 22.063 307 ALA A O 1
ATOM 2437 N N . VAL A 1 308 ? -27.883 -7.168 -56.923 1.000 21.078 308 VAL A N 1
ATOM 2438 C CA . VAL A 1 308 ? -29.227 -6.716 -56.581 1.000 21.050 308 VAL A CA 1
ATOM 2439 C C . VAL A 1 308 ? -30.053 -7.854 -55.969 1.000 22.274 308 VAL A C 1
ATOM 2440 O O . VAL A 1 308 ? -30.780 -7.703 -54.957 1.000 23.012 308 VAL A O 1
ATOM 2444 N N . LYS A 1 309 ? -29.966 -9.004 -56.623 1.000 24.687 309 LYS A N 1
ATOM 2445 C CA . LYS A 1 309 ? -30.724 -10.162 -56.177 1.000 26.671 309 LYS A CA 1
ATOM 2446 C C . LYS A 1 309 ? -30.191 -10.616 -54.813 1.000 26.119 309 LYS A C 1
ATOM 2447 O O . LYS A 1 309 ? -30.988 -10.870 -53.916 1.000 25.646 309 LYS A O 1
ATOM 2453 N N . GLU A 1 310 ? -28.874 -10.734 -54.636 1.000 24.097 310 GLU A N 1
ATOM 2454 C CA . GLU A 1 310 ? -28.300 -11.140 -53.355 1.000 26.895 310 GLU A CA 1
ATOM 2455 C C . GLU A 1 310 ? -28.663 -10.131 -52.254 1.000 27.221 310 GLU A C 1
ATOM 2456 O O . GLU A 1 310 ? -29.080 -10.484 -51.156 1.000 24.948 310 GLU A O 1
ATOM 2462 N N . GLY A 1 311 ? -28.584 -8.830 -52.562 1.000 26.021 311 GLY A N 1
ATOM 2463 C CA . GLY A 1 311 ? -28.943 -7.775 -51.622 1.000 25.898 311 GLY A CA 1
ATOM 2464 C C . GLY A 1 311 ? -30.414 -7.742 -51.232 1.000 26.172 311 GLY A C 1
ATOM 2465 O O . GLY A 1 311 ? -30.738 -7.410 -50.100 1.000 22.451 311 GLY A O 1
ATOM 2466 N N . ALA A 1 312 ? -31.306 -8.096 -52.162 1.000 26.289 312 ALA A N 1
ATOM 2467 C CA . ALA A 1 312 ? -32.719 -8.035 -51.873 1.000 25.724 312 ALA A CA 1
ATOM 2468 C C . ALA A 1 312 ? -33.020 -9.013 -50.742 1.000 24.664 312 ALA A C 1
ATOM 2469 O O . ALA A 1 312 ? -33.875 -8.722 -49.920 1.000 26.934 312 ALA A O 1
ATOM 2471 N N . ALA A 1 313 ? -32.351 -10.175 -50.737 1.000 26.288 313 ALA A N 1
ATOM 2472 C CA . ALA A 1 313 ? -32.495 -11.174 -49.671 1.000 26.498 313 ALA A CA 1
ATOM 2473 C C . ALA A 1 313 ? -32.114 -10.617 -48.300 1.000 25.627 313 ALA A C 1
ATOM 2474 O O . ALA A 1 313 ? -32.632 -11.082 -47.283 1.000 25.264 313 ALA A O 1
ATOM 2476 N N . LEU A 1 314 ? -31.242 -9.568 -48.253 1.000 25.592 314 LEU A N 1
ATOM 2477 C CA . LEU A 1 314 ? -30.890 -8.891 -47.004 1.000 21.219 314 LEU A CA 1
ATOM 2478 C C . LEU A 1 314 ? -31.771 -7.671 -46.727 1.000 25.466 314 LEU A C 1
ATOM 2479 O O . LEU A 1 314 ? -31.610 -6.975 -45.727 1.000 26.528 314 LEU A O 1
ATOM 2484 N N . GLY A 1 315 ? -32.738 -7.426 -47.595 1.000 26.651 315 GLY A N 1
ATOM 2485 C CA . GLY A 1 315 ? -33.655 -6.330 -47.412 1.000 27.515 315 GLY A CA 1
ATOM 2486 C C . GLY A 1 315 ? -33.093 -5.024 -47.945 1.000 28.979 315 GLY A C 1
ATOM 2487 O O . GLY A 1 315 ? -33.633 -3.948 -47.642 1.000 32.005 315 GLY A O 1
ATOM 2488 N N . LEU A 1 316 ? -32.033 -5.096 -48.761 1.000 26.163 316 LEU A N 1
ATOM 2489 C CA . LEU A 1 316 ? -31.453 -3.866 -49.283 1.000 26.976 316 LEU A CA 1
ATOM 2490 C C . LEU A 1 316 ? -32.239 -3.448 -50.539 1.000 28.564 316 LEU A C 1
ATOM 2491 O O . LEU A 1 316 ? -32.610 -4.293 -51.327 1.000 26.715 316 LEU A O 1
ATOM 2496 N N . PRO A 1 317 ? -32.510 -2.142 -50.738 1.000 23.417 317 PRO A N 1
ATOM 2497 C CA . PRO A 1 317 ? -33.151 -1.669 -51.955 1.000 27.021 317 PRO A CA 1
ATOM 2498 C C . PRO A 1 317 ? -32.260 -1.766 -53.190 1.000 24.122 317 PRO A C 1
ATOM 2499 O O . PRO A 1 317 ? -31.064 -1.471 -53.160 1.000 23.306 317 PRO A O 1
ATOM 2503 N N . LYS A 1 318 ? -32.906 -2.031 -54.317 1.000 23.104 318 LYS A N 1
ATOM 2504 C CA . LYS A 1 318 ? -32.260 -2.224 -55.606 1.000 25.556 318 LYS A CA 1
ATOM 2505 C C . LYS A 1 318 ? -31.483 -0.993 -56.054 1.000 21.171 318 LYS A C 1
ATOM 2506 O O . LYS A 1 318 ? -30.380 -1.133 -56.558 1.000 21.133 318 LYS A O 1
ATOM 2512 N N . VAL A 1 319 ? -32.035 0.209 -55.864 1.000 24.086 319 VAL A N 1
ATOM 2513 C CA . VAL A 1 319 ? -31.404 1.405 -56.411 1.000 25.635 319 VAL A CA 1
ATOM 2514 C C . VAL A 1 319 ? -30.102 1.690 -55.665 1.000 25.010 319 VAL A C 1
ATOM 2515 O O . VAL A 1 319 ? -29.122 2.083 -56.297 1.000 23.973 319 VAL A O 1
ATOM 2519 N N . TRP A 1 320 ? -30.083 1.476 -54.337 1.000 22.417 320 TRP A N 1
ATOM 2520 C CA . TRP A 1 320 ? -28.872 1.711 -53.572 1.000 23.335 320 TRP A CA 1
ATOM 2521 C C . TRP A 1 320 ? -27.808 0.683 -53.983 1.000 23.771 320 TRP A C 1
ATOM 2522 O O . TRP A 1 320 ? -26.634 1.017 -54.180 1.000 19.722 320 TRP A O 1
ATOM 2533 N N . ILE A 1 321 ? -28.212 -0.574 -54.151 1.000 20.564 321 ILE A N 1
ATOM 2534 C CA . ILE A 1 321 ? -27.247 -1.576 -54.604 1.000 21.342 321 ILE A CA 1
ATOM 2535 C C . ILE A 1 321 ? -26.614 -1.230 -55.963 1.000 22.638 321 ILE A C 1
ATOM 2536 O O . ILE A 1 321 ? -25.391 -1.324 -56.177 1.000 19.240 321 ILE A O 1
ATOM 2541 N N . GLU A 1 322 ? -27.434 -0.819 -56.928 1.000 22.771 322 GLU A N 1
ATOM 2542 C CA . GLU A 1 322 ? -26.939 -0.435 -58.233 1.000 21.428 322 GLU A CA 1
ATOM 2543 C C . GLU A 1 322 ? -25.969 0.739 -58.118 1.000 19.764 322 GLU A C 1
ATOM 2544 O O . GLU A 1 322 ? -24.954 0.741 -58.775 1.000 21.857 322 GLU A O 1
ATOM 2550 N N . THR A 1 323 ? -26.290 1.764 -57.345 1.000 21.814 323 THR A N 1
ATOM 2551 C CA . THR A 1 323 ? -25.359 2.880 -57.159 1.000 23.137 323 THR A CA 1
ATOM 2552 C C . THR A 1 323 ? -24.020 2.387 -56.634 1.000 21.566 323 THR A C 1
ATOM 2553 O O . THR A 1 323 ? -22.982 2.706 -57.195 1.000 21.045 323 THR A O 1
ATOM 2557 N N . VAL A 1 324 ? -24.062 1.580 -55.573 1.000 20.042 324 VAL A N 1
ATOM 2558 C CA . VAL A 1 324 ? -22.833 1.084 -54.949 1.000 21.749 324 VAL A CA 1
ATOM 2559 C C . VAL A 1 324 ? -22.009 0.258 -55.919 1.000 19.729 324 VAL A C 1
ATOM 2560 O O . VAL A 1 324 ? -20.803 0.485 -56.049 1.000 18.576 324 VAL A O 1
ATOM 2564 N N . PHE A 1 325 ? -22.657 -0.670 -56.649 1.000 21.632 325 PHE A N 1
ATOM 2565 C CA . PHE A 1 325 ? -21.919 -1.610 -57.462 1.000 18.676 325 PHE A CA 1
ATOM 2566 C C . PHE A 1 325 ? -21.464 -0.972 -58.770 1.000 20.414 325 PHE A C 1
ATOM 2567 O O . PHE A 1 325 ? -20.375 -1.270 -59.227 1.000 20.866 325 PHE A O 1
ATOM 2575 N N A ARG A 1 326 ? -22.250 -0.052 -59.331 0.320 20.895 326 ARG A N 1
ATOM 2576 N N B ARG A 1 326 ? -22.282 -0.081 -59.345 0.300 20.323 326 ARG A N 1
ATOM 2577 N N C ARG A 1 326 ? -22.262 -0.076 -59.347 0.380 20.922 326 ARG A N 1
ATOM 2578 C CA A ARG A 1 326 ? -21.775 0.687 -60.487 0.320 20.815 326 ARG A CA 1
ATOM 2579 C CA B ARG A 1 326 ? -21.836 0.735 -60.464 0.300 19.876 326 ARG A CA 1
ATOM 2580 C CA C ARG A 1 326 ? -21.768 0.676 -60.484 0.380 20.838 326 ARG A CA 1
ATOM 2581 C C A ARG A 1 326 ? -20.511 1.462 -60.109 0.320 21.342 326 ARG A C 1
ATOM 2582 C C B ARG A 1 326 ? -20.517 1.415 -60.088 0.300 20.753 326 ARG A C 1
ATOM 2583 C C C ARG A 1 326 ? -20.478 1.391 -60.080 0.380 21.457 326 ARG A C 1
ATOM 2584 O O A ARG A 1 326 ? -19.600 1.575 -60.926 0.320 20.071 326 ARG A O 1
ATOM 2585 O O B ARG A 1 326 ? -19.578 1.408 -60.882 0.300 19.717 326 ARG A O 1
ATOM 2586 O O C ARG A 1 326 ? -19.521 1.397 -60.852 0.380 20.237 326 ARG A O 1
ATOM 2608 N N . ALA A 1 327 ? -20.449 1.993 -58.878 1.000 20.224 327 ALA A N 1
ATOM 2609 C CA . ALA A 1 327 ? -19.255 2.717 -58.419 1.000 20.142 327 ALA A CA 1
ATOM 2610 C C . ALA A 1 327 ? -18.062 1.763 -58.249 1.000 20.950 327 ALA A C 1
ATOM 2611 O O . ALA A 1 327 ? -16.939 2.120 -58.593 1.000 20.441 327 ALA A O 1
ATOM 2613 N N . GLN A 1 328 ? -18.287 0.547 -57.744 1.000 19.485 328 GLN A N 1
ATOM 2614 C CA . GLN A 1 328 ? -17.178 -0.379 -57.491 1.000 20.086 328 GLN A CA 1
ATOM 2615 C C . GLN A 1 328 ? -16.607 -0.856 -58.840 1.000 19.868 328 GLN A C 1
ATOM 2616 O O . GLN A 1 328 ? -15.411 -1.009 -59.020 1.000 21.835 328 GLN A O 1
ATOM 2622 N N . ILE A 1 329 ? -17.483 -0.989 -59.837 1.000 18.673 329 ILE A N 1
ATOM 2623 C CA . ILE A 1 329 ? -17.073 -1.387 -61.181 1.000 20.478 329 ILE A CA 1
ATOM 2624 C C . ILE A 1 329 ? -16.311 -0.280 -61.893 1.000 18.524 329 ILE A C 1
ATOM 2625 O O . ILE A 1 329 ? -15.295 -0.548 -62.500 1.000 18.742 329 ILE A O 1
ATOM 2630 N N . GLU A 1 330 ? -16.822 0.954 -61.846 1.000 20.572 330 GLU A N 1
ATOM 2631 C CA . GLU A 1 330 ? -16.089 2.101 -62.355 1.000 22.307 330 GLU A CA 1
ATOM 2632 C C . GLU A 1 330 ? -14.711 2.284 -61.732 1.000 21.718 330 GLU A C 1
ATOM 2633 O O . GLU A 1 330 ? -13.759 2.607 -62.435 1.000 20.360 330 GLU A O 1
ATOM 2639 N N . ALA A 1 331 ? -14.602 2.119 -60.412 1.000 21.417 331 ALA A N 1
ATOM 2640 C CA . ALA A 1 331 ? -13.328 2.272 -59.736 1.000 21.198 331 ALA A CA 1
ATOM 2641 C C . ALA A 1 331 ? -12.372 1.173 -60.201 1.000 19.252 331 ALA A C 1
ATOM 2642 O O . ALA A 1 331 ? -11.203 1.471 -60.486 1.000 20.264 331 ALA A O 1
ATOM 2644 N N . SER A 1 332 ? -12.874 -0.062 -60.378 1.000 18.477 332 SER A N 1
ATOM 2645 C CA . SER A 1 332 ? -12.044 -1.141 -60.888 1.000 19.967 332 SER A CA 1
ATOM 2646 C C . SER A 1 332 ? -11.497 -0.791 -62.269 1.000 21.845 332 SER A C 1
ATOM 2647 O O . SER A 1 332 ? -10.348 -1.070 -62.564 1.000 19.739 332 SER A O 1
ATOM 2650 N N . LYS A 1 333 ? -12.352 -0.253 -63.156 1.000 20.421 333 LYS A N 1
ATOM 2651 C CA . LYS A 1 333 ? -11.916 0.054 -64.512 1.000 19.949 333 LYS A CA 1
ATOM 2652 C C . LYS A 1 333 ? -10.845 1.147 -64.497 1.000 20.835 333 LYS A C 1
ATOM 2653 O O . LYS A 1 333 ? -9.887 1.166 -65.292 1.000 21.476 333 LYS A O 1
ATOM 2659 N N . THR A 1 334 ? -10.998 2.055 -63.552 1.000 22.062 334 THR A N 1
ATOM 2660 C CA . THR A 1 334 ? -10.088 3.162 -63.382 1.000 23.202 334 THR A CA 1
ATOM 2661 C C . THR A 1 334 ? -8.708 2.634 -63.041 1.000 24.193 334 THR A C 1
ATOM 2662 O O . THR A 1 334 ? -7.752 3.136 -63.617 1.000 22.583 334 THR A O 1
ATOM 2666 N N . VAL A 1 335 ? -8.606 1.722 -62.069 1.000 22.085 335 VAL A N 1
ATOM 2667 C CA . VAL A 1 335 ? -7.367 1.025 -61.759 1.000 23.136 335 VAL A CA 1
ATOM 2668 C C . VAL A 1 335 ? -6.799 0.399 -63.027 1.000 26.131 335 VAL A C 1
ATOM 2669 O O . VAL A 1 335 ? -5.638 0.604 -63.332 1.000 23.779 335 VAL A O 1
ATOM 2673 N N . GLN A 1 336 ? -7.625 -0.371 -63.756 1.000 24.016 336 GLN A N 1
ATOM 2674 C CA . GLN A 1 336 ? -7.158 -1.121 -64.909 1.000 22.797 336 GLN A CA 1
ATOM 2675 C C . GLN A 1 336 ? -6.599 -0.180 -65.973 1.000 22.177 336 GLN A C 1
ATOM 2676 O O . GLN A 1 336 ? -5.567 -0.442 -66.538 1.000 19.898 336 GLN A O 1
ATOM 2682 N N . ARG A 1 337 ? -7.302 0.910 -66.253 1.000 20.655 337 ARG A N 1
ATOM 2683 C CA . ARG A 1 337 ? -6.870 1.872 -67.241 1.000 25.349 337 ARG A CA 1
ATOM 2684 C C . ARG A 1 337 ? -5.521 2.513 -66.877 1.000 26.829 337 ARG A C 1
ATOM 2685 O O . ARG A 1 337 ? -4.699 2.754 -67.753 1.000 26.594 337 ARG A O 1
ATOM 2693 N N . GLU A 1 338 ? -5.333 2.876 -65.592 1.000 25.613 338 GLU A N 1
ATOM 2694 C CA . GLU A 1 338 ? -4.138 3.577 -65.153 1.000 25.364 338 GLU A CA 1
ATOM 2695 C C . GLU A 1 338 ? -2.958 2.613 -65.258 1.000 25.504 338 GLU A C 1
ATOM 2696 O O . GLU A 1 338 ? -1.847 2.997 -65.615 1.000 29.007 338 GLU A O 1
ATOM 2702 N N . LEU A 1 339 ? -3.205 1.332 -64.965 1.000 21.984 339 LEU A N 1
ATOM 2703 C CA . LEU A 1 339 ? -2.170 0.334 -65.042 1.000 25.205 339 LEU A CA 1
ATOM 2704 C C . LEU A 1 339 ? -1.828 0.057 -66.507 1.000 32.434 339 LEU A C 1
ATOM 2705 O O . LEU A 1 339 ? -0.657 -0.081 -66.831 1.000 31.564 339 LEU A O 1
ATOM 2710 N N . PHE A 1 340 ? -2.847 -0.026 -67.383 1.000 28.805 340 PHE A N 1
ATOM 2711 C CA . PHE A 1 340 ? -2.575 -0.254 -68.796 1.000 27.520 340 PHE A CA 1
ATOM 2712 C C . PHE A 1 340 ? -1.783 0.919 -69.375 1.000 28.867 340 PHE A C 1
ATOM 2713 O O . PHE A 1 340 ? -0.894 0.728 -70.187 1.000 34.552 340 PHE A O 1
ATOM 2721 N N . ALA A 1 341 ? -2.133 2.133 -68.987 1.000 30.364 341 ALA A N 1
ATOM 2722 C CA . ALA A 1 341 ? -1.459 3.336 -69.463 1.000 35.986 341 ALA A CA 1
ATOM 2723 C C . ALA A 1 341 ? 0.030 3.342 -69.068 1.000 38.683 341 ALA A C 1
ATOM 2724 O O . ALA A 1 341 ? 0.867 3.872 -69.795 1.000 39.309 341 ALA A O 1
ATOM 2726 N N . GLN A 1 342 ? 0.366 2.768 -67.915 1.000 37.436 342 GLN A N 1
ATOM 2727 C CA . GLN A 1 342 ? 1.747 2.681 -67.490 1.000 37.565 342 GLN A CA 1
ATOM 2728 C C . GLN A 1 342 ? 2.452 1.628 -68.319 1.000 35.205 342 GLN A C 1
ATOM 2729 O O . GLN A 1 342 ? 3.512 1.899 -68.853 1.000 34.786 342 GLN A O 1
ATOM 2735 N N . TRP A 1 343 ? 1.811 0.458 -68.415 1.000 29.502 343 TRP A N 1
ATOM 2736 C CA . TRP A 1 343 ? 2.373 -0.694 -69.092 1.000 30.078 343 TRP A CA 1
ATOM 2737 C C . TRP A 1 343 ? 2.533 -0.348 -70.564 1.000 30.383 343 TRP A C 1
ATOM 2738 O O . TRP A 1 343 ? 3.426 -0.869 -71.218 1.000 33.150 343 TRP A O 1
ATOM 2749 N N . SER A 1 344 ? 1.695 0.564 -71.067 1.000 29.335 344 SER A N 1
ATOM 2750 C CA . SER A 1 344 ? 1.724 0.931 -72.477 1.000 32.592 344 SER A CA 1
ATOM 2751 C C . SER A 1 344 ? 3.025 1.666 -72.790 1.000 41.524 344 SER A C 1
ATOM 2752 O O . SER A 1 344 ? 3.815 1.238 -73.633 1.000 36.618 344 SER A O 1
ATOM 2755 N N . ALA A 1 345 ? 3.271 2.720 -72.000 1.000 41.480 345 ALA A N 1
ATOM 2756 C CA . ALA A 1 345 ? 4.424 3.593 -72.152 1.000 49.025 345 ALA A CA 1
ATOM 2757 C C . ALA A 1 345 ? 5.733 2.861 -71.844 1.000 46.209 345 ALA A C 1
ATOM 2758 O O . ALA A 1 345 ? 6.740 3.125 -72.490 1.000 42.914 345 ALA A O 1
ATOM 2760 N N . GLN A 1 346 ? 5.719 1.967 -70.846 1.000 40.290 346 GLN A N 1
ATOM 2761 C CA . GLN A 1 346 ? 6.868 1.144 -70.502 1.000 44.294 346 GLN A CA 1
ATOM 2762 C C . GLN A 1 346 ? 7.049 -0.024 -71.469 1.000 39.619 346 GLN A C 1
ATOM 2763 O O . GLN A 1 346 ? 7.982 -0.786 -71.300 1.000 41.941 346 GLN A O 1
ATOM 2769 N N . GLN A 1 347 ? 6.092 -0.231 -72.385 1.000 39.446 347 GLN A N 1
ATOM 2770 C CA . GLN A 1 347 ? 6.082 -1.371 -73.289 1.000 37.962 347 GLN A CA 1
ATOM 2771 C C . GLN A 1 347 ? 6.232 -2.697 -72.528 1.000 41.022 347 GLN A C 1
ATOM 2772 O O . GLN A 1 347 ? 6.948 -3.575 -72.968 1.000 35.256 347 GLN A O 1
ATOM 2778 N N . ALA A 1 348 ? 5.488 -2.889 -71.428 1.000 41.217 348 ALA A N 1
ATOM 2779 C CA . ALA A 1 348 ? 5.550 -4.123 -70.653 1.000 41.879 348 ALA A CA 1
ATOM 2780 C C . ALA A 1 348 ? 5.099 -5.315 -71.486 1.000 37.016 348 ALA A C 1
ATOM 2781 O O . ALA A 1 348 ? 4.123 -5.224 -72.227 1.000 39.579 348 ALA A O 1
ATOM 2783 N N . GLY A 1 349 ? 5.790 -6.455 -71.328 1.000 34.241 349 GLY A N 1
ATOM 2784 C CA . GLY A 1 349 ? 5.385 -7.707 -71.945 1.000 34.051 349 GLY A CA 1
ATOM 2785 C C . GLY A 1 349 ? 4.350 -8.401 -71.069 1.000 34.242 349 GLY A C 1
ATOM 2786 O O . GLY A 1 349 ? 3.692 -7.738 -70.273 1.000 35.348 349 GLY A O 1
ATOM 2787 N N . LYS A 1 350 ? 4.316 -9.733 -71.141 1.000 38.757 350 LYS A N 1
ATOM 2788 C CA . LYS A 1 350 ? 3.417 -10.565 -70.352 1.000 45.786 350 LYS A CA 1
ATOM 2789 C C . LYS A 1 350 ? 3.832 -10.588 -68.872 1.000 44.880 350 LYS A C 1
ATOM 2790 O O . LYS A 1 350 ? 4.985 -10.361 -68.531 1.000 41.857 350 LYS A O 1
ATOM 2796 N N . PHE A 1 351 ? 2.879 -10.870 -67.978 1.000 43.424 351 PHE A N 1
ATOM 2797 C CA . PHE A 1 351 ? 3.141 -10.932 -66.546 1.000 38.038 351 PHE A CA 1
ATOM 2798 C C . PHE A 1 351 ? 3.195 -12.401 -66.167 1.000 46.927 351 PHE A C 1
ATOM 2799 O O . PHE A 1 351 ? 2.249 -13.113 -66.462 1.000 42.502 351 PHE A O 1
ATOM 2807 N N . ASP A 1 352 ? 4.275 -12.849 -65.499 1.000 54.590 352 ASP A N 1
ATOM 2808 C CA . ASP A 1 352 ? 4.366 -14.237 -65.041 1.000 61.315 352 ASP A CA 1
ATOM 2809 C C . ASP A 1 352 ? 3.320 -14.483 -63.952 1.000 53.918 352 ASP A C 1
ATOM 2810 O O . ASP A 1 352 ? 2.704 -15.552 -63.881 1.000 51.465 352 ASP A O 1
ATOM 2815 N N . ASP A 1 353 ? 3.077 -13.445 -63.152 1.000 56.749 353 ASP A N 1
ATOM 2816 C CA . ASP A 1 353 ? 2.022 -13.468 -62.149 1.000 73.089 353 ASP A CA 1
ATOM 2817 C C . ASP A 1 353 ? 0.716 -12.916 -62.733 1.000 72.798 353 ASP A C 1
ATOM 2818 O O . ASP A 1 353 ? 0.443 -11.710 -62.650 1.000 76.510 353 ASP A O 1
ATOM 2823 N N . ALA A 1 354 ? -0.092 -13.816 -63.314 1.000 63.100 354 ALA A N 1
ATOM 2824 C CA . ALA A 1 354 ? -1.438 -13.490 -63.765 1.000 54.610 354 ALA A CA 1
ATOM 2825 C C . ALA A 1 354 ? -2.389 -14.598 -63.326 1.000 54.203 354 ALA A C 1
ATOM 2826 O O . ALA A 1 354 ? -2.406 -15.669 -63.927 1.000 46.664 354 ALA A O 1
ATOM 2828 N N . PRO A 1 355 ? -3.203 -14.397 -62.261 1.000 55.925 355 PRO A N 1
ATOM 2829 C CA . PRO A 1 355 ? -4.189 -15.399 -61.862 1.000 46.919 355 PRO A CA 1
ATOM 2830 C C . PRO A 1 355 ? -5.282 -15.538 -62.914 1.000 45.441 355 PRO A C 1
ATOM 2831 O O . PRO A 1 355 ? -5.489 -14.640 -63.746 1.000 41.032 355 PRO A O 1
ATOM 2835 N N . ASP A 1 356 ? -5.955 -16.689 -62.855 1.000 42.280 356 ASP A N 1
ATOM 2836 C CA . ASP A 1 356 ? -7.029 -17.007 -63.768 1.000 46.928 356 ASP A CA 1
ATOM 2837 C C . ASP A 1 356 ? -8.206 -16.092 -63.429 1.000 39.068 356 ASP A C 1
ATOM 2838 O O . ASP A 1 356 ? -8.607 -16.001 -62.274 1.000 39.723 356 ASP A O 1
ATOM 2843 N N . LEU A 1 357 ? -8.737 -15.424 -64.452 1.000 38.897 357 LEU A N 1
ATOM 2844 C CA . LEU A 1 357 ? -9.824 -14.477 -64.279 1.000 39.113 357 LEU A CA 1
ATOM 2845 C C . LEU A 1 357 ? -11.080 -15.215 -63.849 1.000 45.252 357 LEU A C 1
ATOM 2846 O O . LEU A 1 357 ? -11.681 -14.855 -62.842 1.000 38.216 357 LEU A O 1
ATOM 2851 N N . ALA A 1 358 ? -11.450 -16.255 -64.608 1.000 43.551 358 ALA A N 1
ATOM 2852 C CA . ALA A 1 358 ? -12.696 -16.957 -64.351 1.000 48.560 358 ALA A CA 1
ATOM 2853 C C . ALA A 1 358 ? -12.533 -17.929 -63.177 1.000 41.717 358 ALA A C 1
ATOM 2854 O O . ALA A 1 358 ? -13.478 -18.188 -62.445 1.000 48.705 358 ALA A O 1
ATOM 2856 N N . LYS A 1 359 ? -11.339 -18.474 -62.965 1.000 48.221 359 LYS A N 1
ATOM 2857 C CA . LYS A 1 359 ? -11.206 -19.555 -62.005 1.000 51.047 359 LYS A CA 1
ATOM 2858 C C . LYS A 1 359 ? -10.719 -19.061 -60.647 1.000 44.137 359 LYS A C 1
ATOM 2859 O O . LYS A 1 359 ? -10.978 -19.707 -59.637 1.000 47.107 359 LYS A O 1
ATOM 2865 N N . THR A 1 360 ? -9.955 -17.972 -60.594 1.000 38.309 360 THR A N 1
ATOM 2866 C CA . THR A 1 360 ? -9.428 -17.545 -59.305 1.000 39.964 360 THR A CA 1
ATOM 2867 C C . THR A 1 360 ? -9.948 -16.152 -58.937 1.000 38.258 360 THR A C 1
ATOM 2868 O O . THR A 1 360 ? -10.346 -15.946 -57.794 1.000 33.071 360 THR A O 1
ATOM 2872 N N . ILE A 1 361 ? -9.918 -15.207 -59.887 1.000 31.416 361 ILE A N 1
ATOM 2873 C CA . ILE A 1 361 ? -10.249 -13.828 -59.544 1.000 35.598 361 ILE A CA 1
ATOM 2874 C C . ILE A 1 361 ? -11.749 -13.664 -59.336 1.000 33.316 361 ILE A C 1
ATOM 2875 O O . ILE A 1 361 ? -12.170 -13.060 -58.353 1.000 32.692 361 ILE A O 1
ATOM 2880 N N . ARG A 1 362 ? -12.556 -14.216 -60.243 1.000 32.170 362 ARG A N 1
ATOM 2881 C CA . ARG A 1 362 ? -13.986 -13.953 -60.207 1.000 34.611 362 ARG A CA 1
ATOM 2882 C C . ARG A 1 362 ? -14.631 -14.493 -58.937 1.000 31.428 362 ARG A C 1
ATOM 2883 O O . ARG A 1 362 ? -15.487 -13.799 -58.370 1.000 31.915 362 ARG A O 1
ATOM 2891 N N . PRO A 1 363 ? -14.315 -15.726 -58.480 1.000 30.654 363 PRO A N 1
ATOM 2892 C CA . PRO A 1 363 ? -14.768 -16.201 -57.172 1.000 34.652 363 PRO A CA 1
ATOM 2893 C C . PRO A 1 363 ? -14.397 -15.301 -55.998 1.000 29.698 363 PRO A C 1
ATOM 2894 O O . PRO A 1 363 ? -15.178 -15.170 -55.061 1.000 27.656 363 PRO A O 1
ATOM 2898 N N . GLU A 1 364 ? -13.210 -14.692 -56.054 1.000 26.596 364 GLU A N 1
ATOM 2899 C CA . GLU A 1 364 ? -12.805 -13.790 -54.998 1.000 27.046 364 GLU A CA 1
ATOM 2900 C C . GLU A 1 364 ? -13.654 -12.504 -55.029 1.000 27.095 364 GLU A C 1
ATOM 2901 O O . GLU A 1 364 ? -14.018 -11.992 -53.976 1.000 22.907 364 GLU A O 1
ATOM 2907 N N . LEU A 1 365 ? -13.886 -11.943 -56.225 1.000 25.071 365 LEU A N 1
ATOM 2908 C CA . LEU A 1 365 ? -14.706 -10.749 -56.385 1.000 26.184 365 LEU A CA 1
ATOM 2909 C C . LEU A 1 365 ? -16.100 -10.979 -55.846 1.000 26.210 365 LEU A C 1
ATOM 2910 O O . LEU A 1 365 ? -16.659 -10.105 -55.196 1.000 23.058 365 LEU A O 1
ATOM 2915 N N . ASP A 1 366 ? -16.658 -12.160 -56.142 1.000 24.327 366 ASP A N 1
ATOM 2916 C CA . ASP A 1 366 ? -17.982 -12.502 -55.680 1.000 27.755 366 ASP A CA 1
ATOM 2917 C C . ASP A 1 366 ? -18.025 -12.680 -54.169 1.000 24.345 366 ASP A C 1
ATOM 2918 O O . ASP A 1 366 ? -19.004 -12.296 -53.530 1.000 21.140 366 ASP A O 1
ATOM 2923 N N . ARG A 1 367 ? -17.005 -13.326 -53.604 1.000 23.725 367 ARG A N 1
ATOM 2924 C CA . ARG A 1 367 ? -16.933 -13.411 -52.155 1.000 23.586 367 ARG A CA 1
ATOM 2925 C C . ARG A 1 367 ? -16.940 -12.017 -51.534 1.000 20.774 367 ARG A C 1
ATOM 2926 O O . ARG A 1 367 ? -17.578 -11.820 -50.511 1.000 21.061 367 ARG A O 1
ATOM 2934 N N . LEU A 1 368 ? -16.139 -11.103 -52.107 1.000 19.984 368 LEU A N 1
ATOM 2935 C CA . LEU A 1 368 ? -16.037 -9.745 -51.561 1.000 22.169 368 LEU A CA 1
ATOM 2936 C C . LEU A 1 368 ? -17.352 -8.973 -51.759 1.000 19.586 368 LEU A C 1
ATOM 2937 O O . LEU A 1 368 ? -17.788 -8.296 -50.846 1.000 21.424 368 LEU A O 1
ATOM 2942 N N . THR A 1 369 ? -18.045 -9.160 -52.887 1.000 20.613 369 THR A N 1
ATOM 2943 C CA . THR A 1 369 ? -19.397 -8.647 -53.079 1.000 23.524 369 THR A CA 1
ATOM 2944 C C . THR A 1 369 ? -20.341 -9.074 -51.960 1.000 24.783 369 THR A C 1
ATOM 2945 O O . THR A 1 369 ? -21.068 -8.240 -51.406 1.000 20.861 369 THR A O 1
ATOM 2949 N N . THR A 1 370 ? -20.303 -10.362 -51.573 1.000 22.912 370 THR A N 1
ATOM 2950 C CA . THR A 1 370 ? -21.122 -10.820 -50.464 1.000 20.155 370 THR A CA 1
ATOM 2951 C C . THR A 1 370 ? -20.777 -10.077 -49.159 1.000 21.758 370 THR A C 1
ATOM 2952 O O . THR A 1 370 ? -21.681 -9.663 -48.437 1.000 23.597 370 THR A O 1
ATOM 2956 N N A GLN A 1 371 ? -19.495 -9.873 -48.879 0.510 20.182 371 GLN A N 1
ATOM 2957 N N B GLN A 1 371 ? -19.483 -9.882 -48.892 0.490 21.400 371 GLN A N 1
ATOM 2958 C CA A GLN A 1 371 ? -19.146 -9.192 -47.638 0.510 21.871 371 GLN A CA 1
ATOM 2959 C CA B GLN A 1 371 ? -19.044 -9.204 -47.674 0.490 24.202 371 GLN A CA 1
ATOM 2960 C C A GLN A 1 371 ? -19.588 -7.731 -47.667 0.510 19.560 371 GLN A C 1
ATOM 2961 C C B GLN A 1 371 ? -19.492 -7.740 -47.659 0.490 20.685 371 GLN A C 1
ATOM 2962 O O A GLN A 1 371 ? -20.044 -7.180 -46.659 0.510 18.849 371 GLN A O 1
ATOM 2963 O O B GLN A 1 371 ? -19.863 -7.194 -46.618 0.490 19.914 371 GLN A O 1
ATOM 2974 N N . LEU A 1 372 ? -19.421 -7.113 -48.834 1.000 21.448 372 LEU A N 1
ATOM 2975 C CA . LEU A 1 372 ? -19.800 -5.718 -49.027 1.000 20.500 372 LEU A CA 1
ATOM 2976 C C . LEU A 1 372 ? -21.298 -5.566 -48.801 1.000 18.954 372 LEU A C 1
ATOM 2977 O O . LEU A 1 372 ? -21.706 -4.680 -48.061 1.000 18.668 372 LEU A O 1
ATOM 2982 N N . LEU A 1 373 ? -22.138 -6.450 -49.397 1.000 18.074 373 LEU A N 1
ATOM 2983 C CA . LEU A 1 373 ? -23.575 -6.400 -49.191 1.000 17.717 373 LEU A CA 1
ATOM 2984 C C . LEU A 1 373 ? -23.923 -6.609 -47.713 1.000 17.922 373 LEU A C 1
ATOM 2985 O O . LEU A 1 373 ? -24.815 -5.954 -47.164 1.000 17.214 373 LEU A O 1
ATOM 2990 N N . ARG A 1 374 ? -23.319 -7.625 -47.100 1.000 16.981 374 ARG A N 1
ATOM 2991 C CA . ARG A 1 374 ? -23.621 -7.923 -45.711 1.000 18.594 374 ARG A CA 1
ATOM 2992 C C . ARG A 1 374 ? -23.301 -6.721 -44.804 1.000 19.449 374 ARG A C 1
ATOM 2993 O O . ARG A 1 374 ? -24.058 -6.458 -43.851 1.000 21.293 374 ARG A O 1
ATOM 3001 N N A SER A 1 375 ? -22.193 -6.039 -45.098 0.580 19.524 375 SER A N 1
ATOM 3002 N N B SER A 1 375 ? -22.216 -5.990 -45.090 0.420 19.201 375 SER A N 1
ATOM 3003 C CA A SER A 1 375 ? -21.802 -4.858 -44.342 0.580 21.333 375 SER A CA 1
ATOM 3004 C CA B SER A 1 375 ? -21.852 -4.844 -44.262 0.420 20.162 375 SER A CA 1
ATOM 3005 C C A SER A 1 375 ? -22.769 -3.693 -44.545 0.580 21.092 375 SER A C 1
ATOM 3006 C C B SER A 1 375 ? -22.702 -3.608 -44.566 0.420 20.527 375 SER A C 1
ATOM 3007 O O A SER A 1 375 ? -23.176 -3.056 -43.558 0.580 21.975 375 SER A O 1
ATOM 3008 O O B SER A 1 375 ? -22.942 -2.785 -43.680 0.420 22.538 375 SER A O 1
ATOM 3013 N N . MET A 1 376 ? -23.199 -3.499 -45.797 1.000 21.452 376 MET A N 1
ATOM 3014 C CA . MET A 1 376 ? -24.188 -2.498 -46.137 1.000 19.368 376 MET A CA 1
ATOM 3015 C C . MET A 1 376 ? -25.445 -2.754 -45.301 1.000 22.212 376 MET A C 1
ATOM 3016 O O . MET A 1 376 ? -26.027 -1.834 -44.741 1.000 23.048 376 MET A O 1
ATOM 3021 N N . ALA A 1 377 ? -25.928 -4.008 -45.248 1.000 21.293 377 ALA A N 1
ATOM 3022 C CA . ALA A 1 377 ? -27.140 -4.291 -44.474 1.000 22.777 377 ALA A CA 1
ATOM 3023 C C . ALA A 1 377 ? -26.931 -4.015 -42.984 1.000 22.536 377 ALA A C 1
ATOM 3024 O O . ALA A 1 377 ? -27.807 -3.447 -42.349 1.000 23.462 377 ALA A O 1
ATOM 3026 N N . SER A 1 378 ? -25.790 -4.433 -42.417 1.000 20.166 378 SER A N 1
ATOM 3027 C CA . SER A 1 378 ? -25.499 -4.235 -41.013 1.000 23.380 378 SER A CA 1
ATOM 3028 C C . SER A 1 378 ? -25.439 -2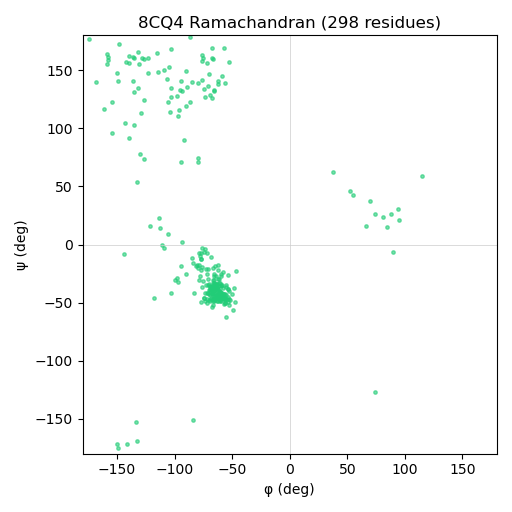.746 -40.681 1.000 25.206 378 SER A C 1
ATOM 3029 O O . SER A 1 378 ? -25.600 -2.429 -39.525 1.000 29.536 378 SER A O 1
ATOM 3032 N N . ASN A 1 379 ? -25.047 -1.880 -41.632 1.000 23.569 379 ASN A N 1
ATOM 3033 C CA . ASN A 1 379 ? -24.792 -0.472 -41.359 1.000 25.507 379 ASN A CA 1
ATOM 3034 C C . ASN A 1 379 ? -25.803 0.455 -42.056 1.000 27.742 379 ASN A C 1
ATOM 3035 O O . ASN A 1 379 ? -25.554 1.658 -42.238 1.000 25.591 379 ASN A O 1
ATOM 3040 N N . GLN A 1 380 ? -26.965 -0.082 -42.373 1.000 25.075 380 GLN A N 1
ATOM 3041 C CA . GLN A 1 380 ? -27.919 0.611 -43.232 1.000 30.770 380 GLN A CA 1
ATOM 3042 C C . GLN A 1 380 ? -28.406 1.912 -42.574 1.000 32.351 380 GLN A C 1
ATOM 3043 O O . GLN A 1 380 ? -28.562 2.909 -43.275 1.000 34.459 380 GLN A O 1
ATOM 3049 N N . THR A 1 381 ? -28.595 1.897 -41.258 1.000 32.877 381 THR A N 1
ATOM 3050 C CA . THR A 1 381 ? -29.026 3.057 -40.487 1.000 36.291 381 THR A CA 1
ATOM 3051 C C . THR A 1 381 ? -28.091 4.235 -40.706 1.000 34.934 381 THR A C 1
ATOM 3052 O O . THR A 1 381 ? -28.516 5.256 -41.272 1.000 32.377 381 THR A O 1
ATOM 3056 N N . VAL A 1 382 ? -26.815 4.091 -40.336 1.000 26.396 382 VAL A N 1
ATOM 3057 C CA . VAL A 1 382 ? -25.919 5.226 -40.502 1.000 26.085 382 VAL A CA 1
ATOM 3058 C C . VAL A 1 382 ? -25.738 5.579 -41.979 1.000 24.243 382 VAL A C 1
ATOM 3059 O O . VAL A 1 382 ? -25.519 6.741 -42.308 1.000 23.082 382 VAL A O 1
ATOM 3063 N N . LEU A 1 383 ? -25.734 4.595 -42.881 1.000 22.175 383 LEU A N 1
ATOM 3064 C CA . LEU A 1 383 ? -25.395 4.906 -44.268 1.000 24.230 383 LEU A CA 1
ATOM 3065 C C . LEU A 1 383 ? -26.503 5.663 -45.020 1.000 30.003 383 LEU A C 1
ATOM 3066 O O . LEU A 1 383 ? -26.239 6.248 -46.079 1.000 32.951 383 LEU A O 1
ATOM 3071 N N A ASN A 1 384 ? -27.724 5.612 -44.485 0.570 30.479 384 ASN A N 1
ATOM 3072 N N B ASN A 1 384 ? -27.730 5.661 -44.517 0.430 29.620 384 ASN A N 1
ATOM 3073 C CA A ASN A 1 384 ? -28.846 6.318 -45.082 0.570 36.898 384 ASN A CA 1
ATOM 3074 C CA B ASN A 1 384 ? -28.772 6.400 -45.208 0.430 33.179 384 ASN A CA 1
ATOM 3075 C C A ASN A 1 384 ? -29.278 7.473 -44.174 0.570 37.180 384 ASN A C 1
ATOM 3076 C C B ASN A 1 384 ? -29.034 7.741 -44.518 0.430 33.818 384 ASN A C 1
ATOM 3077 O O A ASN A 1 384 ? -30.442 7.865 -44.163 0.570 38.000 384 ASN A O 1
ATOM 3078 O O B ASN A 1 384 ? -29.850 8.522 -45.005 0.430 31.014 384 ASN A O 1
ATOM 3087 N N . ASP A 1 385 ? -28.319 8.020 -43.416 1.000 34.703 385 ASP A N 1
ATOM 3088 C CA . ASP A 1 385 ? -28.513 9.261 -42.673 1.000 32.138 385 ASP A CA 1
ATOM 3089 C C . ASP A 1 385 ? -27.609 10.331 -43.265 1.000 32.813 385 ASP A C 1
ATOM 3090 O O . ASP A 1 385 ? -26.393 10.339 -43.019 1.000 28.765 385 ASP A O 1
ATOM 3095 N N . GLU A 1 386 ? -28.202 11.279 -44.015 1.000 33.604 386 GLU A N 1
ATOM 3096 C CA . GLU A 1 386 ? -27.406 12.241 -44.764 1.000 37.353 386 GLU A CA 1
ATOM 3097 C C . GLU A 1 386 ? -26.584 13.163 -43.858 1.000 31.259 386 GLU A C 1
ATOM 3098 O O . GLU A 1 386 ? -25.583 13.747 -44.282 1.000 34.866 386 GLU A O 1
ATOM 3104 N N . ALA A 1 387 ? -26.975 13.244 -42.595 1.000 26.752 387 ALA A N 1
ATOM 3105 C CA . ALA A 1 387 ? -26.357 14.112 -41.623 1.000 32.316 387 ALA A CA 1
ATOM 3106 C C . ALA A 1 387 ? -25.079 13.521 -41.036 1.000 33.123 387 ALA A C 1
ATOM 3107 O O . ALA A 1 387 ? -24.415 14.216 -40.285 1.000 33.523 387 ALA A O 1
ATOM 3109 N N A ARG A 1 388 ? -24.762 12.251 -41.363 0.430 30.136 388 ARG A N 1
ATOM 3110 N N B ARG A 1 388 ? -24.720 12.275 -41.368 0.570 30.777 388 ARG A N 1
ATOM 3111 C CA A ARG A 1 388 ? -23.662 11.522 -40.742 0.430 28.121 388 ARG A CA 1
ATOM 3112 C CA B ARG A 1 388 ? -23.575 11.669 -40.708 0.570 28.638 388 ARG A CA 1
ATOM 3113 C C A ARG A 1 388 ? -22.499 11.306 -41.705 0.430 25.442 388 ARG A C 1
ATOM 3114 C C B ARG A 1 388 ? -22.501 11.297 -41.714 0.570 25.392 388 ARG A C 1
ATOM 3115 O O A ARG A 1 388 ? -21.587 10.550 -41.385 0.430 25.971 388 ARG A O 1
ATOM 3116 O O B ARG A 1 388 ? -21.643 10.472 -41.422 0.570 26.468 388 ARG A O 1
ATOM 3131 N N . LYS A 1 389 ? -22.524 11.944 -42.885 1.000 26.175 389 LYS A N 1
ATOM 3132 C CA . LYS A 1 389 ? -21.515 11.743 -43.913 1.000 26.016 389 LYS A CA 1
ATOM 3133 C C . LYS A 1 389 ? -20.099 12.076 -43.450 1.000 25.266 389 LYS A C 1
ATOM 3134 O O . LYS A 1 389 ? -19.153 11.470 -43.933 1.000 25.828 389 LYS A O 1
ATOM 3140 N N . ALA A 1 390 ? -19.917 13.024 -42.535 1.000 26.512 390 ALA A N 1
ATOM 3141 C CA . ALA A 1 390 ? -18.561 13.358 -42.101 1.000 29.246 390 ALA A CA 1
ATOM 3142 C C . ALA A 1 390 ? -17.952 12.208 -41.271 1.000 26.203 390 ALA A C 1
ATOM 3143 O O . ALA A 1 390 ? -16.777 11.886 -41.416 1.000 25.069 390 ALA A O 1
ATOM 3145 N N . ASP A 1 391 ? -18.749 11.564 -40.417 1.000 26.051 391 ASP A N 1
ATOM 3146 C CA . ASP A 1 391 ? -18.301 10.383 -39.672 1.000 24.287 391 ASP A CA 1
ATOM 3147 C C . ASP A 1 391 ? -18.069 9.183 -40.592 1.000 21.477 391 ASP A C 1
ATOM 3148 O O . ASP A 1 391 ? -17.118 8.456 -40.408 1.000 22.554 391 ASP A O 1
ATOM 3153 N N . VAL A 1 392 ? -18.932 8.970 -41.583 1.000 20.419 392 VAL A N 1
ATOM 3154 C CA . VAL A 1 392 ? -18.751 7.902 -42.558 1.000 23.455 392 VAL A CA 1
ATOM 3155 C C . VAL A 1 392 ? -17.447 8.141 -43.287 1.000 22.187 392 VAL A C 1
ATOM 3156 O O . VAL A 1 392 ? -16.675 7.221 -43.441 1.000 21.426 392 VAL A O 1
ATOM 3160 N N . ALA A 1 393 ? -17.162 9.401 -43.660 1.000 21.144 393 ALA A N 1
ATOM 3161 C CA . ALA A 1 393 ? -15.902 9.725 -44.294 1.000 21.837 393 ALA A CA 1
ATOM 3162 C C . ALA A 1 393 ? -14.732 9.334 -43.416 1.000 21.871 393 ALA A C 1
ATOM 3163 O O . ALA A 1 393 ? -13.781 8.742 -43.896 1.000 23.551 393 ALA A O 1
ATOM 3165 N N A ARG A 1 394 ? -14.797 9.724 -42.135 0.530 21.548 394 ARG A N 1
ATOM 3166 N N B ARG A 1 394 ? -14.786 9.685 -42.125 0.470 22.645 394 ARG A N 1
ATOM 3167 C CA A ARG A 1 394 ? -13.722 9.439 -41.187 0.530 21.232 394 ARG A CA 1
ATOM 3168 C CA B ARG A 1 394 ? -13.650 9.431 -41.242 0.470 22.910 394 ARG A CA 1
ATOM 3169 C C A ARG A 1 394 ? -13.460 7.933 -41.152 0.530 19.585 394 ARG A C 1
ATOM 3170 C C B ARG A 1 394 ? -13.451 7.924 -41.075 0.470 20.386 394 ARG A C 1
ATOM 3171 O O A ARG A 1 394 ? -12.320 7.484 -41.206 0.530 22.117 394 ARG A O 1
ATOM 3172 O O B ARG A 1 394 ? -12.332 7.451 -40.932 0.470 22.316 394 ARG A O 1
ATOM 3187 N N . ALA A 1 395 ? -14.544 7.153 -41.121 1.000 20.505 395 ALA A N 1
ATOM 3188 C CA . ALA A 1 395 ? -14.449 5.717 -40.934 1.000 21.818 395 ALA A CA 1
ATOM 3189 C C . ALA A 1 395 ? -13.888 5.007 -42.171 1.000 21.157 395 ALA A C 1
ATOM 3190 O O . ALA A 1 395 ? -13.242 3.964 -42.057 1.000 22.458 395 ALA A O 1
ATOM 3192 N N A MET A 1 396 ? -14.193 5.527 -43.359 0.620 19.315 396 MET A N 1
ATOM 3193 N N B MET A 1 396 ? -14.162 5.540 -43.355 0.380 21.016 396 MET A N 1
ATOM 3194 C CA A MET A 1 396 ? -14.007 4.750 -44.587 0.620 19.699 396 MET A CA 1
ATOM 3195 C CA B MET A 1 396 ? -13.967 4.717 -44.537 0.380 21.852 396 MET A CA 1
ATOM 3196 C C A MET A 1 396 ? -12.891 5.288 -45.496 0.620 20.226 396 MET A C 1
ATOM 3197 C C B MET A 1 396 ? -13.047 5.358 -45.577 0.380 22.496 396 MET A C 1
ATOM 3198 O O A MET A 1 396 ? -12.398 4.609 -46.405 0.620 17.154 396 MET A O 1
ATOM 3199 O O B MET A 1 396 ? -12.826 4.762 -46.631 0.380 21.652 396 MET A O 1
ATOM 3208 N N . ARG A 1 397 ? -12.459 6.531 -45.296 1.000 22.889 397 ARG A N 1
ATOM 3209 C CA . ARG A 1 397 ? -11.690 7.217 -46.337 1.000 23.592 397 ARG A CA 1
ATOM 3210 C C . ARG A 1 397 ? -10.350 6.571 -46.660 1.000 25.335 397 ARG A C 1
ATOM 3211 O O . ARG A 1 397 ? -9.911 6.601 -47.819 1.000 28.407 397 ARG A O 1
ATOM 3219 N N . ALA A 1 398 ? -9.710 5.926 -45.688 1.000 21.769 398 ALA A N 1
ATOM 3220 C CA . ALA A 1 398 ? -8.294 5.638 -45.803 1.000 25.695 398 ALA A CA 1
ATOM 3221 C C . ALA A 1 398 ? -8.109 4.245 -46.366 1.000 27.203 398 ALA A C 1
ATOM 3222 O O . ALA A 1 398 ? -7.666 3.345 -45.681 1.000 31.275 398 ALA A O 1
ATOM 3224 N N . LEU A 1 399 ? -8.426 4.082 -47.660 1.000 23.787 399 LEU A N 1
ATOM 3225 C CA . LEU A 1 399 ? -8.219 2.808 -48.309 1.000 27.102 399 LEU A CA 1
ATOM 3226 C C . LEU A 1 399 ? -6.736 2.661 -48.604 1.000 24.560 399 LEU A C 1
ATOM 3227 O O . LEU A 1 399 ? -6.129 3.582 -49.147 1.000 26.845 399 LEU A O 1
ATOM 3232 N N . GLU A 1 400 ? -6.221 1.435 -48.434 1.000 27.871 400 GLU A N 1
ATOM 3233 C CA . GLU A 1 400 ? -4.939 1.025 -49.000 1.000 29.972 400 GLU A CA 1
ATOM 3234 C C . GLU A 1 400 ? -4.912 1.286 -50.512 1.000 31.044 400 GLU A C 1
ATOM 3235 O O . GLU A 1 400 ? -3.915 1.749 -51.043 1.000 34.045 400 GLU A O 1
ATOM 3241 N N . ALA A 1 401 ? -6.043 1.045 -51.197 1.000 30.436 401 ALA A N 1
ATOM 3242 C CA . ALA A 1 401 ? -6.161 1.292 -52.630 1.000 29.823 401 ALA A CA 1
ATOM 3243 C C . ALA A 1 401 ? -5.975 2.769 -53.006 1.000 33.903 401 ALA A C 1
ATOM 3244 O O . ALA A 1 401 ? -5.729 3.048 -54.178 1.000 34.329 401 ALA A O 1
ATOM 3246 N N . ARG A 1 402 ? -6.082 3.716 -52.064 1.000 30.572 402 ARG A N 1
ATOM 3247 C CA . ARG A 1 402 ? -5.883 5.128 -52.393 1.000 36.209 402 ARG A CA 1
ATOM 3248 C C . ARG A 1 402 ? -4.434 5.430 -52.800 1.000 33.025 402 ARG A C 1
ATOM 3249 O O . ARG A 1 402 ? -4.196 6.307 -53.620 1.000 38.726 402 ARG A O 1
ATOM 3257 N N . ALA A 1 403 ? -3.469 4.690 -52.254 1.000 36.377 403 ALA A N 1
ATOM 3258 C CA . ALA A 1 403 ? -2.068 4.733 -52.669 1.000 42.563 403 ALA A CA 1
ATOM 3259 C C . ALA A 1 403 ? -1.915 4.324 -54.124 1.000 43.397 403 ALA A C 1
ATOM 3260 O O . ALA A 1 403 ? -1.076 4.849 -54.849 1.000 52.196 403 ALA A O 1
ATOM 3262 N N . LEU A 1 404 ? -2.695 3.321 -54.522 1.000 40.080 404 LEU A N 1
ATOM 3263 C CA . LEU A 1 404 ? -2.656 2.806 -55.878 1.000 33.302 404 LEU A CA 1
ATOM 3264 C C . LEU A 1 404 ? -3.327 3.750 -56.870 1.000 36.965 404 LEU A C 1
ATOM 3265 O O . LEU A 1 404 ? -2.766 3.968 -57.937 1.000 33.743 404 LEU A O 1
ATOM 3270 N N . SER A 1 405 ? -4.526 4.272 -56.558 1.000 28.613 405 SER A N 1
ATOM 3271 C CA . SER A 1 405 ? -5.272 5.104 -57.493 1.000 29.096 405 SER A CA 1
ATOM 3272 C C . SER A 1 405 ? -6.195 6.034 -56.696 1.000 32.861 405 SER A C 1
ATOM 3273 O O . SER A 1 405 ? -7.221 5.578 -56.218 1.000 30.146 405 SER A O 1
ATOM 3276 N N . PRO A 1 406 ? -5.801 7.302 -56.407 1.000 32.580 406 PRO A N 1
ATOM 3277 C CA . PRO A 1 406 ? -6.665 8.245 -55.708 1.000 32.104 406 PRO A CA 1
ATOM 3278 C C . PRO A 1 406 ? -8.034 8.391 -56.354 1.000 29.476 406 PRO A C 1
ATOM 3279 O O . PRO A 1 406 ? -9.064 8.508 -55.675 1.000 27.005 406 PRO A O 1
ATOM 3283 N N . GLN A 1 407 ? -8.043 8.419 -57.684 1.000 28.769 407 GLN A N 1
ATOM 3284 C CA . GLN A 1 407 ? -9.294 8.647 -58.361 1.000 29.293 407 GLN A CA 1
ATOM 3285 C C . GLN A 1 407 ? -10.193 7.419 -58.194 1.000 24.832 407 GLN A C 1
ATOM 3286 O O . GLN A 1 407 ? -11.380 7.608 -58.034 1.000 24.992 407 GLN A O 1
ATOM 3292 N N . ALA A 1 408 ? -9.646 6.199 -58.321 1.000 22.651 408 ALA A N 1
ATOM 3293 C CA . ALA A 1 408 ? -10.479 5.011 -58.152 1.000 24.748 408 ALA A CA 1
ATOM 3294 C C . ALA A 1 408 ? -10.994 4.923 -56.716 1.000 22.930 408 ALA A C 1
ATOM 3295 O O . ALA A 1 408 ? -12.126 4.533 -56.502 1.000 21.911 408 ALA A O 1
ATOM 3297 N N . ALA A 1 409 ? -10.179 5.271 -55.714 1.000 26.633 409 ALA A N 1
ATOM 3298 C CA . ALA A 1 409 ? -10.649 5.124 -54.347 1.000 26.958 409 ALA A CA 1
ATOM 3299 C C . ALA A 1 409 ? -11.798 6.101 -54.136 1.000 23.585 409 ALA A C 1
ATOM 3300 O O . ALA A 1 409 ? -12.808 5.776 -53.500 1.000 23.925 409 ALA A O 1
ATOM 3302 N N . THR A 1 410 ? -11.650 7.323 -54.653 1.000 24.404 410 THR A N 1
ATOM 3303 C CA . THR A 1 410 ? -12.712 8.316 -54.542 1.000 23.962 410 THR A CA 1
ATOM 3304 C C . THR A 1 410 ? -14.021 7.851 -55.184 1.000 23.277 410 THR A C 1
ATOM 3305 O O . THR A 1 410 ? -15.095 8.088 -54.636 1.000 23.135 410 THR A O 1
ATOM 3309 N N . GLN A 1 411 ? -13.938 7.226 -56.356 1.000 25.908 411 GLN A N 1
ATOM 3310 C CA . GLN A 1 411 ? -15.102 6.740 -57.071 1.000 22.935 411 GLN A CA 1
ATOM 3311 C C . GLN A 1 411 ? -15.800 5.621 -56.287 1.000 19.845 411 GLN A C 1
ATOM 3312 O O . GLN A 1 411 ? -17.025 5.583 -56.230 1.000 20.402 411 GLN A O 1
ATOM 3318 N N . ALA A 1 412 ? -15.001 4.680 -55.756 1.000 21.969 412 ALA A N 1
ATOM 3319 C CA . ALA A 1 412 ? -15.511 3.552 -55.011 1.000 19.846 412 ALA A CA 1
ATOM 3320 C C . ALA A 1 412 ? -16.274 4.034 -53.788 1.000 20.164 412 ALA A C 1
ATOM 3321 O O . ALA A 1 412 ? -17.247 3.400 -53.383 1.000 19.392 412 ALA A O 1
ATOM 3323 N N . LEU A 1 413 ? -15.850 5.158 -53.179 1.000 20.253 413 LEU A N 1
ATOM 3324 C CA . LEU A 1 413 ? -16.397 5.605 -51.898 1.000 20.208 413 LEU A CA 1
ATOM 3325 C C . LEU A 1 413 ? -17.530 6.602 -52.081 1.000 20.303 413 LEU A C 1
ATOM 3326 O O . LEU A 1 413 ? -18.357 6.760 -51.192 1.000 21.562 413 LEU A O 1
ATOM 3331 N N . ALA A 1 414 ? -17.622 7.205 -53.271 1.000 22.155 414 ALA A N 1
ATOM 3332 C CA . ALA A 1 414 ? -18.632 8.204 -53.565 1.000 21.009 414 ALA A CA 1
ATOM 3333 C C . ALA A 1 414 ? -20.074 7.851 -53.192 1.000 23.941 414 ALA A C 1
ATOM 3334 O O . ALA A 1 414 ? -20.807 8.763 -52.774 1.000 21.845 414 ALA A O 1
ATOM 3336 N N . PRO A 1 415 ? -20.588 6.591 -53.318 1.000 21.299 415 PRO A N 1
ATOM 3337 C CA . PRO A 1 415 ? -21.917 6.277 -52.802 1.000 22.240 415 PRO A CA 1
ATOM 3338 C C . PRO A 1 415 ? -22.073 6.549 -51.312 1.000 27.655 415 PRO A C 1
ATOM 3339 O O . PRO A 1 415 ? -23.181 6.841 -50.891 1.000 28.151 415 PRO A O 1
ATOM 3343 N N . PHE A 1 416 ? -20.959 6.548 -50.560 1.000 26.964 416 PHE A N 1
ATOM 3344 C CA . PHE A 1 416 ? -21.018 6.638 -49.103 1.000 27.679 416 PHE A CA 1
ATOM 3345 C C . PHE A 1 416 ? -20.663 8.050 -48.627 1.000 33.673 416 PHE A C 1
ATOM 3346 O O . PHE A 1 416 ? -21.314 8.569 -47.720 1.000 33.314 416 PHE A O 1
ATOM 3354 N N . PHE A 1 417 ? -19.641 8.678 -49.238 1.000 28.578 417 PHE A N 1
ATOM 3355 C CA . PHE A 1 417 ? -19.329 10.075 -48.961 1.000 28.879 417 PHE A CA 1
ATOM 3356 C C . PHE A 1 417 ? -18.512 10.694 -50.091 1.000 28.609 417 PHE A C 1
ATOM 3357 O O . PHE A 1 417 ? -17.874 9.968 -50.840 1.000 28.518 417 PHE A O 1
ATOM 3365 N N . LEU A 1 418 ? -18.448 12.039 -50.125 1.000 27.979 418 LEU A N 1
ATOM 3366 C CA . LEU A 1 418 ? -17.628 12.774 -51.085 1.000 30.590 418 LEU A CA 1
ATOM 3367 C C . LEU A 1 418 ? -16.532 13.547 -50.350 1.000 25.180 418 LEU A C 1
ATOM 3368 O O . LEU A 1 418 ? -16.530 13.638 -49.139 1.000 27.644 418 LEU A O 1
ATOM 3373 N N . GLU A 1 419 ? -15.541 14.006 -51.098 1.000 32.228 419 GLU A N 1
ATOM 3374 C CA . GLU A 1 419 ? -14.324 14.553 -50.519 1.000 34.686 419 GLU A CA 1
ATOM 3375 C C . GLU A 1 419 ? -14.657 15.743 -49.626 1.000 37.494 419 GLU A C 1
ATOM 3376 O O . GLU A 1 419 ? -14.033 15.911 -48.580 1.000 39.079 419 GLU A O 1
ATOM 3382 N N . HIS A 1 420 ? -15.672 16.543 -49.994 1.000 33.087 420 HIS A N 1
ATOM 3383 C CA . HIS A 1 420 ? -16.057 17.694 -49.176 1.000 35.677 420 HIS A CA 1
ATOM 3384 C C . HIS A 1 420 ? -16.755 17.295 -47.872 1.000 35.877 420 HIS A C 1
ATOM 3385 O O . HIS A 1 420 ? -17.011 18.144 -47.024 1.000 38.192 420 HIS A O 1
ATOM 3392 N N . HIS A 1 421 ? -17.070 16.008 -47.696 1.000 32.358 421 HIS A N 1
ATOM 3393 C CA . HIS A 1 421 ? -17.526 15.511 -46.402 1.000 29.472 421 HIS A CA 1
ATOM 3394 C C . HIS A 1 421 ? -16.360 15.283 -45.412 1.000 32.354 421 HIS A C 1
ATOM 3395 O O . HIS A 1 421 ? -16.633 15.230 -44.213 1.000 38.987 421 HIS A O 1
ATOM 3402 N N A HIS A 1 422 ? -15.114 15.133 -45.918 0.690 38.406 422 HIS A N 1
ATOM 3403 N N B HIS A 1 422 ? -15.162 14.948 -45.944 0.310 31.111 422 HIS A N 1
ATOM 3404 C CA A HIS A 1 422 ? -13.850 15.305 -45.191 0.690 45.408 422 HIS A CA 1
ATOM 3405 C CA B HIS A 1 422 ? -13.875 14.870 -45.248 0.310 30.121 422 HIS A CA 1
ATOM 3406 C C A HIS A 1 422 ? -13.200 13.923 -44.998 0.690 49.541 422 HIS A C 1
ATOM 3407 C C B HIS A 1 422 ? -13.639 13.496 -44.602 0.310 34.099 422 HIS A C 1
ATOM 3408 O O A HIS A 1 422 ? -12.008 13.638 -45.331 0.690 42.197 422 HIS A O 1
ATOM 3409 O O B HIS A 1 422 ? -12.460 13.108 -44.297 0.310 31.027 422 HIS A O 1
#

Secondary structure (DSSP, 8-state):
--HHHHHHHHT-EEEEE-SEETTTEEEETTEEESHHHHHHHHHHHHHTS-EEEEE--GGGHHHHHHTTS-SEE-SSPBP-HHHHHHSEEPPPSEEEEEEEEEEGGGGGGGSSHHHHSSTT-EEEE-TTSHHHHHHHHH-TTSEEEE-S-TTTTTHHHHHTSS-EEEEEHHHHHHHHHHSTTEEE-STTS-SEEEEE--EE-S-HHHHHHHHHHHHHHHHTTHHHHHHHHHHTS-GGGHHHHHHHHHHHHTHHHHHHHHHHHT--S--HHHHHHHHHHHHHHHHHTT--HHHHHHHHHHHHHHHHHHHHHHHHHHHHTT----S----IIIIIHHHHHHHHHHHHHHHHHTHHHHT-GGGHHHHHHHH---THHHH-HHHHHHHHTTT--GGG-

Solvent-accessible surface area: 18049 Å² total; per-residue (Å²): 152,115,55,56,93,59,0,85,90,108,33,29,0,38,0,0,1,5,5,28,16,35,1,0,0,6,118,8,24,103,48,32,3,0,1,0,21,63,0,0,34,31,0,3,159,81,24,65,15,90,52,88,38,23,76,14,44,44,100,57,3,36,145,21,22,56,81,43,104,4,0,0,0,2,0,5,1,4,43,11,75,137,18,92,174,73,1,42,15,3,42,29,10,27,186,18,4,7,0,0,0,0,72,48,118,50,38,78,96,10,64,64,51,76,47,0,34,65,111,59,6,90,2,0,0,27,29,59,15,28,7,30,154,23,2,136,69,77,4,84,84,11,92,50,66,66,64,113,50,15,86,42,0,3,57,32,2,20,107,34,60,5,26,0,1,2,0,6,1,8,6,0,85,1,13,77,108,41,62,105,78,1,34,17,1,52,25,111,96,26,56,77,131,16,51,1,0,0,0,0,14,134,8,118,71,2,52,62,54,0,18,166,20,0,94,114,31,64,93,51,24,18,7,100,148,7,11,82,94,8,38,80,2,5,21,32,0,58,64,0,7,76,2,0,5,72,20,6,38,35,1,55,9,8,0,52,7,26,62,24,102,166,27,103,26,79,80,116,44,93,24,40,93,28,7,113,58,1,22,167,64,0,62,97,76,57,6,65,122,110,29,0,42,68,0,0,137,15,6,21,68,0,25,5,12,1,5,105,62,21,38,65,87,20,69,88,124,158,30,54,162,52,163,93,36,42,66,31,75,158,76,2,74,71,59,31,80,129,4,9,28,67,0,0,138,4,0,30,98,17,59,126,16,12,85,59,131,95,52,30,61,28,2,0,72,6,0,69,8,3,99,0,36,95,56,0,85,106,0,0,45,52,0,1,38,23,3,5,76,79,148,46,170

Organism: NCBI:txid1198452

Nearest PDB structures (foldseek):
  8pnh-assembly1_A  TM=9.917E-01  e=1.371E-63  Janthinobacterium sp. HH01
  8cq6-assembly1_A  TM=9.588E-01  e=1.573E-52  Duganella sacchari
  8cq6-assembly1_D  TM=8.372E-01  e=3.493E-52  Duganella sacchari
  6bqe-assembly1_C  TM=9.764E-01  e=2.523E-29  Pseudomonas aeruginosa
  6wup-assembly1_A  TM=9.539E-01  e=2.006E-28  synthetic construct

B-factor: mean 30.25, std 9.52, range [16.17, 100.65]

Radius of gyration: 24.13 Å; Cα contacts (8 Å, |Δi|>4): 724; chains: 1; bounding box: 49×46×70 Å

InterPro domains:
  IPR001638 Solute-binding protein family 3/N-terminal domain of MltF [PF00497] (42-260)
  IPR001638 Solute-binding protein family 3/N-terminal domain of MltF [SM00062] (41-263)
  IPR002701 Chorismate mutase II, prokaryotic-type [PF01817] (272-337)
  IPR002701 Chorismate mutase II, prokaryotic-type [PS51168] (244-340)
  IPR002701 Chorismate mutase II, prokaryotic-type [SM00830] (270-339)
  IPR008240 Chorismate mutase, periplasmic [TIGR01806] (272-375)
  IPR036263 Chorismate mutase type II superfamily [SSF48600] (272-396)
  IPR036979 Chorismate mutase domain superfamily [G3DSA:1.20.59.10] (264-415)